Protein 2Y3V (pdb70)

Organism: Danio rerio (NCBI:txid7955)

Radius of gyration: 30.1 Å; Cα contacts (8 Å, |Δi|>4): 1243; chains: 4; bounding box: 77×79×78 Å

Secondary structure (DSSP, 8-state):
---EEEEEEEEEEEEEE-SSS--EEEEEEEEEEEE--SSTTSPPEEEEEEEETTEEEEEEEEEE-HHHHHHHHHHHT--S-GGGHHHHHHHHHHHHHHHTTSSS-SEEEEEE-SS-TTS---EEEEEEE--SS--EEEEEEEEEEP-HHHHHHHHTT-/----EEEEEEEEEEEEEE-SSS--EEEEEEEEEEEE--SSTTSPPEEEEEEEETTEEEEEEEEEE-HHHHHHHHHHHT--S-TTTHHHHHHHHHHHHHHHTTSSS-SEEEEEE-SS-TTS---EEEEEEE--SSS-EEEEEEEEEEPPHHHHHHHHTT-/-EEEEEEEEEEEEEEEE-SSS--EEEEEEEEEEEEEESSTTS--EEEEEEEETTEEEEEEEEEE-HHHHHHHHHHHT--S-TTTHHHHHHHHHHHHHHHTTSSS-SEEEEEE-SS-TTSS--EEEEEEE--SS--EEEEEEEEEE-/--EEEEEEEEEEEEE-SSS--EEEEEEEEEEEE--SSTTSPPEEEEEEEETTEEEEEEEEEE-HHHHHHHHHHHT--S-TTTHHHHHHHHHHHHHHHTTSSS-SEEEEEEESSSS-SSS-EEEEEEE--SS--EEEEEEEEEEPPHHHHHHHT-

Structure (mmCIF, N/CA/C/O backbone):
data_2Y3V
#
_entry.id   2Y3V
#
_cell.length_a   66.990
_cell.length_b   95.270
_cell.length_c   129.060
_cell.angle_alpha   90.00
_cell.angle_beta   90.00
_cell.angle_gamma   90.00
#
_symmetry.space_group_name_H-M   'P 21 21 21'
#
loop_
_entity.id
_entity.type
_entity.pdbx_description
1 polymer 'SPINDLE ASSEMBLY ABNORMAL PROTEIN 6 HOMOLOG'
2 water water
#
loop_
_atom_site.group_PDB
_atom_site.id
_atom_site.type_symbol
_atom_site.label_atom_id
_atom_site.label_alt_id
_atom_site.label_comp_id
_atom_site.label_asym_id
_atom_site.label_entity_id
_atom_site.label_seq_id
_atom_site.pdbx_PDB_ins_code
_atom_site.Cartn_x
_atom_site.Cartn_y
_atom_site.Cartn_z
_atom_site.occupancy
_atom_site.B_iso_or_equiv
_atom_site.auth_seq_id
_atom_site.auth_comp_id
_atom_site.auth_asym_id
_atom_site.auth_atom_id
_atom_site.pdbx_PDB_model_num
ATOM 1 N N . PRO A 1 2 ? -14.419 -29.167 5.873 1.00 64.93 -1 PRO A N 1
ATOM 2 C CA . PRO A 1 2 ? -13.017 -28.757 6.019 1.00 64.22 -1 PRO A CA 1
ATOM 3 C C . PRO A 1 2 ? -12.177 -29.128 4.801 1.00 52.60 -1 PRO A C 1
ATOM 4 O O . PRO A 1 2 ? -12.706 -29.648 3.818 1.00 50.87 -1 PRO A O 1
ATOM 8 N N . HIS A 1 3 ? -10.875 -28.871 4.877 1.00 53.64 0 HIS A N 1
ATOM 9 C CA . HIS A 1 3 ? -9.980 -29.131 3.756 1.00 43.87 0 HIS A CA 1
ATOM 10 C C . HIS A 1 3 ? -9.282 -30.484 3.859 1.00 44.93 0 HIS A C 1
ATOM 11 O O . HIS A 1 3 ? -8.307 -30.635 4.597 1.00 43.37 0 HIS A O 1
ATOM 18 N N . MET A 1 4 ? -9.785 -31.463 3.113 1.00 35.23 1 MET A N 1
ATOM 19 C CA . MET A 1 4 ? -9.151 -32.771 3.032 1.00 27.89 1 MET A CA 1
ATOM 20 C C . MET A 1 4 ? -8.734 -33.037 1.596 1.00 25.05 1 MET A C 1
ATOM 21 O O . MET A 1 4 ? -9.316 -32.484 0.663 1.00 23.86 1 MET A O 1
ATOM 26 N N . THR A 1 5 ? -7.730 -33.887 1.416 1.00 22.30 2 THR A N 1
ATOM 27 C CA . THR A 1 5 ? -7.230 -34.177 0.080 1.00 22.04 2 THR A CA 1
ATOM 28 C C . THR A 1 5 ? -6.933 -35.657 -0.119 1.00 23.03 2 THR A C 1
ATOM 29 O O . THR A 1 5 ? -6.600 -36.371 0.831 1.00 21.01 2 THR A O 1
ATOM 33 N N . GLU A 1 6 ? -7.068 -36.104 -1.363 1.00 20.79 3 GLU A N 1
ATOM 34 C CA . GLU A 1 6 ? -6.656 -37.439 -1.775 1.00 22.26 3 GLU A CA 1
ATOM 35 C C . GLU A 1 6 ? -5.505 -37.299 -2.762 1.00 21.43 3 GLU A C 1
ATOM 36 O O . GLU A 1 6 ? -5.636 -36.615 -3.775 1.00 18.32 3 GLU A O 1
ATOM 42 N N . LEU A 1 7 ? -4.379 -37.938 -2.466 1.00 19.89 4 LEU A N 1
ATOM 43 C CA . LEU A 1 7 ? -3.221 -37.889 -3.357 1.00 19.76 4 LEU A CA 1
ATOM 44 C C . LEU A 1 7 ? -3.384 -38.890 -4.492 1.00 18.49 4 LEU A C 1
ATOM 45 O O . LEU A 1 7 ? -3.533 -40.088 -4.252 1.00 19.94 4 LEU A O 1
ATOM 50 N N . LEU A 1 8 ? -3.353 -38.398 -5.728 1.00 15.61 5 LEU A N 1
ATOM 51 C CA . LEU A 1 8 ? -3.522 -39.255 -6.895 1.00 16.92 5 LEU A CA 1
ATOM 52 C C . LEU A 1 8 ? -2.193 -39.584 -7.560 1.00 22.12 5 LEU A C 1
ATOM 53 O O . LEU A 1 8 ? -2.022 -40.664 -8.122 1.00 23.36 5 LEU A O 1
ATOM 58 N N . PHE A 1 9 ? -1.259 -38.642 -7.503 1.00 16.10 6 PHE A N 1
ATOM 59 C CA . PHE A 1 9 ? -0.022 -38.743 -8.271 1.00 17.06 6 PHE A CA 1
ATOM 60 C C . PHE A 1 9 ? 1.061 -37.918 -7.597 1.00 19.40 6 PHE A C 1
ATOM 61 O O . PHE A 1 9 ? 0.827 -36.775 -7.208 1.00 18.85 6 PHE A O 1
ATOM 69 N N . ASN A 1 10 ? 2.243 -38.505 -7.454 1.00 20.90 7 ASN A N 1
ATOM 70 C CA . ASN A 1 10 ? 3.365 -37.821 -6.826 1.00 19.72 7 ASN A CA 1
ATOM 71 C C . ASN A 1 10 ? 4.688 -38.378 -7.331 1.00 21.41 7 ASN A C 1
ATOM 72 O O . ASN A 1 10 ? 5.209 -39.349 -6.782 1.00 22.52 7 ASN A O 1
ATOM 77 N N . LYS A 1 11 ? 5.227 -37.765 -8.379 1.00 19.77 8 LYS A N 1
ATOM 78 C CA . LYS A 1 11 ? 6.456 -38.252 -8.993 1.00 24.58 8 LYS A CA 1
ATOM 79 C C . LYS A 1 11 ? 7.346 -37.109 -9.454 1.00 24.63 8 LYS A C 1
ATOM 80 O O . LYS A 1 11 ? 6.866 -36.017 -9.752 1.00 25.74 8 LYS A O 1
ATOM 86 N N . ARG A 1 12 ? 8.649 -37.366 -9.498 1.00 26.85 9 ARG A N 1
ATOM 87 C CA . ARG A 1 12 ? 9.605 -36.418 -10.054 1.00 27.48 9 ARG A CA 1
ATOM 88 C C . ARG A 1 12 ? 9.796 -36.719 -11.534 1.00 27.16 9 ARG A C 1
ATOM 89 O O . ARG A 1 12 ? 10.136 -37.841 -11.901 1.00 31.27 9 ARG A O 1
ATOM 97 N N . LEU A 1 13 ? 9.569 -35.721 -12.380 1.00 27.63 10 LEU A N 1
ATOM 98 C CA . LEU A 1 13 ? 9.700 -35.904 -13.821 1.00 29.92 10 LEU A CA 1
ATOM 99 C C . LEU A 1 13 ? 10.716 -34.937 -14.399 1.00 27.34 10 LEU A C 1
ATOM 100 O O . LEU A 1 13 ? 10.953 -33.866 -13.840 1.00 27.10 10 LEU A O 1
ATOM 105 N N . GLN A 1 14 ? 11.309 -35.321 -15.525 1.00 28.16 11 GLN A N 1
ATOM 106 C CA . GLN A 1 14 ? 12.139 -34.409 -16.297 1.00 31.58 11 GLN A CA 1
ATOM 107 C C . GLN A 1 14 ? 11.230 -33.379 -16.951 1.00 31.74 11 GLN A C 1
ATOM 108 O O . GLN A 1 14 ? 10.279 -33.735 -17.648 1.00 31.63 11 GLN A O 1
ATOM 114 N N . VAL A 1 15 ? 11.518 -32.104 -16.718 1.00 27.12 12 VAL A N 1
ATOM 115 C CA . VAL A 1 15 ? 10.716 -31.028 -17.282 1.00 31.61 12 VAL A CA 1
ATOM 116 C C . VAL A 1 15 ? 11.586 -30.015 -18.014 1.00 40.65 12 VAL A C 1
ATOM 117 O O . VAL A 1 15 ? 12.600 -29.560 -17.485 1.00 38.58 12 VAL A O 1
ATOM 121 N N . LEU A 1 16 ? 11.192 -29.673 -19.237 1.00 35.30 13 LEU A N 1
ATOM 122 C CA . LEU A 1 16 ? 11.877 -28.630 -19.989 1.00 39.11 13 LEU A CA 1
ATOM 123 C C . LEU A 1 16 ? 11.350 -27.260 -19.574 1.00 36.21 13 LEU A C 1
ATOM 124 O O . LEU A 1 16 ? 10.298 -26.823 -20.039 1.00 35.60 13 LEU A O 1
ATOM 129 N N . VAL A 1 17 ? 12.083 -26.592 -18.688 1.00 36.97 14 VAL A N 1
ATOM 130 C CA . VAL A 1 17 ? 11.672 -25.295 -18.164 1.00 38.26 14 VAL A CA 1
ATOM 131 C C . VAL A 1 17 ? 12.244 -24.169 -19.015 1.00 48.85 14 VAL A C 1
ATOM 132 O O . VAL A 1 17 ? 13.435 -24.165 -19.323 1.00 56.29 14 VAL A O 1
ATOM 136 N N . LYS A 1 18 ? 11.400 -23.215 -19.395 1.00 46.69 15 LYS A N 1
ATOM 137 C CA . LYS A 1 18 ? 11.846 -22.123 -20.254 1.00 57.01 15 LYS A CA 1
ATOM 138 C C . LYS A 1 18 ? 10.983 -20.873 -20.120 1.00 57.89 15 LYS A C 1
ATOM 139 O O . LYS A 1 18 ? 9.805 -20.951 -19.772 1.00 56.86 15 LYS A O 1
ATOM 145 N N . SER A 1 19 ? 11.586 -19.722 -20.401 1.00 59.76 16 SER A N 1
ATOM 146 C CA . SER A 1 19 ? 10.876 -18.451 -20.424 1.00 59.95 16 SER A CA 1
ATOM 147 C C . SER A 1 19 ? 11.091 -17.785 -21.777 1.00 61.25 16 SER A C 1
ATOM 148 O O . SER A 1 19 ? 11.772 -18.336 -22.641 1.00 64.21 16 SER A O 1
ATOM 151 N N . LYS A 1 20 ? 10.521 -16.598 -21.957 1.00 61.45 17 LYS A N 1
ATOM 152 C CA . LYS A 1 20 ? 10.615 -15.896 -23.234 1.00 63.41 17 LYS A CA 1
ATOM 153 C C . LYS A 1 20 ? 12.010 -15.316 -23.475 1.00 71.41 17 LYS A C 1
ATOM 154 O O . LYS A 1 20 ? 12.266 -14.705 -24.512 1.00 73.62 17 LYS A O 1
ATOM 160 N N . ASP A 1 21 ? 12.913 -15.518 -22.521 1.00 69.31 18 ASP A N 1
ATOM 161 C CA . ASP A 1 21 ? 14.241 -14.920 -22.605 1.00 64.90 18 ASP A CA 1
ATOM 162 C C . ASP A 1 21 ? 15.373 -15.907 -22.325 1.00 65.34 18 ASP A C 1
ATOM 163 O O . ASP A 1 21 ? 16.501 -15.706 -22.775 1.00 67.49 18 ASP A O 1
ATOM 168 N N . THR A 1 22 ? 15.074 -16.971 -21.586 1.00 63.03 19 THR A N 1
ATOM 169 C CA . THR A 1 22 ? 16.094 -17.949 -21.219 1.00 64.73 19 THR A CA 1
ATOM 170 C C . THR A 1 22 ? 16.138 -19.130 -22.184 1.00 68.65 19 THR A C 1
ATOM 171 O O . THR A 1 22 ? 15.317 -19.235 -23.095 1.00 66.65 19 THR A O 1
ATOM 175 N N . ASP A 1 23 ? 17.108 -20.014 -21.975 1.00 70.02 20 ASP A N 1
ATOM 176 C CA . ASP A 1 23 ? 17.248 -21.217 -22.786 1.00 75.16 20 ASP A CA 1
ATOM 177 C C . ASP A 1 23 ? 16.614 -22.406 -22.068 1.00 71.06 20 ASP A C 1
ATOM 178 O O . ASP A 1 23 ? 16.505 -22.415 -20.843 1.00 63.64 20 ASP A O 1
ATOM 183 N N . GLU A 1 24 ? 16.197 -23.404 -22.839 1.00 70.16 21 GLU A N 1
ATOM 184 C CA . GLU A 1 24 ? 15.496 -24.559 -22.291 1.00 66.41 21 GLU A CA 1
ATOM 185 C C . GLU A 1 24 ? 16.356 -25.343 -21.300 1.00 64.35 21 GLU A C 1
ATOM 186 O O . GLU A 1 24 ? 17.255 -26.088 -21.691 1.00 65.51 21 GLU A O 1
ATOM 192 N N . ARG A 1 25 ? 16.071 -25.162 -20.014 1.00 60.05 22 ARG A N 1
ATOM 193 C CA . ARG A 1 25 ? 16.748 -25.906 -18.957 1.00 52.92 22 ARG A CA 1
ATOM 194 C C . ARG A 1 25 ? 15.965 -27.166 -18.604 1.00 51.35 22 ARG A C 1
ATOM 195 O O . ARG A 1 25 ? 14.750 -27.119 -18.415 1.00 44.91 22 ARG A O 1
ATOM 203 N N . ARG A 1 26 ? 16.665 -28.292 -18.521 1.00 42.09 23 ARG A N 1
ATOM 204 C CA . ARG A 1 26 ? 16.028 -29.567 -18.219 1.00 44.61 23 ARG A CA 1
ATOM 205 C C . ARG A 1 26 ? 16.164 -29.895 -16.735 1.00 49.64 23 ARG A C 1
ATOM 206 O O . ARG A 1 26 ? 17.244 -30.259 -16.269 1.00 52.25 23 ARG A O 1
ATOM 214 N N . SER A 1 27 ? 15.065 -29.764 -15.998 1.00 40.84 24 SER A N 1
ATOM 215 C CA . SER A 1 27 ? 15.093 -29.929 -14.548 1.00 40.44 24 SER A CA 1
ATOM 216 C C . SER A 1 27 ? 14.214 -31.078 -14.070 1.00 42.77 24 SER A C 1
ATOM 217 O O . SER A 1 27 ? 13.198 -31.398 -14.687 1.00 36.88 24 SER A O 1
ATOM 220 N N . VAL A 1 28 ? 14.614 -31.696 -12.964 1.00 37.71 25 VAL A N 1
ATOM 221 C CA . VAL A 1 28 ? 13.805 -32.727 -12.334 1.00 33.96 25 VAL A CA 1
ATOM 222 C C . VAL A 1 28 ? 12.810 -32.065 -11.391 1.00 37.55 25 VAL A C 1
ATOM 223 O O . VAL A 1 28 ? 13.195 -31.485 -10.375 1.00 33.17 25 VAL A O 1
ATOM 227 N N . ILE A 1 29 ? 11.530 -32.145 -11.738 1.00 24.50 26 ILE A N 1
ATOM 228 C CA . ILE A 1 29 ? 10.489 -31.465 -10.977 1.00 23.90 26 ILE A CA 1
ATOM 229 C C . ILE A 1 29 ? 9.503 -32.445 -10.346 1.00 24.70 26 ILE A C 1
ATOM 230 O O . ILE A 1 29 ? 9.142 -33.453 -10.951 1.00 28.92 26 ILE A O 1
ATOM 235 N N . ARG A 1 30 ? 9.074 -32.141 -9.125 1.00 26.70 27 ARG A N 1
ATOM 236 C CA . ARG A 1 30 ? 8.070 -32.948 -8.444 1.00 25.80 27 ARG A CA 1
ATOM 237 C C . ARG A 1 30 ? 6.676 -32.525 -8.883 1.00 20.13 27 ARG A C 1
ATOM 238 O O . ARG A 1 30 ? 6.271 -31.382 -8.672 1.00 22.59 27 ARG A O 1
ATOM 246 N N . VAL A 1 31 ? 5.946 -33.448 -9.495 1.00 19.48 28 VAL A N 1
ATOM 247 C CA . VAL A 1 31 ? 4.576 -33.176 -9.906 1.00 19.02 28 VAL A CA 1
ATOM 248 C C . VAL A 1 31 ? 3.608 -33.883 -8.971 1.00 21.63 28 VAL A C 1
ATOM 249 O O . VAL A 1 31 ? 3.602 -35.111 -8.877 1.00 24.40 28 VAL A O 1
ATOM 253 N N . SER A 1 32 ? 2.803 -33.095 -8.269 1.00 15.48 29 SER A N 1
ATOM 254 C CA . SER A 1 32 ? 1.822 -33.631 -7.339 1.00 17.37 29 SER A CA 1
ATOM 255 C C . SER A 1 32 ? 0.411 -33.345 -7.840 1.00 21.47 29 SER A C 1
ATOM 256 O O . SER A 1 32 ? 0.114 -32.239 -8.287 1.00 23.21 29 SER A O 1
ATOM 259 N N . ILE A 1 33 ? -0.450 -34.356 -7.778 1.00 19.83 30 ILE A N 1
ATOM 260 C CA . ILE A 1 33 ? -1.838 -34.202 -8.189 1.00 17.47 30 ILE A CA 1
ATOM 261 C C . ILE A 1 33 ? -2.745 -34.744 -7.098 1.00 18.24 30 ILE A C 1
ATOM 262 O O . ILE A 1 33 ? -2.612 -35.898 -6.690 1.00 16.86 30 ILE A O 1
ATOM 267 N N . GLU A 1 34 ? -3.664 -33.909 -6.626 1.00 14.62 31 GLU A N 1
ATOM 268 C CA . GLU A 1 34 ? -4.576 -34.309 -5.564 1.00 18.14 31 GLU A CA 1
ATOM 269 C C . GLU A 1 34 ? -6.008 -33.955 -5.919 1.00 17.47 31 GLU A C 1
ATOM 270 O O . GLU A 1 34 ? -6.248 -33.111 -6.777 1.00 18.95 31 GLU A O 1
ATOM 276 N N . LEU A 1 35 ? -6.954 -34.605 -5.248 1.00 15.85 32 LEU A N 1
ATOM 277 C CA . LEU A 1 35 ? -8.348 -34.193 -5.295 1.00 18.91 32 LEU A CA 1
ATOM 278 C C . LEU A 1 35 ? -8.703 -33.631 -3.930 1.00 25.02 32 LEU A C 1
ATOM 279 O O . LEU A 1 35 ? -8.356 -34.220 -2.907 1.00 23.13 32 LEU A O 1
ATOM 284 N N . GLN A 1 36 ? -9.384 -32.492 -3.902 1.00 22.68 33 GLN A N 1
ATOM 285 C CA . GLN A 1 36 ? -9.767 -31.901 -2.628 1.00 27.74 33 GLN A CA 1
ATOM 286 C C . GLN A 1 36 ? -11.258 -31.636 -2.593 1.00 27.04 33 GLN A C 1
ATOM 287 O O . GLN A 1 36 ? -11.882 -31.406 -3.628 1.00 25.18 33 GLN A O 1
ATOM 293 N N . LEU A 1 37 ? -11.832 -31.690 -1.397 1.00 27.44 34 LEU A N 1
ATOM 294 C CA . LEU A 1 37 ? -13.224 -31.319 -1.220 1.00 27.44 34 LEU A CA 1
ATOM 295 C C . LEU A 1 37 ? -13.405 -29.907 -1.755 1.00 24.18 34 LEU A C 1
ATOM 296 O O . LEU A 1 37 ? -12.579 -29.030 -1.494 1.00 29.83 34 LEU A O 1
ATOM 301 N N . PRO A 1 38 ? -14.481 -29.685 -2.520 1.00 25.91 35 PRO A N 1
ATOM 302 C CA . PRO A 1 38 ? -14.707 -28.403 -3.194 1.00 30.57 35 PRO A CA 1
ATOM 303 C C . PRO A 1 38 ? -15.288 -27.356 -2.248 1.00 36.93 35 PRO A C 1
ATOM 304 O O . PRO A 1 38 ? -15.762 -27.700 -1.165 1.00 36.57 35 PRO A O 1
ATOM 308 N N . SER A 1 39 ? -15.248 -26.093 -2.660 1.00 35.06 36 SER A N 1
ATOM 309 C CA . SER A 1 39 ? -15.826 -25.013 -1.870 1.00 44.04 36 SER A CA 1
ATOM 310 C C . SER A 1 39 ? -17.325 -25.225 -1.704 1.00 41.28 36 SER A C 1
ATOM 311 O O . SER A 1 39 ? -17.896 -24.925 -0.654 1.00 36.48 36 SER A O 1
ATOM 314 N N . SER A 1 40 ? -17.956 -25.748 -2.750 1.00 40.45 37 SER A N 1
ATOM 315 C CA . SER A 1 40 ? -19.395 -25.971 -2.750 1.00 41.25 37 SER A CA 1
ATOM 316 C C . SER A 1 40 ? -19.733 -27.458 -2.718 1.00 38.81 37 SER A C 1
ATOM 317 O O . SER A 1 40 ? -19.143 -28.249 -3.453 1.00 37.44 37 SER A O 1
ATOM 320 N N . PRO A 1 41 ? -20.699 -27.840 -1.870 1.00 39.32 38 PRO A N 1
ATOM 321 C CA . PRO A 1 41 ? -21.123 -29.237 -1.730 1.00 36.09 38 PRO A CA 1
ATOM 322 C C . PRO A 1 41 ? -21.826 -29.756 -2.982 1.00 38.63 38 PRO A C 1
ATOM 323 O O . PRO A 1 41 ? -22.017 -30.963 -3.122 1.00 45.24 38 PRO A O 1
ATOM 327 N N . VAL A 1 42 ? -22.201 -28.849 -3.879 1.00 35.99 39 VAL A N 1
ATOM 328 C CA . VAL A 1 42 ? -22.917 -29.223 -5.095 1.00 40.85 39 VAL A CA 1
ATOM 329 C C . VAL A 1 42 ? -21.948 -29.494 -6.247 1.00 43.80 39 VAL A C 1
ATOM 330 O O . VAL A 1 42 ? -22.356 -29.901 -7.335 1.00 37.94 39 VAL A O 1
ATOM 334 N N . HIS A 1 43 ? -20.662 -29.274 -6.000 1.00 35.07 40 HIS A N 1
ATOM 335 C CA . HIS A 1 43 ? -19.644 -29.505 -7.016 1.00 38.66 40 HIS A CA 1
ATOM 336 C C . HIS A 1 43 ? -18.897 -30.805 -6.753 1.00 33.75 40 HIS A C 1
ATOM 337 O O . HIS A 1 43 ? -18.889 -31.313 -5.630 1.00 31.26 40 HIS A O 1
ATOM 344 N N . ARG A 1 44 ? -18.274 -31.344 -7.794 1.00 27.23 41 ARG A N 1
ATOM 345 C CA . ARG A 1 44 ? -17.384 -32.482 -7.633 1.00 32.71 41 ARG A CA 1
ATOM 346 C C . ARG A 1 44 ? -16.093 -31.975 -7.013 1.00 27.10 41 ARG A C 1
ATOM 347 O O . ARG A 1 44 ? -15.895 -30.767 -6.885 1.00 26.53 41 ARG A O 1
ATOM 355 N N . LYS A 1 45 ? -15.216 -32.895 -6.632 1.00 23.20 42 LYS A N 1
ATOM 356 C CA . LYS A 1 45 ? -13.940 -32.526 -6.037 1.00 23.90 42 LYS A CA 1
ATOM 357 C C . LYS A 1 45 ? -13.078 -31.734 -7.014 1.00 25.61 42 LYS A C 1
ATOM 358 O O . LYS A 1 45 ? -13.077 -32.011 -8.215 1.00 22.61 42 LYS A O 1
ATOM 364 N N . ASP A 1 46 ? -12.361 -30.741 -6.493 1.00 22.20 43 ASP A N 1
ATOM 365 C CA . ASP A 1 46 ? -11.421 -29.960 -7.291 1.00 24.01 43 ASP A CA 1
ATOM 366 C C . ASP A 1 46 ? -10.155 -30.771 -7.526 1.00 21.18 43 ASP A C 1
ATOM 367 O O . ASP A 1 46 ? -9.742 -31.555 -6.671 1.00 20.64 43 ASP A O 1
ATOM 372 N N . LEU A 1 47 ? -9.533 -30.572 -8.681 1.00 20.30 44 LEU A N 1
ATOM 373 C CA . LEU A 1 47 ? -8.238 -31.170 -8.954 1.00 19.64 44 LEU A CA 1
ATOM 374 C C . LEU A 1 47 ? -7.169 -30.158 -8.575 1.00 21.94 44 LEU A C 1
ATOM 375 O O . LEU A 1 47 ? -7.258 -28.989 -8.941 1.00 26.53 44 LEU A O 1
ATOM 380 N N . VAL A 1 48 ? -6.164 -30.603 -7.832 1.00 18.53 45 VAL A N 1
ATOM 381 C CA . VAL A 1 48 ? -5.080 -29.720 -7.430 1.00 18.99 45 VAL A CA 1
ATOM 382 C C . VAL A 1 48 ? -3.763 -30.199 -8.019 1.00 21.21 45 VAL A C 1
ATOM 383 O O . VAL A 1 48 ? -3.329 -31.320 -7.756 1.00 22.80 45 VAL A O 1
ATOM 387 N N . VAL A 1 49 ? -3.138 -29.347 -8.824 1.00 21.38 46 VAL A N 1
ATOM 388 C CA . VAL A 1 49 ? -1.841 -29.653 -9.407 1.00 18.62 46 VAL A CA 1
ATOM 389 C C . VAL A 1 49 ? -0.780 -28.754 -8.782 1.00 24.44 46 VAL A C 1
ATOM 390 O O . VAL A 1 49 ? -0.954 -27.540 -8.710 1.00 26.95 46 VAL A O 1
ATOM 394 N N . ARG A 1 50 ? 0.317 -29.350 -8.328 1.00 21.31 47 ARG A N 1
ATOM 395 C CA . ARG A 1 50 ? 1.378 -28.591 -7.679 1.00 19.22 47 ARG A CA 1
ATOM 396 C C . ARG A 1 50 ? 2.740 -29.048 -8.172 1.00 20.84 47 ARG A C 1
ATOM 397 O O . ARG A 1 50 ? 3.035 -30.241 -8.177 1.00 25.06 47 ARG A O 1
ATOM 405 N N . LEU A 1 51 ? 3.566 -28.092 -8.585 1.00 18.84 48 LEU A N 1
ATOM 406 C CA . LEU A 1 51 ? 4.920 -28.380 -9.039 1.00 21.25 48 LEU A CA 1
ATOM 407 C C . LEU A 1 51 ? 5.942 -27.763 -8.096 1.00 24.04 48 LEU A C 1
ATOM 408 O O . LEU A 1 51 ? 5.869 -26.577 -7.783 1.00 23.84 48 LEU A O 1
ATOM 413 N N . THR A 1 52 ? 6.895 -28.575 -7.649 1.00 23.21 49 THR A N 1
ATOM 414 C CA . THR A 1 52 ? 7.948 -28.105 -6.754 1.00 25.53 49 THR A CA 1
ATOM 415 C C . THR A 1 52 ? 9.304 -28.655 -7.183 1.00 28.30 49 THR A C 1
ATOM 416 O O . THR A 1 52 ? 9.382 -29.543 -8.033 1.00 26.64 49 THR A O 1
ATOM 420 N N . ASP A 1 53 ? 10.367 -28.118 -6.591 1.00 33.23 50 ASP A N 1
ATOM 421 C CA . ASP A 1 53 ? 11.728 -28.537 -6.911 1.00 32.32 50 ASP A CA 1
ATOM 422 C C . ASP A 1 53 ? 12.455 -28.954 -5.635 1.00 30.93 50 ASP A C 1
ATOM 423 O O . ASP A 1 53 ? 12.607 -28.154 -4.712 1.00 32.18 50 ASP A O 1
ATOM 428 N N . ASP A 1 54 ? 12.897 -30.208 -5.586 1.00 34.77 51 ASP A N 1
ATOM 429 C CA . ASP A 1 54 ? 13.549 -30.749 -4.396 1.00 37.81 51 ASP A CA 1
ATOM 430 C C . ASP A 1 54 ? 14.828 -29.994 -4.037 1.00 39.93 51 ASP A C 1
ATOM 431 O O . ASP A 1 54 ? 15.266 -30.014 -2.887 1.00 36.59 51 ASP A O 1
ATOM 436 N N . THR A 1 55 ? 15.420 -29.326 -5.023 1.00 35.58 52 THR A N 1
ATOM 437 C CA . THR A 1 55 ? 16.676 -28.609 -4.817 1.00 40.02 52 THR A CA 1
ATOM 438 C C . THR A 1 55 ? 16.470 -27.102 -4.708 1.00 45.02 52 THR A C 1
ATOM 439 O O . THR A 1 55 ? 17.434 -26.344 -4.593 1.00 49.26 52 THR A O 1
ATOM 443 N N . ASP A 1 56 ? 15.215 -26.669 -4.748 1.00 35.00 53 ASP A N 1
ATOM 444 C CA . ASP A 1 56 ? 14.909 -25.245 -4.681 1.00 38.50 53 ASP A CA 1
ATOM 445 C C . ASP A 1 56 ? 13.559 -24.981 -4.019 1.00 36.18 53 ASP A C 1
ATOM 446 O O . ASP A 1 56 ? 12.513 -25.040 -4.667 1.00 33.39 53 ASP A O 1
ATOM 451 N N . LEU A 1 57 ? 13.597 -24.680 -2.725 1.00 33.95 54 LEU A N 1
ATOM 452 C CA . LEU A 1 57 ? 12.383 -24.437 -1.951 1.00 31.36 54 LEU A CA 1
ATOM 453 C C . LEU A 1 57 ? 11.692 -23.140 -2.361 1.00 27.92 54 LEU A C 1
ATOM 454 O O . LEU A 1 57 ? 10.566 -22.868 -1.942 1.00 30.57 54 LEU A O 1
ATOM 459 N N . TYR A 1 58 ? 12.369 -22.341 -3.180 1.00 26.96 55 TYR A N 1
ATOM 460 C CA . TYR A 1 58 ? 11.801 -21.089 -3.669 1.00 27.92 55 TYR A CA 1
ATOM 461 C C . TYR A 1 58 ? 10.870 -21.340 -4.855 1.00 34.58 55 TYR A C 1
ATOM 462 O O . TYR A 1 58 ? 10.092 -20.469 -5.245 1.00 31.38 55 TYR A O 1
ATOM 471 N N . PHE A 1 59 ? 10.954 -22.540 -5.418 1.00 28.91 56 PHE A N 1
ATOM 472 C CA . PHE A 1 59 ? 10.193 -22.890 -6.615 1.00 31.08 56 PHE A CA 1
ATOM 473 C C . PHE A 1 59 ? 8.843 -23.506 -6.260 1.00 28.62 56 PHE A C 1
ATOM 474 O O . PHE A 1 59 ? 8.780 -24.554 -5.619 1.00 29.07 56 PHE A O 1
ATOM 482 N N . LEU A 1 60 ? 7.765 -22.849 -6.678 1.00 29.71 57 LEU A N 1
ATOM 483 C CA . LEU A 1 60 ? 6.419 -23.372 -6.470 1.00 28.65 57 LEU A CA 1
ATOM 484 C C . LEU A 1 60 ? 5.439 -22.879 -7.529 1.00 33.24 57 LEU A C 1
ATOM 485 O O . LEU A 1 60 ? 5.264 -21.675 -7.716 1.00 33.00 57 LEU A O 1
ATOM 490 N N . TYR A 1 61 ? 4.804 -23.821 -8.220 1.00 26.63 58 TYR A N 1
ATOM 491 C CA . TYR A 1 61 ? 3.703 -23.510 -9.120 1.00 27.22 58 TYR A CA 1
ATOM 492 C C . TYR A 1 61 ? 2.511 -24.384 -8.762 1.00 31.39 58 TYR A C 1
ATOM 493 O O . TYR A 1 61 ? 2.673 -25.547 -8.396 1.00 29.94 58 TYR A O 1
ATOM 502 N N . ASN A 1 62 ? 1.312 -23.826 -8.859 1.00 28.43 59 ASN A N 1
ATOM 503 C CA . ASN A 1 62 ? 0.115 -24.593 -8.552 1.00 27.35 59 ASN A CA 1
ATOM 504 C C . ASN A 1 62 ? -1.098 -24.135 -9.345 1.00 31.83 59 ASN A C 1
ATOM 505 O O . ASN A 1 62 ? -1.116 -23.037 -9.904 1.00 30.35 59 ASN A O 1
ATOM 510 N N . LEU A 1 63 ? -2.107 -24.995 -9.389 1.00 26.93 60 LEU A N 1
ATOM 511 C CA . LEU A 1 63 ? -3.328 -24.718 -10.123 1.00 24.80 60 LEU A CA 1
ATOM 512 C C . LEU A 1 63 ? -4.447 -25.551 -9.531 1.00 27.44 60 LEU A C 1
ATOM 513 O O . LEU A 1 63 ? -4.298 -26.759 -9.337 1.00 28.37 60 LEU A O 1
ATOM 518 N N . ILE A 1 64 ? -5.563 -24.904 -9.224 1.00 24.42 61 ILE A N 1
ATOM 519 C CA . ILE A 1 64 ? -6.747 -25.632 -8.804 1.00 23.90 61 ILE A CA 1
ATOM 520 C C . ILE A 1 64 ? -7.729 -25.663 -9.962 1.00 28.25 61 ILE A C 1
ATOM 521 O O . ILE A 1 64 ? -8.112 -24.620 -10.492 1.00 28.69 61 ILE A O 1
ATOM 526 N N . ILE A 1 65 ? -8.114 -26.865 -10.372 1.00 25.85 62 ILE A N 1
ATOM 527 C CA . ILE A 1 65 ? -9.046 -27.027 -11.476 1.00 21.63 62 ILE A CA 1
ATOM 528 C C . ILE A 1 65 ? -10.368 -27.553 -10.948 1.00 26.90 62 ILE A C 1
ATOM 529 O O . ILE A 1 65 ? -10.488 -28.729 -10.599 1.00 21.20 62 ILE A O 1
ATOM 534 N N . SER A 1 66 ? -11.356 -26.669 -10.873 1.00 31.63 63 SER A N 1
ATOM 535 C CA . SER A 1 66 ? -12.689 -27.061 -10.452 1.00 31.83 63 SER A CA 1
ATOM 536 C C . SER A 1 66 ? -13.425 -27.654 -11.642 1.00 32.28 63 SER A C 1
ATOM 537 O O . SER A 1 66 ? -12.974 -27.546 -12.783 1.00 23.98 63 SER A O 1
ATOM 540 N N . GLU A 1 67 ? -14.559 -28.284 -11.366 1.00 29.02 64 GLU A N 1
ATOM 541 C CA . GLU A 1 67 ? -15.397 -28.838 -12.413 1.00 29.51 64 GLU A CA 1
ATOM 542 C C . GLU A 1 67 ? -15.689 -27.757 -13.447 1.00 34.40 64 GLU A C 1
ATOM 543 O O . GLU A 1 67 ? -15.659 -28.008 -14.651 1.00 32.87 64 GLU A O 1
ATOM 549 N N . GLU A 1 68 ? -15.955 -26.547 -12.964 1.00 35.98 65 GLU A N 1
ATOM 550 C CA . GLU A 1 68 ? -16.254 -25.415 -13.834 1.00 37.66 65 GLU A CA 1
ATOM 551 C C . GLU A 1 68 ? -15.027 -24.940 -14.611 1.00 34.60 65 GLU A C 1
ATOM 552 O O . GLU A 1 68 ? -15.138 -24.539 -15.769 1.00 34.87 65 GLU A O 1
ATOM 558 N N . ASP A 1 69 ? -13.861 -24.981 -13.972 1.00 33.23 66 ASP A N 1
ATOM 559 C CA . ASP A 1 69 ? -12.618 -24.626 -14.650 1.00 31.96 66 ASP A CA 1
ATOM 560 C C . ASP A 1 69 ? -12.362 -25.583 -15.804 1.00 31.81 66 ASP A C 1
ATOM 561 O O . ASP A 1 69 ? -11.896 -25.179 -16.871 1.00 33.05 66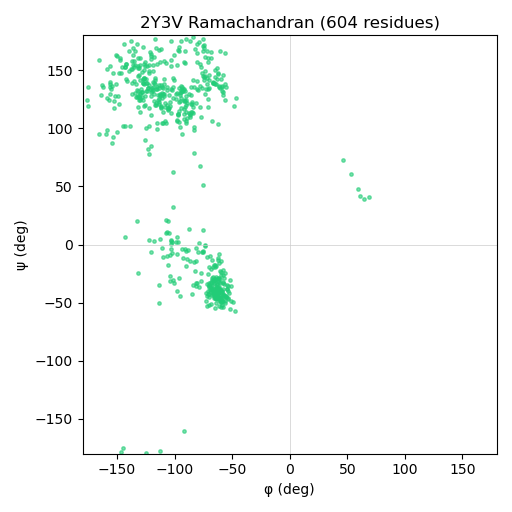 ASP A O 1
ATOM 566 N N . PHE A 1 70 ? -12.672 -26.857 -15.585 1.00 28.98 67 PHE A N 1
ATOM 567 C CA . PHE A 1 70 ? -12.448 -27.871 -16.605 1.00 29.71 67 PHE A CA 1
ATOM 568 C C . PHE A 1 70 ? -13.325 -27.642 -17.831 1.00 29.18 67 PHE A C 1
ATOM 569 O O . PHE A 1 70 ? -12.928 -27.960 -18.950 1.00 28.50 67 PHE A O 1
ATOM 577 N N . GLN A 1 71 ? -14.517 -27.096 -17.618 1.00 34.30 68 GLN A N 1
ATOM 578 C CA . GLN A 1 71 ? -15.420 -26.824 -18.732 1.00 36.22 68 GLN A CA 1
ATOM 579 C C . GLN A 1 71 ? -14.810 -25.827 -19.708 1.00 30.94 68 GLN A C 1
ATOM 580 O O . GLN A 1 71 ? -14.889 -26.009 -20.920 1.00 34.52 68 GLN A O 1
ATOM 586 N N . SER A 1 72 ? -14.198 -24.776 -19.173 1.00 32.22 69 SER A N 1
ATOM 587 C CA . SER A 1 72 ? -13.535 -23.777 -20.001 1.00 31.94 69 SER A CA 1
ATOM 588 C C . SER A 1 72 ? -12.340 -24.409 -20.703 1.00 33.21 69 SER A C 1
ATOM 589 O O . SER A 1 72 ? -12.084 -24.154 -21.879 1.00 32.37 69 SER A O 1
ATOM 592 N N . LEU A 1 73 ? -11.615 -25.240 -19.963 1.00 31.44 70 LEU A N 1
ATOM 593 C CA . LEU A 1 73 ? -10.461 -25.958 -20.484 1.00 31.73 70 LEU A CA 1
ATOM 594 C C . LEU A 1 73 ? -10.889 -26.860 -21.638 1.00 28.02 70 LEU A C 1
ATOM 595 O O . LEU A 1 73 ? -10.280 -26.861 -22.711 1.00 27.07 70 LEU A O 1
ATOM 600 N N . LYS A 1 74 ? -11.950 -27.622 -21.399 1.00 27.87 71 LYS A N 1
ATOM 601 C CA . LYS A 1 74 ? -12.492 -28.568 -22.366 1.00 26.37 71 LYS A CA 1
ATOM 602 C C . LYS A 1 74 ? -12.884 -27.882 -23.674 1.00 30.51 71 LYS A C 1
ATOM 603 O O . LYS A 1 74 ? -12.607 -28.389 -24.759 1.00 31.56 71 LYS A O 1
ATOM 609 N N . VAL A 1 75 ? -13.530 -26.727 -23.563 1.00 33.94 72 VAL A N 1
ATOM 610 C CA . VAL A 1 75 ? -13.970 -25.979 -24.735 1.00 34.03 72 VAL A CA 1
ATOM 611 C C . VAL A 1 75 ? -12.789 -25.385 -25.497 1.00 33.13 72 VAL A C 1
ATOM 612 O O . VAL A 1 75 ? -12.720 -25.475 -26.723 1.00 34.77 72 VAL A O 1
ATOM 616 N N . GLN A 1 76 ? -11.859 -24.783 -24.763 1.00 31.89 73 GLN A N 1
ATOM 617 C CA . GLN A 1 76 ? -10.721 -24.093 -25.365 1.00 32.10 73 GLN A CA 1
ATOM 618 C C . GLN A 1 76 ? -9.759 -25.026 -26.100 1.00 33.98 73 GLN A C 1
ATOM 619 O O . GLN A 1 76 ? -9.151 -24.636 -27.096 1.00 30.56 73 GLN A O 1
ATOM 625 N N . GLN A 1 77 ? -9.616 -26.253 -25.607 1.00 28.69 74 GLN A N 1
ATOM 626 C CA . GLN A 1 77 ? -8.646 -27.184 -26.182 1.00 30.03 74 GLN A CA 1
ATOM 627 C C . GLN A 1 77 ? -9.290 -28.359 -26.908 1.00 27.75 74 GLN A C 1
ATOM 628 O O . GLN A 1 77 ? -8.598 -29.191 -27.495 1.00 27.59 74 GLN A O 1
ATOM 634 N N . GLY A 1 78 ? -10.616 -28.423 -26.867 1.00 31.43 75 GLY A N 1
ATOM 635 C CA . GLY A 1 78 ? -11.347 -29.459 -27.571 1.00 29.48 75 GLY A CA 1
ATOM 636 C C . GLY A 1 78 ? -11.156 -30.848 -26.992 1.00 32.25 75 GLY A C 1
ATOM 637 O O . GLY A 1 78 ? -11.023 -31.821 -27.731 1.00 27.30 75 GLY A O 1
ATOM 638 N N . LEU A 1 79 ? -11.147 -30.945 -25.667 1.00 26.76 76 LEU A N 1
ATOM 639 C CA . LEU A 1 79 ? -11.022 -32.239 -25.007 1.00 27.79 76 LEU A CA 1
ATOM 640 C C . LEU A 1 79 ? -12.312 -33.039 -25.168 1.00 22.61 76 LEU A C 1
ATOM 641 O O . LEU A 1 79 ? -13.406 -32.476 -25.143 1.00 25.62 76 LEU A O 1
ATOM 646 N N . LEU A 1 80 ? -12.178 -34.351 -25.332 1.00 23.41 77 LEU A N 1
ATOM 647 C CA . LEU A 1 80 ? -13.319 -35.205 -25.651 1.00 27.47 77 LEU A CA 1
ATOM 648 C C . LEU A 1 80 ? -13.798 -36.033 -24.463 1.00 29.40 77 LEU A C 1
ATOM 649 O O . LEU A 1 80 ? -14.629 -36.926 -24.612 1.00 29.97 77 LEU A O 1
ATOM 654 N N . ILE A 1 81 ? -13.270 -35.735 -23.283 1.00 33.18 78 ILE A N 1
ATOM 655 C CA . ILE A 1 81 ? -13.688 -36.431 -22.076 1.00 33.30 78 ILE A CA 1
ATOM 656 C C . ILE A 1 81 ? -14.352 -35.446 -21.130 1.00 30.16 78 ILE A C 1
ATOM 657 O O . ILE A 1 81 ? -14.299 -34.237 -21.346 1.00 30.33 78 ILE A O 1
ATOM 662 N N . ASP A 1 82 ? -14.986 -35.960 -20.083 1.00 30.90 79 ASP A N 1
ATOM 663 C CA . ASP A 1 82 ? -15.533 -35.088 -19.055 1.00 30.92 79 ASP A CA 1
ATOM 664 C C . ASP A 1 82 ? -14.642 -35.089 -17.817 1.00 29.01 79 ASP A C 1
ATOM 665 O O . ASP A 1 82 ? -13.662 -35.831 -17.745 1.00 21.65 79 ASP A O 1
ATOM 670 N N . PHE A 1 83 ? -14.994 -34.250 -16.852 1.00 25.04 80 PHE A N 1
ATOM 671 C CA . PHE A 1 83 ? -14.166 -34.016 -15.678 1.00 23.20 80 PHE A CA 1
ATOM 672 C C . PHE A 1 83 ? -13.809 -35.295 -14.923 1.00 26.09 80 PHE A C 1
ATOM 673 O O . PHE A 1 83 ? -12.713 -35.417 -14.383 1.00 28.78 80 PHE A O 1
ATOM 681 N N . THR A 1 84 ? -14.731 -36.251 -14.894 1.00 23.99 81 THR A N 1
ATOM 682 C CA . THR A 1 84 ? -14.553 -37.454 -14.083 1.00 29.78 81 THR A CA 1
ATOM 683 C C . THR A 1 84 ? -13.347 -38.307 -14.490 1.00 29.09 81 THR A C 1
ATOM 684 O O . THR A 1 84 ? -12.729 -38.961 -13.649 1.00 28.59 81 THR A O 1
ATOM 688 N N . SER A 1 85 ? -13.005 -38.296 -15.773 1.00 25.00 82 SER A N 1
ATOM 689 C CA . SER A 1 85 ? -11.888 -39.107 -16.249 1.00 21.52 82 SER A CA 1
ATOM 690 C C . SER A 1 85 ? -10.624 -38.279 -16.473 1.00 23.59 82 SER A C 1
ATOM 691 O O . SER A 1 85 ? -9.554 -38.829 -16.729 1.00 22.74 82 SER A O 1
ATOM 694 N N . PHE A 1 86 ? -10.748 -36.960 -16.366 1.00 19.02 83 PHE A N 1
ATOM 695 C CA . PHE A 1 86 ? -9.627 -36.065 -16.645 1.00 22.48 83 PHE A CA 1
ATOM 696 C C . PHE A 1 86 ? -8.360 -36.348 -15.826 1.00 21.54 83 PHE A C 1
ATOM 697 O O . PHE A 1 86 ? -7.266 -36.420 -16.388 1.00 19.76 83 PHE A O 1
ATOM 705 N N . PRO A 1 87 ? -8.495 -36.503 -14.498 1.00 23.06 84 PRO A N 1
ATOM 706 C CA . PRO A 1 87 ? -7.297 -36.745 -13.685 1.00 22.20 84 PRO A CA 1
ATOM 707 C C . PRO A 1 87 ? -6.492 -37.952 -14.168 1.00 22.91 84 PRO A C 1
ATOM 708 O O . PRO A 1 87 ? -5.270 -37.868 -14.271 1.00 22.57 84 PRO A O 1
ATOM 712 N N . GLN A 1 88 ? -7.169 -39.055 -14.469 1.00 24.18 85 GLN A N 1
ATOM 713 C CA . GLN A 1 88 ? -6.480 -40.259 -14.925 1.00 22.31 85 GLN A CA 1
ATOM 714 C C . GLN A 1 88 ? -5.840 -40.075 -16.302 1.00 23.74 85 GLN A C 1
ATOM 715 O O . GLN A 1 88 ? -4.749 -40.583 -16.556 1.00 23.06 85 GLN A O 1
ATOM 721 N N . LYS A 1 89 ? -6.522 -39.356 -17.188 1.00 22.18 86 LYS A N 1
ATOM 722 C CA . LYS A 1 89 ? -5.985 -39.087 -18.519 1.00 21.81 86 LYS A CA 1
ATOM 723 C C . LYS A 1 89 ? -4.759 -38.185 -18.438 1.00 18.57 86 LYS A C 1
ATOM 724 O O . LYS A 1 89 ? -3.786 -38.381 -19.163 1.00 22.49 86 LYS A O 1
ATOM 730 N N . PHE A 1 90 ? -4.826 -37.188 -17.561 1.00 18.38 87 PHE A N 1
ATOM 731 C CA . PHE A 1 90 ? -3.701 -36.298 -17.293 1.00 17.91 87 PHE A CA 1
ATOM 732 C C . PHE A 1 90 ? -2.510 -37.126 -16.816 1.00 21.11 87 PHE A C 1
ATOM 733 O O . PHE A 1 90 ? -1.393 -36.974 -17.310 1.00 22.44 87 PHE A O 1
ATOM 741 N N . ILE A 1 91 ? -2.766 -38.012 -15.858 1.00 19.12 88 ILE A N 1
ATOM 742 C CA . ILE A 1 91 ? -1.743 -38.908 -15.335 1.00 20.27 88 ILE A CA 1
ATOM 743 C C . ILE A 1 91 ? -1.198 -39.850 -16.413 1.00 24.88 88 ILE A C 1
ATOM 744 O O . ILE A 1 91 ? 0.009 -40.087 -16.484 1.00 20.50 88 ILE A O 1
ATOM 749 N N . ASP A 1 92 ? -2.083 -40.385 -17.251 1.00 23.13 89 ASP A N 1
ATOM 750 C CA . ASP A 1 92 ? -1.652 -41.261 -18.338 1.00 25.48 89 ASP A CA 1
ATOM 751 C C . ASP A 1 92 ? -0.671 -40.545 -19.262 1.00 22.44 89 ASP A C 1
ATOM 752 O O . ASP A 1 92 ? 0.304 -41.133 -19.719 1.00 25.07 89 ASP A O 1
ATOM 757 N N . LEU A 1 93 ? -0.937 -39.271 -19.527 1.00 23.53 90 LEU A N 1
ATOM 758 C CA . LEU A 1 93 ? -0.046 -38.457 -20.346 1.00 24.59 90 LEU A CA 1
ATOM 759 C C . LEU A 1 93 ? 1.303 -38.244 -19.665 1.00 27.84 90 LEU A C 1
ATOM 760 O O . LEU A 1 93 ? 2.351 -38.295 -20.310 1.00 26.23 90 LEU A O 1
ATOM 765 N N . LEU A 1 94 ? 1.272 -38.001 -18.360 1.00 22.72 91 LEU A N 1
ATOM 766 C CA . LEU A 1 94 ? 2.499 -37.817 -17.595 1.00 24.27 91 LEU A CA 1
ATOM 767 C C . LEU A 1 94 ? 3.334 -39.090 -17.609 1.00 25.00 91 LEU A C 1
ATOM 768 O O . LEU A 1 94 ? 4.561 -39.033 -17.657 1.00 27.83 91 LEU A O 1
ATOM 773 N N . GLU A 1 95 ? 2.665 -40.237 -17.570 1.00 23.95 92 GLU A N 1
ATOM 774 C CA . GLU A 1 95 ? 3.356 -41.521 -17.592 1.00 30.03 92 GLU A CA 1
ATOM 775 C C . GLU A 1 95 ? 4.050 -41.754 -18.930 1.00 33.40 92 GLU A C 1
ATOM 776 O O . GLU A 1 95 ? 5.091 -42.407 -18.993 1.00 33.17 92 GLU A O 1
ATOM 782 N N . GLN A 1 96 ? 3.465 -41.223 -20.001 1.00 32.41 93 GLN A N 1
ATOM 783 C CA . GLN A 1 96 ? 4.087 -41.307 -21.316 1.00 30.79 93 GLN A CA 1
ATOM 784 C C . GLN A 1 96 ? 5.325 -40.419 -21.374 1.00 32.81 93 GLN A C 1
ATOM 785 O O . GLN A 1 96 ? 6.313 -40.759 -22.024 1.00 33.55 93 GLN A O 1
ATOM 791 N N . CYS A 1 97 ? 5.271 -39.284 -20.686 1.00 32.80 94 CYS A N 1
ATOM 792 C CA . CYS A 1 97 ? 6.433 -38.410 -20.578 1.00 33.43 94 CYS A CA 1
ATOM 793 C C . CYS A 1 97 ? 7.551 -39.113 -19.815 1.00 38.72 94 CYS A C 1
ATOM 794 O O . CYS A 1 97 ? 8.723 -39.017 -20.183 1.00 38.04 94 CYS A O 1
ATOM 797 N N . ILE A 1 98 ? 7.180 -39.823 -18.753 1.00 31.49 95 ILE A N 1
ATOM 798 C CA . ILE A 1 98 ? 8.141 -40.577 -17.955 1.00 33.18 95 ILE A CA 1
ATOM 799 C C . ILE A 1 98 ? 8.792 -41.694 -18.771 1.00 36.53 95 ILE A C 1
ATOM 800 O O . ILE A 1 98 ? 10.009 -41.873 -18.736 1.00 35.20 95 ILE A O 1
ATOM 805 N N . CYS A 1 99 ? 7.976 -42.438 -19.511 1.00 34.27 96 CYS A N 1
ATOM 806 C CA . CYS A 1 99 ? 8.471 -43.543 -20.329 1.00 41.15 96 CYS A CA 1
ATOM 807 C C . CYS A 1 99 ? 9.481 -43.105 -21.388 1.00 41.55 96 CYS A C 1
ATOM 808 O O . CYS A 1 99 ? 10.291 -43.909 -21.848 1.00 44.75 96 CYS A O 1
ATOM 811 N N . GLU A 1 100 ? 9.432 -41.832 -21.769 1.00 39.55 97 GLU A N 1
ATOM 812 C CA . GLU A 1 100 ? 10.226 -41.334 -22.889 1.00 43.68 97 GLU A CA 1
ATOM 813 C C . GLU A 1 100 ? 11.361 -40.396 -22.479 1.00 41.81 97 GLU A C 1
ATOM 814 O O . GLU A 1 100 ? 12.218 -40.062 -23.295 1.00 42.38 97 GLU A O 1
ATOM 820 N N . GLN A 1 101 ? 11.371 -39.976 -21.220 1.00 39.72 98 GLN A N 1
ATOM 821 C CA . GLN A 1 101 ? 12.281 -38.916 -20.786 1.00 42.66 98 GLN A CA 1
ATOM 822 C C . GLN A 1 101 ? 13.771 -39.252 -20.922 1.00 47.13 98 GLN A C 1
ATOM 823 O O . GLN A 1 101 ? 14.592 -38.358 -21.116 1.00 48.10 98 GLN A O 1
ATOM 829 N N . ASP A 1 102 ? 14.122 -40.531 -20.830 1.00 40.49 99 ASP A N 1
ATOM 830 C CA . ASP A 1 102 ? 15.529 -40.924 -20.900 1.00 49.22 99 ASP A CA 1
ATOM 831 C C . ASP A 1 102 ? 15.932 -41.477 -22.267 1.00 52.07 99 ASP A C 1
ATOM 832 O O . ASP A 1 102 ? 16.801 -42.343 -22.364 1.00 58.80 99 ASP A O 1
ATOM 837 N N . LYS A 1 103 ? 15.303 -40.966 -23.320 1.00 48.81 100 LYS A N 1
ATOM 838 C CA . LYS A 1 103 ? 15.619 -41.397 -24.678 1.00 53.09 100 LYS A CA 1
ATOM 839 C C . LYS A 1 103 ? 16.262 -40.272 -25.481 1.00 57.22 100 LYS A C 1
ATOM 840 O O . LYS A 1 103 ? 16.087 -39.095 -25.165 1.00 52.91 100 LYS A O 1
ATOM 846 N N . GLU A 1 104 ? 17.010 -40.644 -26.515 1.00 62.44 101 GLU A N 1
ATOM 847 C CA . GLU A 1 104 ? 17.703 -39.676 -27.358 1.00 65.89 101 GLU A CA 1
ATOM 848 C C . GLU A 1 104 ? 16.739 -38.603 -27.849 1.00 62.50 101 GLU A C 1
ATOM 849 O O . GLU A 1 104 ? 16.968 -37.409 -27.652 1.00 61.78 101 GLU A O 1
ATOM 855 N N . ASN A 1 105 ? 15.661 -39.038 -28.493 1.00 59.68 102 ASN A N 1
ATOM 856 C CA . ASN A 1 105 ? 14.606 -38.130 -28.927 1.00 61.87 102 ASN A CA 1
ATOM 857 C C . ASN A 1 105 ? 13.243 -38.569 -28.406 1.00 57.14 102 ASN A C 1
ATOM 858 O O . ASN A 1 105 ? 12.538 -39.336 -29.062 1.00 52.75 102 ASN A O 1
ATOM 863 N N . PRO A 1 106 ? 12.873 -38.084 -27.213 1.00 54.28 103 PRO A N 1
ATOM 864 C CA . PRO A 1 106 ? 11.601 -38.423 -26.565 1.00 46.73 103 PRO A CA 1
ATOM 865 C C . PRO A 1 106 ? 10.408 -38.060 -27.441 1.00 38.18 103 PRO A C 1
ATOM 866 O O . PRO A 1 106 ? 10.320 -36.926 -27.911 1.00 38.06 103 PRO A O 1
ATOM 870 N N . ARG A 1 107 ? 9.505 -39.011 -27.659 1.00 35.57 104 ARG A N 1
ATOM 871 C CA . ARG A 1 107 ? 8.293 -38.738 -28.424 1.00 34.95 104 ARG A CA 1
ATOM 872 C C . ARG A 1 107 ? 7.357 -37.829 -27.637 1.00 39.23 104 ARG A C 1
ATOM 873 O O . ARG A 1 107 ? 6.638 -37.014 -28.212 1.00 39.66 104 ARG A O 1
ATOM 881 N N . PHE A 1 108 ? 7.371 -37.977 -26.317 1.00 36.36 105 PHE A N 1
ATOM 882 C CA . PHE A 1 108 ? 6.564 -37.139 -25.441 1.00 35.16 105 PHE A CA 1
ATOM 883 C C . PHE A 1 108 ? 7.449 -36.437 -24.423 1.00 34.24 105 PHE A C 1
ATOM 884 O O . PHE A 1 108 ? 8.327 -37.056 -23.826 1.00 34.28 105 PHE A O 1
ATOM 892 N N . LEU A 1 109 ? 7.219 -35.145 -24.227 1.00 30.19 106 LEU A N 1
ATOM 893 C CA . LEU A 1 109 ? 7.967 -34.399 -23.225 1.00 39.50 106 LEU A CA 1
ATOM 894 C C . LEU A 1 109 ? 7.098 -33.380 -22.493 1.00 36.51 106 LEU A C 1
ATOM 895 O O . LEU A 1 109 ? 6.075 -32.927 -23.010 1.00 26.27 106 LEU A O 1
ATOM 900 N N . LEU A 1 110 ? 7.519 -33.030 -21.282 1.00 31.76 107 LEU A N 1
ATOM 901 C CA . LEU A 1 110 ? 6.779 -32.097 -20.446 1.00 22.67 107 LEU A CA 1
ATOM 902 C C . LEU A 1 110 ? 7.477 -30.742 -20.429 1.00 27.09 107 LEU A C 1
ATOM 903 O O . LEU A 1 110 ? 8.676 -30.657 -20.168 1.00 32.17 107 LEU A O 1
ATOM 908 N N . GLN A 1 111 ? 6.724 -29.685 -20.710 1.00 25.76 108 GLN A N 1
ATOM 909 C CA . GLN A 1 111 ? 7.280 -28.338 -20.763 1.00 26.81 108 GLN A CA 1
ATOM 910 C C . GLN A 1 111 ? 6.660 -27.440 -19.712 1.00 29.52 108 GLN A C 1
ATOM 911 O O . GLN A 1 111 ? 5.468 -27.529 -19.434 1.00 29.49 108 GLN A O 1
ATOM 917 N N . LEU A 1 112 ? 7.475 -26.560 -19.143 1.00 26.25 109 LEU A N 1
ATOM 918 C CA . LEU A 1 112 ? 6.969 -25.469 -18.328 1.00 35.26 109 LEU A CA 1
ATOM 919 C C . LEU A 1 112 ? 7.467 -24.178 -18.957 1.00 38.50 109 LEU A C 1
ATOM 920 O O . LEU A 1 112 ? 8.629 -23.807 -18.795 1.00 43.72 109 LEU A O 1
ATOM 925 N N . SER A 1 113 ? 6.586 -23.501 -19.685 1.00 37.32 110 SER A N 1
ATOM 926 C CA . SER A 1 113 ? 6.997 -22.371 -20.507 1.00 47.01 110 SER A CA 1
ATOM 927 C C . SER A 1 113 ? 6.187 -21.113 -20.227 1.00 46.08 110 SER A C 1
ATOM 928 O O . SER A 1 113 ? 4.968 -21.091 -20.397 1.00 40.58 110 SER A O 1
ATOM 931 N N . SER A 1 114 ? 6.877 -20.063 -19.798 1.00 45.11 111 SER A N 1
ATOM 932 C CA . SER A 1 114 ? 6.253 -18.759 -19.640 1.00 49.92 111 SER A CA 1
ATOM 933 C C . SER A 1 114 ? 6.447 -17.944 -20.912 1.00 55.99 111 SER A C 1
ATOM 934 O O . SER A 1 114 ? 7.540 -17.920 -21.479 1.00 50.48 111 SER A O 1
ATOM 937 N N . SER A 1 115 ? 5.385 -17.284 -21.362 1.00 60.71 112 SER A N 1
ATOM 938 C CA . SER A 1 115 ? 5.473 -16.404 -22.522 1.00 64.16 112 SER A CA 1
ATOM 939 C C . SER A 1 115 ? 6.096 -15.078 -22.104 1.00 69.62 112 SER A C 1
ATOM 940 O O . SER A 1 115 ? 6.253 -14.166 -22.917 1.00 67.54 112 SER A O 1
ATOM 943 N N . SER A 1 116 ? 6.445 -14.984 -20.825 1.00 67.88 113 SER A N 1
ATOM 944 C CA . SER A 1 116 ? 7.074 -13.791 -20.275 1.00 66.96 113 SER A CA 1
ATOM 945 C C . SER A 1 116 ? 8.515 -14.077 -19.867 1.00 65.44 113 SER A C 1
ATOM 946 O O . SER A 1 116 ? 9.013 -15.189 -20.048 1.00 62.49 113 SER A O 1
ATOM 949 N N . SER A 1 117 ? 9.181 -13.071 -19.309 1.00 65.98 114 SER A N 1
ATOM 950 C CA . SER A 1 117 ? 10.564 -13.221 -18.873 1.00 63.33 114 SER A CA 1
ATOM 951 C C . SER A 1 117 ? 10.667 -14.065 -17.605 1.00 61.04 114 SER A C 1
ATOM 952 O O . SER A 1 117 ? 9.762 -14.064 -16.771 1.00 59.40 114 SER A O 1
ATOM 955 N N . ALA A 1 118 ? 11.777 -14.785 -17.468 1.00 60.82 115 ALA A N 1
ATOM 956 C CA . ALA A 1 118 ? 12.033 -15.577 -16.271 1.00 60.94 115 ALA A CA 1
ATOM 957 C C . ALA A 1 118 ? 12.161 -14.665 -15.056 1.00 61.54 115 ALA A C 1
ATOM 958 O O . ALA A 1 118 ? 12.035 -15.109 -13.914 1.00 58.71 115 ALA A O 1
ATOM 960 N N . PHE A 1 119 ? 12.413 -13.386 -15.314 1.00 55.36 116 PHE A N 1
ATOM 961 C CA . PHE A 1 119 ? 12.559 -12.396 -14.256 1.00 58.54 116 PHE A CA 1
ATOM 962 C C . PHE A 1 119 ? 11.199 -11.946 -13.724 1.00 61.22 116 PHE A C 1
ATOM 963 O O . PHE A 1 119 ? 11.119 -11.203 -12.746 1.00 61.83 116 PHE A O 1
ATOM 971 N N . ASP A 1 120 ? 10.131 -12.408 -14.367 1.00 61.06 117 ASP A N 1
ATOM 972 C CA . ASP A 1 120 ? 8.783 -12.000 -13.986 1.00 66.31 117 ASP A CA 1
ATOM 973 C C . ASP A 1 120 ? 8.052 -13.037 -13.135 1.00 66.27 117 ASP A C 1
ATOM 974 O O . ASP A 1 120 ? 8.171 -14.243 -13.355 1.00 64.01 117 ASP A O 1
ATOM 979 N N . HIS A 1 121 ? 7.295 -12.541 -12.162 1.00 62.15 118 HIS A N 1
ATOM 980 C CA . HIS A 1 121 ? 6.423 -13.364 -11.335 1.00 64.32 118 HIS A CA 1
ATOM 981 C C . HIS A 1 121 ? 5.105 -13.586 -12.074 1.00 64.62 118 HIS A C 1
ATOM 982 O O . HIS A 1 121 ? 4.101 -12.935 -11.784 1.00 64.49 118 HIS A O 1
ATOM 989 N N . SER A 1 122 ? 5.115 -14.503 -13.038 1.00 61.05 119 SER A N 1
ATOM 990 C CA . SER A 1 122 ? 3.969 -14.685 -13.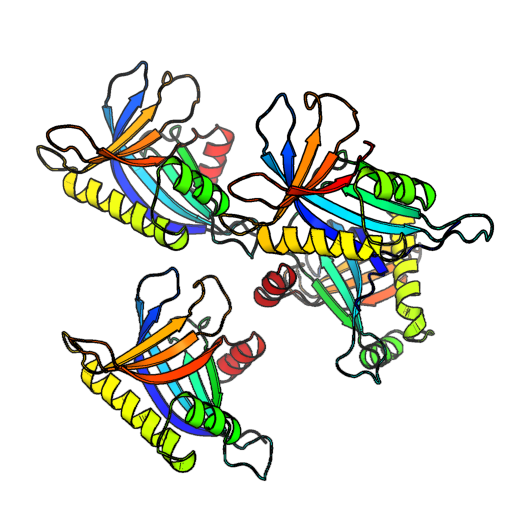926 1.00 61.00 119 SER A CA 1
ATOM 991 C C . SER A 1 122 ? 3.617 -16.155 -14.156 1.00 53.51 119 SER A C 1
ATOM 992 O O . SER A 1 122 ? 4.425 -17.043 -13.889 1.00 50.65 119 SER A O 1
ATOM 995 N N . PRO A 1 123 ? 2.397 -16.411 -14.652 1.00 47.79 120 PRO A N 1
ATOM 996 C CA . PRO A 1 123 ? 1.938 -17.766 -14.978 1.00 44.27 120 PRO A CA 1
ATOM 997 C C . PRO A 1 123 ? 2.832 -18.473 -15.993 1.00 47.40 120 PRO A C 1
ATOM 998 O O . PRO A 1 123 ? 3.384 -17.829 -16.888 1.00 47.73 120 PRO A O 1
ATOM 1002 N N . SER A 1 124 ? 2.972 -19.788 -15.843 1.00 37.07 121 SER A N 1
ATOM 1003 C CA . SER A 1 124 ? 3.705 -20.607 -16.804 1.00 40.33 121 SER A CA 1
ATOM 1004 C C . SER A 1 124 ? 2.806 -21.733 -17.312 1.00 37.48 121 SER A C 1
ATOM 1005 O O . SER A 1 124 ? 2.054 -22.336 -16.545 1.00 32.80 121 SER A O 1
ATOM 1008 N N . ASN A 1 125 ? 2.876 -22.010 -18.609 1.00 38.30 122 ASN A N 1
ATOM 1009 C CA . ASN A 1 125 ? 2.092 -23.092 -19.194 1.00 32.75 122 ASN A CA 1
ATOM 1010 C C . ASN A 1 125 ? 2.789 -24.440 -19.065 1.00 29.62 122 ASN A C 1
ATOM 1011 O O . ASN A 1 125 ? 3.911 -24.619 -19.535 1.00 30.97 122 ASN A O 1
ATOM 1016 N N . LEU A 1 126 ? 2.123 -25.378 -18.403 1.00 25.01 123 LEU A N 1
ATOM 1017 C CA . LEU A 1 126 ? 2.588 -26.754 -18.352 1.00 22.45 123 LEU A CA 1
ATOM 1018 C C . LEU A 1 126 ? 2.033 -27.469 -19.577 1.00 27.58 123 LEU A C 1
ATOM 1019 O O . LEU A 1 126 ? 0.829 -27.701 -19.670 1.00 22.79 123 LEU A O 1
ATOM 1024 N N . ASN A 1 127 ? 2.910 -27.797 -20.522 1.00 25.84 124 ASN A N 1
ATOM 1025 C CA . ASN A 1 127 ? 2.501 -28.414 -21.778 1.00 26.16 124 ASN A CA 1
ATOM 1026 C C . ASN A 1 127 ? 2.993 -29.846 -21.908 1.00 23.51 124 ASN A C 1
ATOM 1027 O O . ASN A 1 127 ? 4.175 -30.127 -21.711 1.00 25.56 124 ASN A O 1
ATOM 1032 N N . ILE A 1 128 ? 2.083 -30.752 -22.239 1.00 21.04 125 ILE A N 1
ATOM 1033 C CA . ILE A 1 128 ? 2.478 -32.101 -22.606 1.00 19.50 125 ILE A CA 1
ATOM 1034 C C . ILE A 1 128 ? 2.520 -32.164 -24.127 1.00 29.35 125 ILE A C 1
ATOM 1035 O O . ILE A 1 128 ? 1.493 -32.057 -24.796 1.00 27.85 125 ILE A O 1
ATOM 1040 N N . VAL A 1 129 ? 3.723 -32.316 -24.665 1.00 26.37 126 VAL A N 1
ATOM 1041 C CA . VAL A 1 129 ? 3.943 -32.165 -26.094 1.00 32.17 126 VAL A CA 1
ATOM 1042 C C . VAL A 1 129 ? 4.459 -33.442 -26.739 1.00 34.92 126 VAL A C 1
ATOM 1043 O O . VAL A 1 129 ? 5.381 -34.081 -26.228 1.00 30.30 126 VAL A O 1
ATOM 1047 N N . GLU A 1 130 ? 3.852 -33.809 -27.863 1.00 30.85 127 GLU A N 1
ATOM 1048 C CA . GLU A 1 130 ? 4.335 -34.924 -28.663 1.00 35.19 127 GLU A CA 1
ATOM 1049 C C . GLU A 1 130 ? 5.252 -34.390 -29.755 1.00 35.71 127 GLU A C 1
ATOM 1050 O O . GLU A 1 130 ? 4.874 -33.501 -30.517 1.00 35.07 127 GLU A O 1
ATOM 1056 N N . THR A 1 131 ? 6.464 -34.927 -29.818 1.00 37.07 128 THR A N 1
ATOM 1057 C CA . THR A 1 131 ? 7.455 -34.462 -30.779 1.00 37.84 128 THR A CA 1
ATOM 1058 C C . THR A 1 131 ? 7.215 -35.062 -32.162 1.00 40.64 128 THR A C 1
ATOM 1059 O O . THR A 1 131 ? 6.854 -36.231 -32.294 1.00 39.50 128 THR A O 1
ATOM 1063 N N . ASN A 1 132 ? 7.419 -34.246 -33.189 1.00 38.23 129 ASN A N 1
ATOM 1064 C CA . ASN A 1 132 ? 7.186 -34.660 -34.564 1.00 45.76 129 ASN A CA 1
ATOM 1065 C C . ASN A 1 132 ? 8.235 -34.042 -35.479 1.00 44.02 129 ASN A C 1
ATOM 1066 O O . ASN A 1 132 ? 8.788 -32.986 -35.177 1.00 42.95 129 ASN A O 1
ATOM 1071 N N . ALA A 1 133 ? 8.518 -34.708 -36.593 1.00 46.33 130 ALA A N 1
ATOM 1072 C CA . ALA A 1 133 ? 9.450 -34.172 -37.574 1.00 44.43 130 ALA A CA 1
ATOM 1073 C C . ALA A 1 133 ? 8.831 -32.977 -38.294 1.00 39.67 130 ALA A C 1
ATOM 1074 O O . ALA A 1 133 ? 9.540 -32.105 -38.794 1.00 40.19 130 ALA A O 1
ATOM 1076 N N . PHE A 1 134 ? 7.502 -32.941 -38.329 1.00 35.40 131 PHE A N 1
ATOM 1077 C CA . PHE A 1 134 ? 6.772 -31.911 -39.060 1.00 33.03 131 PHE A CA 1
ATOM 1078 C C . PHE A 1 134 ? 6.358 -30.751 -38.160 1.00 32.85 131 PHE A C 1
ATOM 1079 O O . PHE A 1 134 ? 6.492 -29.587 -38.533 1.00 28.45 131 PHE A O 1
ATOM 1087 N N . LYS A 1 135 ? 5.847 -31.074 -36.976 1.00 29.46 132 LYS A N 1
ATOM 1088 C CA . LYS A 1 135 ? 5.453 -30.048 -36.018 1.00 33.58 132 LYS A CA 1
ATOM 1089 C C . LYS A 1 135 ? 5.001 -30.672 -34.705 1.00 36.77 132 LYS A C 1
ATOM 1090 O O . LYS A 1 135 ? 4.257 -31.655 -34.695 1.00 36.29 132 LYS A O 1
ATOM 1096 N N . HIS A 1 136 ? 5.457 -30.096 -33.600 1.00 29.35 133 HIS A N 1
ATOM 1097 C CA . HIS A 1 136 ? 5.109 -30.604 -32.278 1.00 35.24 133 HIS A CA 1
ATOM 1098 C C . HIS A 1 136 ? 3.620 -30.446 -31.987 1.00 31.30 133 HIS A C 1
ATOM 1099 O O . HIS A 1 136 ? 3.014 -29.421 -32.306 1.00 34.78 133 HIS A O 1
ATOM 1106 N N . LEU A 1 137 ? 3.039 -31.474 -31.379 1.00 28.73 134 LEU A N 1
ATOM 1107 C CA . LEU A 1 137 ? 1.613 -31.501 -31.098 1.00 27.57 134 LEU A CA 1
ATOM 1108 C C . LEU A 1 137 ? 1.354 -31.430 -29.596 1.00 30.92 134 LEU A C 1
ATOM 1109 O O . LEU A 1 137 ? 1.786 -32.302 -28.843 1.00 28.76 134 LEU A O 1
ATOM 1114 N N . THR A 1 138 ? 0.650 -30.387 -29.168 1.00 25.70 135 THR A N 1
ATOM 1115 C CA . THR A 1 138 ? 0.323 -30.210 -27.756 1.00 30.18 135 THR A CA 1
ATOM 1116 C C . THR A 1 138 ? -0.945 -30.969 -27.391 1.00 28.70 135 THR A C 1
ATOM 1117 O O . THR A 1 138 ? -2.025 -30.644 -27.873 1.00 29.10 135 THR A O 1
ATOM 1121 N N . HIS A 1 139 ? -0.806 -31.980 -26.540 1.00 27.34 136 HIS A N 1
ATOM 1122 C CA . HIS A 1 139 ? -1.949 -32.778 -26.104 1.00 27.54 136 HIS A CA 1
ATOM 1123 C C . HIS A 1 139 ? -2.718 -32.097 -24.977 1.00 27.32 136 HIS A C 1
ATOM 1124 O O . HIS A 1 139 ? -3.939 -32.225 -24.873 1.00 28.32 136 HIS A O 1
ATOM 1131 N N . LEU A 1 140 ? -1.998 -31.374 -24.128 1.00 22.25 137 LEU A N 1
ATOM 1132 C CA . LEU A 1 140 ? -2.629 -30.689 -23.010 1.00 25.08 137 LEU A CA 1
ATOM 1133 C C . LEU A 1 140 ? -1.796 -29.506 -22.547 1.00 21.94 137 LEU A C 1
ATOM 1134 O O . LEU A 1 140 ? -0.573 -29.589 -22.458 1.00 24.70 137 LEU A O 1
ATOM 1139 N N . SER A 1 141 ? -2.473 -28.401 -22.260 1.00 23.58 138 SER A N 1
ATOM 1140 C CA . SER A 1 141 ? -1.811 -27.203 -21.766 1.00 24.42 138 SER A CA 1
ATOM 1141 C C . SER A 1 141 ? -2.536 -26.689 -20.525 1.00 26.68 138 SER A C 1
ATOM 1142 O O . SER A 1 141 ? -3.743 -26.445 -20.556 1.00 25.25 138 SER A O 1
ATOM 1145 N N . LEU A 1 142 ? -1.798 -26.544 -19.429 1.00 22.27 139 LEU A N 1
ATOM 1146 C CA . LEU A 1 142 ? -2.363 -26.006 -18.200 1.00 26.19 139 LEU A CA 1
ATOM 1147 C C . LEU A 1 142 ? -1.660 -24.709 -17.822 1.00 31.45 139 LEU A C 1
ATOM 1148 O O . LEU A 1 142 ? -0.439 -24.595 -17.942 1.00 31.19 139 LEU A O 1
ATOM 1153 N N . LYS A 1 143 ? -2.437 -23.731 -17.371 1.00 30.06 140 LYS A N 1
ATOM 1154 C CA . LYS A 1 143 ? -1.890 -22.441 -16.974 1.00 30.38 140 LYS A CA 1
ATOM 1155 C C . LYS A 1 143 ? -1.603 -22.435 -15.474 1.00 29.00 140 LYS A C 1
ATOM 1156 O O . LYS A 1 143 ? -2.491 -22.174 -14.663 1.00 31.43 140 LYS A O 1
ATOM 1162 N N . LEU A 1 144 ? -0.359 -22.733 -15.114 1.00 30.76 141 LEU A N 1
ATOM 1163 C CA . LEU A 1 144 ? 0.048 -22.796 -13.711 1.00 30.64 141 LEU A CA 1
ATOM 1164 C C . LEU A 1 144 ? 0.409 -21.417 -13.167 1.00 36.31 141 LEU A C 1
ATOM 1165 O O . LEU A 1 144 ? 1.022 -20.606 -13.862 1.00 32.82 141 LEU A O 1
ATOM 1170 N N . LEU A 1 145 ? 0.028 -21.164 -11.918 1.00 33.92 142 LEU A N 1
ATOM 1171 C CA . LEU A 1 145 ? 0.330 -19.901 -11.259 1.00 32.91 142 LEU A CA 1
ATOM 1172 C C . LEU A 1 145 ? 1.506 -20.064 -10.304 1.00 36.87 142 LEU A C 1
ATOM 1173 O O . LEU A 1 145 ? 1.652 -21.107 -9.665 1.00 35.58 142 LEU A O 1
ATOM 1178 N N . PRO A 1 146 ? 2.360 -19.033 -10.215 1.00 37.74 143 PRO A N 1
ATOM 1179 C CA . PRO A 1 146 ? 3.471 -19.071 -9.261 1.00 39.30 143 PRO A CA 1
ATOM 1180 C C . PRO A 1 146 ? 2.937 -18.909 -7.848 1.00 30.94 143 PRO A C 1
ATOM 1181 O O . PRO A 1 146 ? 2.050 -18.086 -7.620 1.00 37.92 143 PRO A O 1
ATOM 1185 N N . GLY A 1 147 ? 3.461 -19.692 -6.913 1.00 35.61 144 GLY A N 1
ATOM 1186 C CA . GLY A 1 147 ? 2.985 -19.648 -5.544 1.00 34.02 144 GLY A CA 1
ATOM 1187 C C . GLY A 1 147 ? 3.163 -18.288 -4.897 1.00 38.93 144 GLY A C 1
ATOM 1188 O O . GLY A 1 147 ? 4.218 -17.665 -5.022 1.00 37.30 144 GLY A O 1
ATOM 1189 N N . SER A 1 148 ? 2.125 -17.823 -4.210 1.00 42.80 145 SER A N 1
ATOM 1190 C CA . SER A 1 148 ? 2.214 -16.588 -3.443 1.00 47.60 145 SER A CA 1
ATOM 1191 C C . SER A 1 148 ? 3.006 -16.843 -2.166 1.00 47.27 145 SER A C 1
ATOM 1192 O O . SER A 1 148 ? 3.416 -17.973 -1.898 1.00 44.19 145 SER A O 1
ATOM 1195 N N . ASP A 1 149 ? 3.224 -15.793 -1.381 1.00 50.50 146 ASP A N 1
ATOM 1196 C CA . ASP A 1 149 ? 3.931 -15.930 -0.113 1.00 47.83 146 ASP A CA 1
ATOM 1197 C C . ASP A 1 149 ? 3.174 -16.869 0.820 1.00 42.17 146 ASP A C 1
ATOM 1198 O O . ASP A 1 149 ? 3.775 -17.665 1.540 1.00 43.62 146 ASP A O 1
ATOM 1203 N N . THR A 1 150 ? 1.850 -16.769 0.797 1.00 44.64 147 THR A N 1
ATOM 1204 C CA . THR A 1 150 ? 0.998 -17.620 1.620 1.00 48.12 147 THR A CA 1
ATOM 1205 C C . THR A 1 150 ? 1.091 -19.081 1.191 1.00 47.31 147 THR A C 1
ATOM 1206 O O . THR A 1 150 ? 1.224 -19.976 2.027 1.00 41.71 147 THR A O 1
ATOM 1210 N N . ASP A 1 151 ? 1.023 -19.313 -0.117 1.00 44.05 148 ASP A N 1
ATOM 1211 C CA . ASP A 1 151 ? 1.082 -20.663 -0.668 1.00 40.60 148 ASP A CA 1
ATOM 1212 C C . ASP A 1 151 ? 2.386 -21.368 -0.308 1.00 38.01 148 ASP A C 1
ATOM 1213 O O . ASP A 1 151 ? 2.380 -22.526 0.108 1.00 32.66 148 ASP A O 1
ATOM 1218 N N . ILE A 1 152 ? 3.503 -20.669 -0.474 1.00 29.79 149 ILE A N 1
ATOM 1219 C CA . ILE A 1 152 ? 4.806 -21.248 -0.171 1.00 35.60 149 ILE A CA 1
ATOM 1220 C C . ILE A 1 152 ? 4.963 -21.552 1.318 1.00 31.14 149 ILE A C 1
ATOM 1221 O O . ILE A 1 152 ? 5.444 -22.622 1.691 1.00 26.56 149 ILE A O 1
ATOM 1226 N N . LYS A 1 153 ? 4.559 -20.609 2.164 1.00 33.25 150 LYS A N 1
ATOM 1227 C CA . LYS A 1 153 ? 4.621 -20.811 3.607 1.00 37.35 150 LYS A CA 1
ATOM 1228 C C . LYS A 1 153 ? 3.767 -22.008 3.999 1.00 34.18 150 LYS A C 1
ATOM 1229 O O . LYS A 1 153 ? 4.194 -22.869 4.770 1.00 31.20 150 LYS A O 1
ATOM 1235 N N . LYS A 1 154 ? 2.555 -22.053 3.458 1.00 31.02 151 LYS A N 1
ATOM 1236 C CA . LYS A 1 154 ? 1.630 -23.144 3.731 1.00 33.17 151 LYS A CA 1
ATOM 1237 C C . LYS A 1 154 ? 2.216 -24.479 3.289 1.00 31.21 151 LYS A C 1
ATOM 1238 O O . LYS A 1 154 ? 2.171 -25.460 4.030 1.00 28.30 151 LYS A O 1
ATOM 1244 N N . TYR A 1 155 ? 2.771 -24.514 2.082 1.00 27.35 152 TYR A N 1
ATOM 1245 C CA . TYR A 1 155 ? 3.377 -25.737 1.574 1.00 25.67 152 TYR A CA 1
ATOM 1246 C C . TYR A 1 155 ? 4.541 -26.202 2.444 1.00 25.65 152 TYR A C 1
ATOM 1247 O O . TYR A 1 155 ? 4.584 -27.354 2.873 1.00 26.57 152 TYR A O 1
ATOM 1256 N N . LEU A 1 156 ? 5.488 -25.305 2.700 1.00 23.81 153 LEU A N 1
ATOM 1257 C CA . LEU A 1 156 ? 6.655 -25.655 3.501 1.00 29.47 153 LEU A CA 1
ATOM 1258 C C . LEU A 1 156 ? 6.267 -26.077 4.919 1.00 28.38 153 LEU A C 1
ATOM 1259 O O . LEU A 1 156 ? 6.956 -26.883 5.544 1.00 26.95 153 LEU A O 1
ATOM 1264 N N . ALA A 1 157 ? 5.157 -25.542 5.417 1.00 23.13 154 ALA A N 1
ATOM 1265 C CA . ALA A 1 157 ? 4.676 -25.885 6.752 1.00 31.80 154 ALA A CA 1
ATOM 1266 C C . ALA A 1 157 ? 4.117 -27.307 6.817 1.00 31.05 154 ALA A C 1
ATOM 1267 O O . ALA A 1 157 ? 3.848 -27.824 7.900 1.00 34.64 154 ALA A O 1
ATOM 1269 N N . SER A 1 158 ? 3.939 -27.935 5.659 1.00 28.55 155 SER A N 1
ATOM 1270 C CA . SER A 1 158 ? 3.478 -29.319 5.612 1.00 28.42 155 SER A CA 1
ATOM 1271 C C . SER A 1 158 ? 4.639 -30.268 5.331 1.00 32.06 155 SER A C 1
ATOM 1272 O O . SER A 1 158 ? 4.448 -31.479 5.213 1.00 34.30 155 SER A O 1
ATOM 1275 N N . CYS A 1 159 ? 5.840 -29.709 5.222 1.00 28.09 156 CYS A N 1
ATOM 1276 C CA . CYS A 1 159 ? 7.040 -30.501 4.968 1.00 31.29 156 CYS A CA 1
ATOM 1277 C C . CYS A 1 159 ? 7.824 -30.732 6.253 1.00 33.74 156 CYS A C 1
ATOM 1278 O O . CYS A 1 159 ? 7.448 -30.248 7.321 1.00 30.19 156 CYS A O 1
ATOM 1282 N N . GLY B 1 1 ? 19.577 -1.353 -0.422 1.00 34.54 -2 GLY B N 1
ATOM 1283 C CA . GLY B 1 1 ? 19.586 -2.632 0.264 1.00 35.69 -2 GLY B CA 1
ATOM 1284 C C . GLY B 1 1 ? 20.994 -3.161 0.457 1.00 40.21 -2 GLY B C 1
ATOM 1285 O O . GLY B 1 1 ? 21.965 -2.472 0.145 1.00 36.34 -2 GLY B O 1
ATOM 1286 N N . PRO B 1 2 ? 21.115 -4.393 0.974 1.00 34.08 -1 PRO B N 1
ATOM 1287 C CA . PRO B 1 2 ? 22.425 -5.008 1.208 1.00 35.22 -1 PRO B CA 1
ATOM 1288 C C . PRO B 1 2 ? 23.167 -5.292 -0.096 1.00 32.89 -1 PRO B C 1
ATOM 1289 O O . PRO B 1 2 ? 22.556 -5.711 -1.079 1.00 32.32 -1 PRO B O 1
ATOM 1293 N N . HIS B 1 3 ? 24.474 -5.056 -0.098 1.00 31.82 0 HIS B N 1
ATOM 1294 C CA . HIS B 1 3 ? 25.310 -5.388 -1.242 1.00 26.26 0 HIS B CA 1
ATOM 1295 C C . HIS B 1 3 ? 25.563 -6.889 -1.251 1.00 30.09 0 HIS B C 1
ATOM 1296 O O . HIS B 1 3 ? 26.275 -7.408 -0.390 1.00 27.97 0 HIS B O 1
ATOM 1303 N N . MET B 1 4 ? 24.965 -7.587 -2.211 1.00 21.98 1 MET B N 1
ATOM 1304 C CA . MET B 1 4 ? 25.124 -9.032 -2.309 1.00 20.52 1 MET B CA 1
ATOM 1305 C C . MET B 1 4 ? 25.593 -9.440 -3.700 1.00 24.20 1 MET B C 1
ATOM 1306 O O . MET B 1 4 ? 25.171 -8.862 -4.701 1.00 19.44 1 MET B O 1
ATOM 1311 N N . THR B 1 5 ? 26.458 -10.448 -3.753 1.00 19.73 2 THR B N 1
ATOM 1312 C CA . THR B 1 5 ? 27.054 -10.889 -5.008 1.00 20.76 2 THR B CA 1
ATOM 1313 C C . THR B 1 5 ? 27.080 -12.408 -5.110 1.00 25.04 2 THR B C 1
ATOM 1314 O O . THR B 1 5 ? 27.019 -13.111 -4.101 1.00 20.65 2 THR B O 1
ATOM 1318 N N . GLU B 1 6 ? 27.165 -12.901 -6.340 1.00 22.97 3 GLU B N 1
ATOM 1319 C CA . GLU B 1 6 ? 27.435 -14.309 -6.585 1.00 27.17 3 GLU B CA 1
ATOM 1320 C C . GLU B 1 6 ? 28.449 -14.446 -7.715 1.00 24.88 3 GLU B C 1
ATOM 1321 O O . GLU B 1 6 ? 28.393 -13.717 -8.707 1.00 24.84 3 GLU B O 1
ATOM 1327 N N . LEU B 1 7 ? 29.381 -15.377 -7.556 1.00 26.34 4 LEU B N 1
ATOM 1328 C CA . LEU B 1 7 ? 30.451 -15.559 -8.526 1.00 23.70 4 LEU B CA 1
ATOM 1329 C C . LEU B 1 7 ? 30.005 -16.481 -9.654 1.00 23.77 4 LEU B C 1
ATOM 1330 O O . LEU B 1 7 ? 29.498 -17.573 -9.405 1.00 25.10 4 LEU B O 1
ATOM 1335 N N . LEU B 1 8 ? 30.189 -16.033 -10.892 1.00 21.71 5 LEU B N 1
ATOM 1336 C CA . LEU B 1 8 ? 29.839 -16.839 -12.056 1.00 24.78 5 LEU B CA 1
ATOM 1337 C C . LEU B 1 8 ? 31.082 -17.427 -12.710 1.00 23.96 5 LEU B C 1
ATOM 1338 O O . LEU B 1 8 ? 31.041 -18.519 -13.274 1.00 27.96 5 LEU B O 1
ATOM 1343 N N . PHE B 1 9 ? 32.188 -16.695 -12.628 1.00 21.82 6 PHE B N 1
ATOM 1344 C CA . PHE B 1 9 ? 33.386 -17.031 -13.386 1.00 20.24 6 PHE B CA 1
ATOM 1345 C C . PHE B 1 9 ? 34.618 -16.443 -12.715 1.00 22.25 6 PHE B C 1
ATOM 1346 O O . PHE B 1 9 ? 34.618 -15.284 -12.296 1.00 22.49 6 PHE B O 1
ATOM 1354 N N . ASN B 1 10 ? 35.670 -17.247 -12.614 1.00 20.34 7 ASN B N 1
ATOM 1355 C CA . ASN B 1 10 ? 36.909 -16.808 -11.990 1.00 21.67 7 ASN B CA 1
ATOM 1356 C C . ASN B 1 10 ? 38.087 -17.609 -12.525 1.00 26.80 7 ASN B C 1
A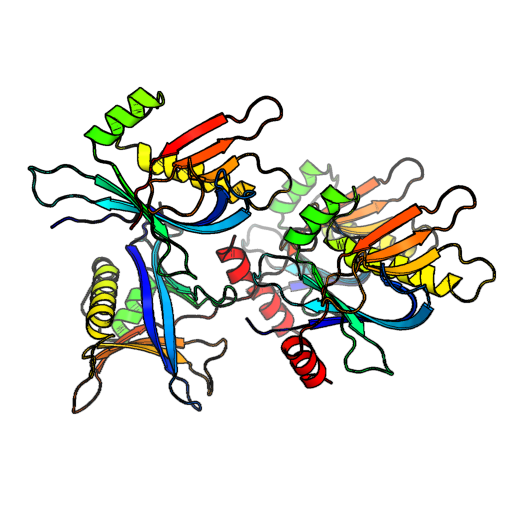TOM 1357 O O . ASN B 1 10 ? 38.467 -18.627 -11.951 1.00 27.22 7 ASN B O 1
ATOM 1362 N N . LYS B 1 11 ? 38.657 -17.152 -13.634 1.00 25.77 8 LYS B N 1
ATOM 1363 C CA . LYS B 1 11 ? 39.769 -17.858 -14.256 1.00 26.24 8 LYS B CA 1
ATOM 1364 C C . LYS B 1 11 ? 40.861 -16.901 -14.709 1.00 27.38 8 LYS B C 1
ATOM 1365 O O . LYS B 1 11 ? 40.593 -15.743 -15.029 1.00 29.07 8 LYS B O 1
ATOM 1371 N N . ARG B 1 12 ? 42.095 -17.393 -14.723 1.00 28.12 9 ARG B N 1
ATOM 1372 C CA . ARG B 1 12 ? 43.208 -16.651 -15.295 1.00 28.15 9 ARG B CA 1
ATOM 1373 C C . ARG B 1 12 ? 43.294 -16.959 -16.785 1.00 31.88 9 ARG B C 1
ATOM 1374 O O . ARG B 1 12 ? 43.277 -18.122 -17.185 1.00 32.63 9 ARG B O 1
ATOM 1382 N N . LEU B 1 13 ? 43.369 -15.918 -17.605 1.00 29.82 10 LEU B N 1
ATOM 1383 C CA . LEU B 1 13 ? 43.466 -16.096 -19.050 1.00 29.25 10 LEU B CA 1
ATOM 1384 C C . LEU B 1 13 ? 44.670 -15.366 -19.619 1.00 27.91 10 LEU B C 1
ATOM 1385 O O . LEU B 1 13 ? 45.174 -14.418 -19.020 1.00 27.73 10 LEU B O 1
ATOM 1390 N N . GLN B 1 14 ? 45.126 -15.818 -20.782 1.00 28.73 11 GLN B N 1
ATOM 1391 C CA . GLN B 1 14 ? 46.130 -15.091 -21.539 1.00 31.85 11 GLN B CA 1
ATOM 1392 C C . GLN B 1 14 ? 45.466 -13.869 -22.157 1.00 25.55 11 GLN B C 1
ATOM 1393 O O . GLN B 1 14 ? 44.420 -13.981 -22.793 1.00 33.08 11 GLN B O 1
ATOM 1399 N N . VAL B 1 15 ? 46.067 -12.702 -21.962 1.00 29.02 12 VAL B N 1
ATOM 1400 C CA . VAL B 1 15 ? 45.498 -11.466 -22.478 1.00 31.62 12 VAL B CA 1
ATOM 1401 C C . VAL B 1 15 ? 46.563 -10.612 -23.148 1.00 35.21 12 VAL B C 1
ATOM 1402 O O . VAL B 1 15 ? 47.629 -10.376 -22.583 1.00 33.50 12 VAL B O 1
ATOM 1406 N N . LEU B 1 16 ? 46.270 -10.155 -24.360 1.00 36.06 13 LEU B N 1
ATOM 1407 C CA . LEU B 1 16 ? 47.165 -9.246 -25.062 1.00 36.65 13 LEU B CA 1
ATOM 1408 C C . LEU B 1 16 ? 46.912 -7.820 -24.586 1.00 38.75 13 LEU B C 1
ATOM 1409 O O . LEU B 1 16 ? 45.945 -7.179 -24.999 1.00 32.30 13 LEU B O 1
ATOM 1414 N N . VAL B 1 17 ? 47.782 -7.337 -23.706 1.00 35.65 14 VAL B N 1
ATOM 1415 C CA . VAL B 1 17 ? 47.628 -6.015 -23.113 1.00 37.87 14 VAL B CA 1
ATOM 1416 C C . VAL B 1 17 ? 48.432 -4.981 -23.894 1.00 44.99 14 VAL B C 1
ATOM 1417 O O . VAL B 1 17 ? 49.577 -5.231 -24.267 1.00 50.01 14 VAL B O 1
ATOM 1421 N N . LYS B 1 18 ? 47.832 -3.822 -24.141 1.00 45.63 15 LYS B N 1
ATOM 1422 C CA . LYS B 1 18 ? 48.515 -2.776 -24.894 1.00 54.48 15 LYS B CA 1
ATOM 1423 C C . LYS B 1 18 ? 48.019 -1.370 -24.565 1.00 58.15 15 LYS B C 1
ATOM 1424 O O . LYS B 1 18 ? 46.848 -1.165 -24.247 1.00 53.95 15 LYS B O 1
ATOM 1430 N N . SER B 1 19 ? 48.934 -0.410 -24.643 1.00 64.86 16 SER B N 1
ATOM 1431 C CA . SER B 1 19 ? 48.597 1.002 -24.557 1.00 65.79 16 SER B CA 1
ATOM 1432 C C . SER B 1 19 ? 49.052 1.665 -25.850 1.00 73.94 16 SER B C 1
ATOM 1433 O O . SER B 1 19 ? 49.847 1.093 -26.596 1.00 71.37 16 SER B O 1
ATOM 1436 N N . LYS B 1 20 ? 48.549 2.864 -26.124 1.00 78.24 17 LYS B N 1
ATOM 1437 C CA . LYS B 1 20 ? 48.924 3.570 -27.344 1.00 77.96 17 LYS B CA 1
ATOM 1438 C C . LYS B 1 20 ? 50.425 3.832 -27.384 1.00 79.73 17 LYS B C 1
ATOM 1439 O O . LYS B 1 20 ? 51.040 3.822 -28.452 1.00 79.02 17 LYS B O 1
ATOM 1445 N N . ASP B 1 21 ? 51.009 4.058 -26.211 1.00 77.56 18 ASP B N 1
ATOM 1446 C CA . ASP B 1 21 ? 52.429 4.370 -26.101 1.00 81.87 18 ASP B CA 1
ATOM 1447 C C . ASP B 1 21 ? 53.287 3.108 -26.060 1.00 82.86 18 ASP B C 1
ATOM 1448 O O . ASP B 1 21 ? 54.334 3.040 -26.702 1.00 85.64 18 ASP B O 1
ATOM 1453 N N . THR B 1 22 ? 52.835 2.109 -25.309 1.00 77.50 19 THR B N 1
ATOM 1454 C CA . THR B 1 22 ? 53.597 0.877 -25.132 1.00 77.16 19 THR B CA 1
ATOM 1455 C C . THR B 1 22 ? 53.324 -0.136 -26.241 1.00 76.02 19 THR B C 1
ATOM 1456 O O . THR B 1 22 ? 52.468 0.081 -27.099 1.00 75.85 19 THR B O 1
ATOM 1460 N N . ASP B 1 23 ? 54.056 -1.246 -26.215 1.00 70.78 20 ASP B N 1
ATOM 1461 C CA . ASP B 1 23 ? 53.861 -2.315 -27.187 1.00 71.54 20 ASP B CA 1
ATOM 1462 C C . ASP B 1 23 ? 53.227 -3.528 -26.511 1.00 67.35 20 ASP B C 1
ATOM 1463 O O . ASP B 1 23 ? 53.317 -3.686 -25.293 1.00 66.85 20 ASP B O 1
ATOM 1468 N N . GLU B 1 24 ? 52.591 -4.384 -27.306 1.00 66.94 21 GLU B N 1
ATOM 1469 C CA . GLU B 1 24 ? 51.838 -5.520 -26.777 1.00 63.51 21 GLU B CA 1
ATOM 1470 C C . GLU B 1 24 ? 52.653 -6.489 -25.926 1.00 60.78 21 GLU B C 1
ATOM 1471 O O . GLU B 1 24 ? 53.770 -6.867 -26.279 1.00 60.06 21 GLU B O 1
ATOM 1477 N N . ARG B 1 25 ? 52.068 -6.892 -24.803 1.00 55.09 22 ARG B N 1
ATOM 1478 C CA . ARG B 1 25 ? 52.642 -7.922 -23.948 1.00 53.79 22 ARG B CA 1
ATOM 1479 C C . ARG B 1 25 ? 51.573 -8.963 -23.637 1.00 49.10 22 ARG B C 1
ATOM 1480 O O . ARG B 1 25 ? 50.407 -8.624 -23.441 1.00 45.84 22 ARG B O 1
ATOM 1488 N N . ARG B 1 26 ? 51.968 -10.231 -23.604 1.00 44.35 23 ARG B N 1
ATOM 1489 C CA . ARG B 1 26 ? 51.027 -11.307 -23.317 1.00 43.72 23 ARG B CA 1
ATOM 1490 C C . ARG B 1 26 ? 51.075 -11.673 -21.839 1.00 45.62 23 ARG B C 1
ATOM 1491 O O . ARG B 1 26 ? 52.016 -12.319 -21.381 1.00 42.25 23 ARG B O 1
ATOM 1499 N N . SER B 1 27 ? 50.053 -11.257 -21.100 1.00 37.51 24 SER B N 1
ATOM 1500 C CA . SER B 1 27 ? 50.033 -11.445 -19.655 1.00 39.08 24 SER B CA 1
ATOM 1501 C C . SER B 1 27 ? 48.918 -12.378 -19.203 1.00 36.03 24 SER B C 1
ATOM 1502 O O . SER B 1 27 ? 47.904 -12.532 -19.885 1.00 38.37 24 SER B O 1
ATOM 1505 N N . VAL B 1 28 ? 49.116 -13.001 -18.047 1.00 35.22 25 VAL B N 1
ATOM 1506 C CA . VAL B 1 28 ? 48.079 -13.818 -17.435 1.00 30.69 25 VAL B CA 1
ATOM 1507 C C . VAL B 1 28 ? 47.238 -12.942 -16.515 1.00 32.50 25 VAL B C 1
ATOM 1508 O O . VAL B 1 28 ? 47.728 -12.432 -15.509 1.00 35.39 25 VAL B O 1
ATOM 1512 N N . ILE B 1 29 ? 45.974 -12.758 -16.876 1.00 28.88 26 ILE B N 1
ATOM 1513 C CA . ILE B 1 29 ? 45.087 -11.877 -16.129 1.00 26.49 26 ILE B CA 1
ATOM 1514 C C . ILE B 1 29 ? 43.945 -12.658 -15.502 1.00 23.53 26 ILE B C 1
ATOM 1515 O O . ILE B 1 29 ? 43.346 -13.521 -16.143 1.00 25.56 26 ILE B O 1
ATOM 1520 N N . ARG B 1 30 ? 43.648 -12.354 -14.243 1.00 28.13 27 ARG B N 1
ATOM 1521 C CA . ARG B 1 30 ? 42.497 -12.939 -13.575 1.00 22.25 27 ARG B CA 1
ATOM 1522 C C . ARG B 1 30 ? 41.227 -12.229 -14.029 1.00 21.32 27 ARG B C 1
ATOM 1523 O O . ARG B 1 30 ? 41.077 -11.024 -13.832 1.00 22.76 27 ARG B O 1
ATOM 1531 N N . VAL B 1 31 ? 40.323 -12.976 -14.650 1.00 22.28 28 VAL B N 1
ATOM 1532 C CA . VAL B 1 31 ? 39.039 -12.431 -15.061 1.00 18.93 28 VAL B CA 1
ATOM 1533 C C . VAL B 1 31 ? 37.951 -12.946 -14.130 1.00 21.78 28 VAL B C 1
ATOM 1534 O O . VAL B 1 31 ? 37.710 -14.149 -14.043 1.00 21.65 28 VAL B O 1
ATOM 1538 N N . SER B 1 32 ? 37.304 -12.025 -13.425 1.00 19.72 29 SER B N 1
ATOM 1539 C CA . SER B 1 32 ? 36.226 -12.378 -12.516 1.00 17.90 29 SER B CA 1
ATOM 1540 C C . SER B 1 32 ? 34.907 -11.793 -13.001 1.00 22.05 29 SER B C 1
ATOM 1541 O O . SER B 1 32 ? 34.834 -10.626 -13.384 1.00 20.32 29 SER B O 1
ATOM 1544 N N . ILE B 1 33 ? 33.868 -12.617 -12.989 1.00 19.33 30 ILE B N 1
ATOM 1545 C CA . ILE B 1 33 ? 32.547 -12.178 -13.398 1.00 21.76 30 ILE B CA 1
ATOM 1546 C C . ILE B 1 33 ? 31.551 -12.514 -12.301 1.00 17.82 30 ILE B C 1
ATOM 1547 O O . ILE B 1 33 ? 31.450 -13.664 -11.875 1.00 20.16 30 ILE B O 1
ATOM 1552 N N . GLU B 1 34 ? 30.828 -11.502 -11.836 1.00 18.49 31 GLU B N 1
ATOM 1553 C CA . GLU B 1 34 ? 29.863 -11.680 -10.762 1.00 17.65 31 GLU B CA 1
ATOM 1554 C C . GLU B 1 34 ? 28.530 -11.068 -11.143 1.00 19.46 31 GLU B C 1
ATOM 1555 O O . GLU B 1 34 ? 28.456 -10.233 -12.041 1.00 19.34 31 GLU B O 1
ATOM 1561 N N . LEU B 1 35 ? 27.482 -11.493 -10.451 1.00 16.72 32 LEU B N 1
ATOM 1562 C CA . LEU B 1 35 ? 26.215 -10.787 -10.468 1.00 19.31 32 LEU B CA 1
ATOM 1563 C C . LEU B 1 35 ? 26.064 -10.153 -9.092 1.00 21.59 32 LEU B C 1
ATOM 1564 O O . LEU B 1 35 ? 26.469 -10.741 -8.087 1.00 19.91 32 LEU B O 1
ATOM 1569 N N . GLN B 1 36 ? 25.513 -8.946 -9.043 1.00 17.34 33 GLN B N 1
ATOM 1570 C CA . GLN B 1 36 ? 25.216 -8.311 -7.763 1.00 21.64 33 GLN B CA 1
ATOM 1571 C C . GLN B 1 36 ? 23.787 -7.789 -7.779 1.00 24.68 33 GLN B C 1
ATOM 1572 O O . GLN B 1 36 ? 23.242 -7.478 -8.841 1.00 21.13 33 GLN B O 1
ATOM 1578 N N . LEU B 1 37 ? 23.171 -7.711 -6.605 1.00 22.45 34 LEU B N 1
ATOM 1579 C CA . LEU B 1 37 ? 21.827 -7.164 -6.513 1.00 22.43 34 LEU B CA 1
ATOM 1580 C C . LEU B 1 37 ? 21.844 -5.737 -7.036 1.00 24.93 34 LEU B C 1
ATOM 1581 O O . LEU B 1 37 ? 22.763 -4.974 -6.736 1.00 22.04 34 LEU B O 1
ATOM 1586 N N . PRO B 1 38 ? 20.837 -5.380 -7.844 1.00 19.78 35 PRO B N 1
ATOM 1587 C CA . PRO B 1 38 ? 20.755 -4.047 -8.446 1.00 24.81 35 PRO B CA 1
ATOM 1588 C C . PRO B 1 38 ? 20.226 -3.023 -7.451 1.00 28.68 35 PRO B C 1
ATOM 1589 O O . PRO B 1 38 ? 19.829 -3.390 -6.346 1.00 23.73 35 PRO B O 1
ATOM 1593 N N . SER B 1 39 ? 20.221 -1.752 -7.835 1.00 29.25 36 SER B N 1
ATOM 1594 C CA . SER B 1 39 ? 19.725 -0.706 -6.949 1.00 34.96 36 SER B CA 1
ATOM 1595 C C . SER B 1 39 ? 18.208 -0.793 -6.781 1.00 32.51 36 SER B C 1
ATOM 1596 O O . SER B 1 39 ? 17.649 -0.257 -5.824 1.00 26.95 36 SER B O 1
ATOM 1599 N N . SER B 1 40 ? 17.549 -1.478 -7.711 1.00 29.75 37 SER B N 1
ATOM 1600 C CA . SER B 1 40 ? 16.100 -1.637 -7.655 1.00 29.08 37 SER B CA 1
ATOM 1601 C C . SER B 1 40 ? 15.674 -3.095 -7.793 1.00 26.59 37 SER B C 1
ATOM 1602 O O . SER B 1 40 ? 16.158 -3.809 -8.670 1.00 34.02 37 SER B O 1
ATOM 1605 N N . PRO B 1 41 ? 14.757 -3.538 -6.922 1.00 30.54 38 PRO B N 1
ATOM 1606 C CA . PRO B 1 41 ? 14.240 -4.910 -6.908 1.00 30.52 38 PRO B CA 1
ATOM 1607 C C . PRO B 1 41 ? 13.505 -5.278 -8.195 1.00 31.83 38 PRO B C 1
ATOM 1608 O O . PRO B 1 41 ? 13.239 -6.458 -8.421 1.00 37.01 38 PRO B O 1
ATOM 1612 N N . VAL B 1 42 ? 13.179 -4.288 -9.020 1.00 29.15 39 VAL B N 1
ATOM 1613 C CA . VAL B 1 42 ? 12.470 -4.547 -10.271 1.00 40.87 39 VAL B CA 1
ATOM 1614 C C . VAL B 1 42 ? 13.421 -4.595 -11.466 1.00 40.33 39 VAL B C 1
ATOM 1615 O O . VAL B 1 42 ? 12.992 -4.761 -12.609 1.00 36.57 39 VAL B O 1
ATOM 1619 N N . HIS B 1 43 ? 14.712 -4.445 -11.194 1.00 34.25 40 HIS B N 1
ATOM 1620 C CA . HIS B 1 43 ? 15.727 -4.577 -12.230 1.00 32.09 40 HIS B CA 1
ATOM 1621 C C . HIS B 1 43 ? 16.410 -5.928 -12.107 1.00 34.90 40 HIS B C 1
ATOM 1622 O O . HIS B 1 43 ? 16.461 -6.510 -11.024 1.00 27.76 40 HIS B O 1
ATOM 1629 N N . ARG B 1 44 ? 16.926 -6.432 -13.223 1.00 29.83 41 ARG B N 1
ATOM 1630 C CA . ARG B 1 44 ? 17.726 -7.646 -13.199 1.00 31.51 41 ARG B CA 1
ATOM 1631 C C . ARG B 1 44 ? 19.067 -7.336 -12.550 1.00 22.82 41 ARG B C 1
ATOM 1632 O O . ARG B 1 44 ? 19.474 -6.178 -12.478 1.00 23.41 41 ARG B O 1
ATOM 1640 N N . LYS B 1 45 ? 19.751 -8.372 -12.079 1.00 24.21 42 LYS B N 1
ATOM 1641 C CA . LYS B 1 45 ? 21.038 -8.200 -11.414 1.00 24.88 42 LYS B CA 1
ATOM 1642 C C . LYS B 1 45 ? 22.076 -7.547 -12.323 1.00 24.69 42 LYS B C 1
ATOM 1643 O O . LYS B 1 45 ? 22.121 -7.813 -13.527 1.00 26.55 42 LYS B O 1
ATOM 1649 N N . ASP B 1 46 ? 22.906 -6.688 -11.739 1.00 21.90 43 ASP B N 1
ATOM 1650 C CA . ASP B 1 46 ? 23.995 -6.065 -12.476 1.00 20.84 43 ASP B CA 1
ATOM 1651 C C . ASP B 1 46 ? 25.093 -7.091 -12.716 1.00 26.08 43 ASP B C 1
ATOM 1652 O O . ASP B 1 46 ? 25.338 -7.959 -11.878 1.00 22.20 43 ASP B O 1
ATOM 1657 N N . LEU B 1 47 ? 25.750 -6.992 -13.865 1.00 23.30 44 LEU B N 1
ATOM 1658 C CA . LEU B 1 47 ? 26.899 -7.835 -14.150 1.00 21.56 44 LEU B CA 1
ATOM 1659 C C . LEU B 1 47 ? 28.167 -7.087 -13.762 1.00 24.38 44 LEU B C 1
ATOM 1660 O O . LEU B 1 47 ? 28.347 -5.927 -14.128 1.00 28.61 44 LEU B O 1
ATOM 1665 N N . VAL B 1 48 ? 29.042 -7.748 -13.015 1.00 17.44 45 VAL B N 1
ATOM 1666 C CA . VAL B 1 48 ? 30.289 -7.127 -12.596 1.00 18.59 45 VAL B CA 1
ATOM 1667 C C . VAL B 1 48 ? 31.478 -7.865 -13.192 1.00 21.07 45 VAL B C 1
ATOM 1668 O O . VAL B 1 48 ? 31.648 -9.063 -12.974 1.00 24.01 45 VAL B O 1
ATOM 1672 N N . VAL B 1 49 ? 32.297 -7.143 -13.948 1.00 19.15 46 VAL B N 1
ATOM 1673 C CA . VAL B 1 49 ? 33.500 -7.717 -14.531 1.00 19.94 46 VAL B CA 1
ATOM 1674 C C . VAL B 1 49 ? 34.724 -7.087 -13.887 1.00 22.64 46 VAL B C 1
ATOM 1675 O O . VAL B 1 49 ? 34.844 -5.864 -13.829 1.00 27.54 46 VAL B O 1
ATOM 1679 N N . ARG B 1 50 ? 35.630 -7.923 -13.394 1.00 19.92 47 ARG B N 1
ATOM 1680 C CA . ARG B 1 50 ? 36.833 -7.418 -12.744 1.00 22.72 47 ARG B CA 1
ATOM 1681 C C . ARG B 1 50 ? 38.091 -8.099 -13.258 1.00 20.31 47 ARG B C 1
ATOM 1682 O O . ARG B 1 50 ? 38.182 -9.326 -13.278 1.00 21.80 47 ARG B O 1
ATOM 1690 N N . LEU B 1 51 ? 39.062 -7.292 -13.671 1.00 20.38 48 LEU B N 1
ATOM 1691 C CA . LEU B 1 51 ? 40.356 -7.808 -14.093 1.00 19.50 48 LEU B CA 1
ATOM 1692 C C . LEU B 1 51 ? 41.420 -7.454 -13.063 1.00 21.64 48 LEU B C 1
ATOM 1693 O O . LEU B 1 51 ? 41.562 -6.295 -12.681 1.00 23.05 48 LEU B O 1
ATOM 1698 N N . THR B 1 52 ? 42.164 -8.459 -12.618 1.00 22.53 49 THR B N 1
ATOM 1699 C CA . THR B 1 52 ? 43.267 -8.238 -11.694 1.00 23.43 49 THR B CA 1
ATOM 1700 C C . THR B 1 52 ? 44.500 -9.012 -12.142 1.00 24.19 49 THR B C 1
ATOM 1701 O O . THR B 1 52 ? 44.417 -9.886 -13.005 1.00 25.27 49 THR B O 1
ATOM 1705 N N . ASP B 1 53 ? 45.641 -8.680 -11.550 1.00 28.41 50 ASP B N 1
ATOM 1706 C CA . ASP B 1 53 ? 46.902 -9.340 -11.862 1.00 30.58 50 ASP B CA 1
ATOM 1707 C C . ASP B 1 53 ? 47.477 -9.928 -10.581 1.00 30.08 50 ASP B C 1
ATOM 1708 O O . ASP B 1 53 ? 47.782 -9.198 -9.639 1.00 35.45 50 ASP B O 1
ATOM 1713 N N . ASP B 1 54 ? 47.620 -11.250 -10.547 1.00 33.80 51 ASP B N 1
ATOM 1714 C CA . ASP B 1 54 ? 48.090 -11.940 -9.348 1.00 39.97 51 ASP B CA 1
ATOM 1715 C C . ASP B 1 54 ? 49.457 -11.448 -8.880 1.00 38.08 51 ASP B C 1
ATOM 1716 O O . ASP B 1 54 ? 49.816 -11.611 -7.715 1.00 43.66 51 ASP B O 1
ATOM 1721 N N . THR B 1 55 ? 50.218 -10.846 -9.788 1.00 38.67 52 THR B N 1
ATOM 1722 C CA . THR B 1 55 ? 51.581 -10.429 -9.477 1.00 41.77 52 THR B CA 1
ATOM 1723 C C . THR B 1 55 ? 51.688 -8.927 -9.224 1.00 41.16 52 THR B C 1
ATOM 1724 O O . THR B 1 55 ? 52.756 -8.426 -8.874 1.00 43.15 52 THR B O 1
ATOM 1728 N N . ASP B 1 56 ? 50.581 -8.213 -9.400 1.00 38.23 53 ASP B N 1
ATOM 1729 C CA . ASP B 1 56 ? 50.562 -6.768 -9.191 1.00 31.42 53 ASP B CA 1
ATOM 1730 C C . ASP B 1 56 ? 49.226 -6.313 -8.613 1.00 36.61 53 ASP B C 1
ATOM 1731 O O . ASP B 1 56 ? 48.236 -6.193 -9.335 1.00 31.28 53 ASP B O 1
ATOM 1736 N N . LEU B 1 57 ? 49.211 -6.048 -7.310 1.00 26.35 54 LEU B N 1
ATOM 1737 C CA . LEU B 1 57 ? 47.976 -5.712 -6.607 1.00 32.52 54 LEU B CA 1
ATOM 1738 C C . LEU B 1 57 ? 47.493 -4.294 -6.895 1.00 30.04 54 LEU B C 1
ATOM 1739 O O . LEU B 1 57 ? 46.417 -3.899 -6.448 1.00 27.19 54 LEU B O 1
ATOM 1744 N N . TYR B 1 58 ? 48.290 -3.530 -7.634 1.00 27.91 55 TYR B N 1
ATOM 1745 C CA . TYR B 1 58 ? 47.903 -2.174 -8.009 1.00 27.79 55 TYR B CA 1
ATOM 1746 C C . TYR B 1 58 ? 47.140 -2.168 -9.328 1.00 28.50 55 TYR B C 1
ATOM 1747 O O . TYR B 1 58 ? 46.641 -1.131 -9.765 1.00 35.67 55 TYR B O 1
ATOM 1756 N N . PHE B 1 59 ? 47.052 -3.335 -9.955 1.00 26.99 56 PHE B N 1
ATOM 1757 C CA . PHE B 1 59 ? 46.352 -3.477 -11.226 1.00 30.93 56 PHE B CA 1
ATOM 1758 C C . PHE B 1 59 ? 44.892 -3.836 -10.981 1.00 31.73 56 PHE B C 1
ATOM 1759 O O . PHE B 1 59 ? 44.593 -4.828 -10.317 1.00 25.89 56 PHE B O 1
ATOM 1767 N N . LEU B 1 60 ? 43.986 -3.020 -11.510 1.00 30.81 57 LEU B N 1
ATOM 1768 C CA . LEU B 1 60 ? 42.558 -3.267 -11.353 1.00 30.93 57 LEU B CA 1
ATOM 1769 C C . LEU B 1 60 ? 41.732 -2.566 -12.426 1.00 29.33 57 LEU B C 1
ATOM 1770 O O . LEU B 1 60 ? 41.843 -1.356 -12.619 1.00 27.57 57 LEU B O 1
ATOM 1775 N N . TYR B 1 61 ? 40.907 -3.338 -13.123 1.00 25.63 58 TYR B N 1
ATOM 1776 C CA . TYR B 1 61 ? 39.942 -2.779 -14.057 1.00 27.24 58 TYR B CA 1
ATOM 1777 C C . TYR B 1 61 ? 38.546 -3.269 -13.700 1.00 28.59 58 TYR B C 1
ATOM 1778 O O . TYR B 1 61 ? 38.338 -4.461 -13.473 1.00 30.33 58 TYR B O 1
ATOM 1787 N N . ASN B 1 62 ? 37.597 -2.341 -13.641 1.00 29.76 59 ASN B N 1
ATOM 1788 C CA . ASN B 1 62 ? 36.231 -2.662 -13.255 1.00 31.82 59 ASN B CA 1
ATOM 1789 C C . ASN B 1 62 ? 35.236 -2.276 -14.333 1.00 27.61 59 ASN B C 1
ATOM 1790 O O . ASN B 1 62 ? 35.444 -1.312 -15.067 1.00 25.21 59 ASN B O 1
ATOM 1795 N N . LEU B 1 63 ? 34.150 -3.033 -14.417 1.00 22.35 60 LEU B N 1
ATOM 1796 C CA . LEU B 1 63 ? 33.019 -2.647 -15.244 1.00 26.12 60 LEU B CA 1
ATOM 1797 C C . LEU B 1 63 ? 31.741 -3.238 -14.676 1.00 24.65 60 LEU B C 1
ATOM 1798 O O . LEU B 1 63 ? 31.593 -4.457 -14.584 1.00 24.53 60 LEU B O 1
ATOM 1803 N N . ILE B 1 64 ? 30.825 -2.366 -14.277 1.00 22.79 61 ILE B N 1
ATOM 1804 C CA . ILE B 1 64 ? 29.502 -2.806 -13.873 1.00 22.12 61 ILE B CA 1
ATOM 1805 C C . ILE B 1 64 ? 28.526 -2.559 -15.014 1.00 27.62 61 ILE B C 1
ATOM 1806 O O . ILE B 1 64 ? 28.433 -1.451 -15.543 1.00 25.64 61 ILE B O 1
ATOM 1811 N N . ILE B 1 65 ? 27.819 -3.609 -15.409 1.00 23.93 62 ILE B N 1
ATOM 1812 C CA . ILE B 1 65 ? 26.862 -3.509 -16.495 1.00 26.78 62 ILE B CA 1
ATOM 1813 C C . ILE B 1 65 ? 25.457 -3.753 -15.970 1.00 25.13 62 ILE B C 1
ATOM 1814 O O . ILE B 1 65 ? 25.052 -4.896 -15.764 1.00 26.13 62 ILE B O 1
ATOM 1819 N N . SER B 1 66 ? 24.727 -2.670 -15.735 1.00 26.36 63 SER B N 1
ATOM 1820 C CA . SER B 1 66 ? 23.333 -2.772 -15.337 1.00 32.72 63 SER B CA 1
ATOM 1821 C C . SER B 1 66 ? 22.494 -3.134 -16.551 1.00 33.49 63 SER B C 1
ATOM 1822 O O . SER B 1 66 ? 22.980 -3.123 -17.684 1.00 33.16 63 SER B O 1
ATOM 1825 N N . GLU B 1 67 ? 21.230 -3.454 -16.311 1.00 36.42 64 GLU B N 1
ATOM 1826 C CA . GLU B 1 67 ? 20.311 -3.783 -17.387 1.00 35.81 64 GLU B CA 1
ATOM 1827 C C . GLU B 1 67 ? 20.216 -2.628 -18.380 1.00 38.33 64 GLU B C 1
ATOM 1828 O O . GLU B 1 67 ? 20.212 -2.839 -19.591 1.00 35.01 64 GLU B O 1
ATOM 1834 N N . GLU B 1 68 ? 20.146 -1.407 -17.857 1.00 39.75 65 GLU B N 1
ATOM 1835 C CA . GLU B 1 68 ? 20.066 -0.215 -18.695 1.00 44.43 65 GLU B CA 1
ATOM 1836 C C . GLU B 1 68 ? 21.342 -0.015 -19.507 1.00 43.69 65 GLU B C 1
ATOM 1837 O O . GLU B 1 68 ? 21.289 0.334 -20.685 1.00 39.64 65 GLU B O 1
ATOM 1843 N N . ASP B 1 69 ? 22.488 -0.229 -18.869 1.00 36.93 66 ASP B N 1
ATOM 1844 C CA . ASP B 1 69 ? 23.773 -0.093 -19.543 1.00 40.52 66 ASP B CA 1
ATOM 1845 C C . ASP B 1 69 ? 23.870 -1.043 -20.730 1.00 38.03 66 ASP B C 1
ATOM 1846 O O . ASP B 1 69 ? 24.407 -0.687 -21.779 1.00 41.91 66 ASP B O 1
ATOM 1851 N N . PHE B 1 70 ? 23.348 -2.253 -20.561 1.00 30.80 67 PHE B N 1
ATOM 1852 C CA . PHE B 1 70 ? 23.421 -3.262 -21.611 1.00 35.45 67 PHE B CA 1
ATOM 1853 C C . PHE B 1 70 ? 22.612 -2.862 -22.839 1.00 40.55 67 PHE B C 1
ATOM 1854 O O . PHE B 1 70 ? 22.948 -3.241 -23.961 1.00 34.42 67 PHE B O 1
ATOM 1862 N N . GLN B 1 71 ? 21.540 -2.107 -22.624 1.00 39.28 68 GLN B N 1
ATOM 1863 C CA . GLN B 1 71 ? 20.739 -1.605 -23.733 1.00 41.50 68 GLN B CA 1
ATOM 1864 C C . GLN B 1 71 ? 21.598 -0.746 -24.649 1.00 43.68 68 GLN B C 1
ATOM 1865 O O . GLN B 1 71 ? 21.602 -0.929 -25.866 1.00 42.84 68 GLN B O 1
ATOM 1871 N N . SER B 1 72 ? 22.332 0.186 -24.051 1.00 40.00 69 SER B N 1
ATOM 1872 C CA . SER B 1 72 ? 23.230 1.052 -24.799 1.00 40.77 69 SER B CA 1
ATOM 1873 C C . SER B 1 72 ? 24.321 0.245 -25.498 1.00 46.81 69 SER B C 1
ATOM 1874 O O . SER B 1 72 ? 24.816 0.640 -26.552 1.00 49.19 69 SER B O 1
ATOM 1877 N N . LEU B 1 73 ? 24.691 -0.886 -24.905 1.00 44.30 70 LEU B N 1
ATOM 1878 C CA . LEU B 1 73 ? 25.694 -1.771 -25.491 1.00 36.80 70 LEU B CA 1
ATOM 1879 C C . LEU B 1 73 ? 25.133 -2.512 -26.691 1.00 39.70 70 LEU B C 1
ATOM 1880 O O . LEU B 1 73 ? 25.757 -2.569 -27.750 1.00 44.30 70 LEU B O 1
ATOM 1885 N N . LYS B 1 74 ? 23.952 -3.092 -26.508 1.00 39.68 71 LYS B N 1
ATOM 1886 C CA . LYS B 1 74 ? 23.281 -3.830 -27.565 1.00 43.37 71 LYS B CA 1
ATOM 1887 C C . LYS B 1 74 ? 23.139 -2.958 -28.805 1.00 41.03 71 LYS B C 1
ATOM 1888 O O . LYS B 1 74 ? 23.288 -3.431 -29.930 1.00 38.30 71 LYS B O 1
ATOM 1894 N N . VAL B 1 75 ? 22.859 -1.678 -28.585 1.00 46.92 72 VAL B N 1
ATOM 1895 C CA . VAL B 1 75 ? 22.696 -0.717 -29.669 1.00 48.96 72 VAL B CA 1
ATOM 1896 C C . VAL B 1 75 ? 24.012 -0.441 -30.390 1.00 49.29 72 VAL B C 1
ATOM 1897 O O . VAL B 1 75 ? 24.089 -0.525 -31.615 1.00 45.44 72 VAL B O 1
ATOM 1901 N N . GLN B 1 76 ? 25.046 -0.115 -29.622 1.00 47.75 73 GLN B N 1
ATOM 1902 C CA . GLN B 1 76 ? 26.323 0.307 -30.191 1.00 49.07 73 GLN B CA 1
ATOM 1903 C C . GLN B 1 76 ? 27.056 -0.793 -30.958 1.00 45.53 73 GLN B C 1
ATOM 1904 O O . GLN B 1 76 ? 27.819 -0.505 -31.879 1.00 51.50 73 GLN B O 1
ATOM 1910 N N . GLN B 1 77 ? 26.826 -2.049 -30.585 1.00 41.20 74 GLN B N 1
ATOM 1911 C CA . GLN B 1 77 ? 27.547 -3.157 -31.210 1.00 39.95 74 GLN B CA 1
ATOM 1912 C C . GLN B 1 77 ? 26.627 -4.132 -31.935 1.00 39.03 74 GLN B C 1
ATOM 1913 O O . GLN B 1 77 ? 27.081 -5.147 -32.463 1.00 34.13 74 GLN B O 1
ATOM 1919 N N . GLY B 1 78 ? 25.336 -3.819 -31.958 1.00 41.20 75 GLY B N 1
ATOM 1920 C CA . GLY B 1 78 ? 24.367 -4.642 -32.657 1.00 38.24 75 GLY B CA 1
ATOM 1921 C C . GLY B 1 78 ? 24.260 -6.062 -32.132 1.00 39.85 75 GLY B C 1
ATOM 1922 O O . GLY B 1 78 ? 24.157 -7.012 -32.907 1.00 34.54 75 GLY B O 1
ATOM 1923 N N . LEU B 1 79 ? 24.281 -6.210 -30.811 1.00 34.16 76 LEU B N 1
ATOM 1924 C CA . LEU B 1 79 ? 24.127 -7.523 -30.198 1.00 36.52 76 LEU B CA 1
ATOM 1925 C C . LEU B 1 79 ? 22.698 -8.023 -30.370 1.00 33.84 76 LEU B C 1
ATOM 1926 O O . LEU B 1 79 ? 21.752 -7.236 -30.357 1.00 41.21 76 LEU B O 1
ATOM 1931 N N . LEU B 1 80 ? 22.545 -9.334 -30.527 1.00 37.20 77 LEU B N 1
ATOM 1932 C CA . LEU B 1 80 ? 21.243 -9.920 -30.835 1.00 39.36 77 LEU B CA 1
ATOM 1933 C C . LEU B 1 80 ? 20.599 -10.662 -29.663 1.00 45.01 77 LEU B C 1
ATOM 1934 O O . LEU B 1 80 ? 19.603 -11.362 -29.846 1.00 37.66 77 LEU B O 1
ATOM 1939 N N . ILE B 1 81 ? 21.154 -10.507 -28.465 1.00 42.90 78 ILE B N 1
ATOM 1940 C CA . ILE B 1 81 ? 20.628 -11.210 -27.297 1.00 37.67 78 ILE B CA 1
ATOM 1941 C C . ILE B 1 81 ? 20.021 -10.269 -26.259 1.00 39.03 78 ILE B C 1
ATOM 1942 O O . ILE B 1 81 ? 20.209 -9.054 -26.319 1.00 39.17 78 ILE B O 1
ATOM 1947 N N . ASP B 1 82 ? 19.292 -10.848 -25.309 1.00 37.92 79 ASP B N 1
ATOM 1948 C CA . ASP B 1 82 ? 18.748 -10.098 -24.181 1.00 39.94 79 ASP B CA 1
ATOM 1949 C C . ASP B 1 82 ? 19.742 -10.118 -23.026 1.00 37.69 79 ASP B C 1
ATOM 1950 O O . ASP B 1 82 ? 20.577 -11.016 -22.935 1.00 35.04 79 ASP B O 1
ATOM 1955 N N . PHE B 1 83 ? 19.643 -9.131 -22.142 1.00 37.62 80 PHE B N 1
ATOM 1956 C CA . PHE B 1 83 ? 20.559 -9.017 -21.012 1.00 37.10 80 PHE B CA 1
ATOM 1957 C C . PHE B 1 83 ? 20.646 -10.313 -20.212 1.00 36.05 80 PHE B C 1
ATOM 1958 O O . PHE B 1 83 ? 21.687 -10.630 -19.636 1.00 37.04 80 PHE B O 1
ATOM 1966 N N . THR B 1 84 ? 19.547 -11.059 -20.192 1.00 40.15 81 THR B N 1
ATOM 1967 C CA . THR B 1 84 ? 19.470 -12.313 -19.450 1.00 41.99 81 THR B CA 1
ATOM 1968 C C . THR B 1 84 ? 20.477 -13.355 -19.939 1.00 39.63 81 THR B C 1
ATOM 1969 O O . THR B 1 84 ? 21.037 -14.110 -19.143 1.00 41.04 81 THR B O 1
ATOM 1973 N N . SER B 1 85 ? 20.699 -13.394 -21.248 1.00 38.75 82 SER B N 1
ATOM 1974 C CA . SER B 1 85 ? 21.584 -14.389 -21.846 1.00 35.67 82 SER B CA 1
ATOM 1975 C C . SER B 1 85 ? 23.033 -13.912 -21.895 1.00 33.03 82 SER B C 1
ATOM 1976 O O . SER B 1 85 ? 23.944 -14.700 -22.140 1.00 36.32 82 SER B O 1
ATOM 1979 N N . PHE B 1 86 ? 23.242 -12.622 -21.655 1.00 32.16 83 PHE B N 1
ATOM 1980 C CA . PHE B 1 86 ? 24.559 -12.015 -21.838 1.00 31.65 83 PHE B CA 1
ATOM 1981 C C . PHE B 1 86 ? 25.679 -12.642 -20.998 1.00 30.32 83 PHE B C 1
ATOM 1982 O O . PHE B 1 86 ? 26.724 -13.004 -21.536 1.00 29.19 83 PHE B O 1
ATOM 1990 N N . PRO B 1 87 ? 25.472 -12.768 -19.677 1.00 30.47 84 PRO B N 1
ATOM 1991 C CA . PRO B 1 87 ? 26.539 -13.339 -18.847 1.00 33.40 84 PRO B CA 1
ATOM 1992 C C . PRO B 1 87 ? 27.073 -14.662 -19.394 1.00 31.32 84 PRO B C 1
ATOM 1993 O O . PRO B 1 87 ? 28.286 -14.829 -19.510 1.00 28.75 84 PRO B O 1
ATOM 1997 N N . GLN B 1 88 ? 26.181 -15.585 -19.736 1.00 32.97 85 GLN B N 1
ATOM 1998 C CA . GLN B 1 88 ? 26.606 -16.895 -20.218 1.00 35.55 85 GLN B CA 1
ATOM 1999 C C . GLN B 1 88 ? 27.282 -16.823 -21.589 1.00 36.60 85 GLN B C 1
ATOM 2000 O O . GLN B 1 88 ? 28.225 -17.567 -21.865 1.00 36.33 85 GLN B O 1
ATOM 2006 N N . LYS B 1 89 ? 26.799 -15.929 -22.446 1.00 32.56 86 LYS B N 1
ATOM 2007 C CA . LYS B 1 89 ? 27.406 -15.737 -23.760 1.00 35.54 86 LYS B CA 1
ATOM 2008 C C . LYS B 1 89 ? 28.797 -15.122 -23.649 1.00 33.92 86 LYS B C 1
ATOM 2009 O O . LYS B 1 89 ? 29.702 -15.466 -24.410 1.00 29.49 86 LYS B O 1
ATOM 2015 N N . PHE B 1 90 ? 28.953 -14.203 -22.702 1.00 31.68 87 PHE B N 1
ATOM 2016 C CA . PHE B 1 90 ? 30.247 -13.597 -22.419 1.00 27.05 87 PHE B CA 1
ATOM 2017 C C . PHE B 1 90 ? 31.204 -14.688 -21.958 1.00 29.01 87 PHE B C 1
ATOM 2018 O O . PHE B 1 90 ? 32.343 -14.768 -22.415 1.00 29.73 87 PHE B O 1
ATOM 2026 N N . ILE B 1 91 ? 30.725 -15.531 -21.050 1.00 28.14 88 ILE B N 1
ATOM 2027 C CA . ILE B 1 91 ? 31.512 -16.644 -20.538 1.00 24.72 88 ILE B CA 1
ATOM 2028 C C . ILE B 1 91 ? 31.843 -17.644 -21.645 1.00 34.30 88 ILE B C 1
ATOM 2029 O O . ILE B 1 91 ? 32.976 -18.122 -21.739 1.00 26.15 88 ILE B O 1
ATOM 2034 N N . ASP B 1 92 ? 30.861 -17.954 -22.489 1.00 32.35 89 ASP B N 1
ATOM 2035 C CA . ASP B 1 92 ? 31.097 -18.839 -23.626 1.00 31.75 89 ASP B CA 1
ATOM 2036 C C . ASP B 1 92 ? 32.238 -18.320 -24.494 1.00 31.82 89 ASP B C 1
ATOM 2037 O O . ASP B 1 92 ? 33.108 -19.083 -24.912 1.00 33.57 89 ASP B O 1
ATOM 2042 N N . LEU B 1 93 ? 32.234 -17.017 -24.755 1.00 26.69 90 LEU B N 1
ATOM 2043 C CA . LEU B 1 93 ? 33.287 -16.401 -25.552 1.00 31.04 90 LEU B CA 1
ATOM 2044 C C . LEU B 1 93 ? 34.645 -16.530 -24.874 1.00 32.96 90 LEU B C 1
ATOM 2045 O O . LEU B 1 93 ? 35.649 -16.819 -25.525 1.00 30.41 90 LEU B O 1
ATOM 2050 N N . LEU B 1 94 ? 34.672 -16.312 -23.564 1.00 28.79 91 LEU B N 1
ATOM 2051 C CA . LEU B 1 94 ? 35.907 -16.440 -22.801 1.00 25.02 91 LEU B CA 1
ATOM 2052 C C . LEU B 1 94 ? 36.427 -17.871 -22.857 1.00 27.49 91 LEU B C 1
ATOM 2053 O O . LEU B 1 94 ? 37.632 -18.100 -22.938 1.00 30.03 91 LEU B O 1
ATOM 2058 N N . GLU B 1 95 ? 35.510 -18.832 -22.814 1.00 31.24 92 GLU B N 1
ATOM 2059 C CA . GLU B 1 95 ? 35.884 -20.240 -22.871 1.00 35.82 92 GLU B CA 1
ATOM 2060 C C . GLU B 1 95 ? 36.463 -20.608 -24.233 1.00 34.88 92 GLU B C 1
ATOM 2061 O O . GLU B 1 95 ? 37.286 -21.516 -24.339 1.00 35.26 92 GLU B O 1
ATOM 2067 N N . GLN B 1 96 ? 36.032 -19.900 -25.273 1.00 32.29 93 GLN B N 1
ATOM 2068 C CA . GLN B 1 96 ? 36.588 -20.105 -26.605 1.00 37.97 93 GLN B CA 1
ATOM 2069 C C . GLN B 1 96 ? 38.008 -19.556 -26.671 1.00 37.43 93 GLN B C 1
ATOM 2070 O O . GLN B 1 96 ? 38.865 -20.107 -27.363 1.00 40.12 93 GLN B O 1
ATOM 2076 N N . CYS B 1 97 ? 38.256 -18.471 -25.944 1.00 33.82 94 CYS B N 1
ATOM 2077 C CA . CYS B 1 97 ? 39.597 -17.905 -25.861 1.00 32.48 94 CYS B CA 1
ATOM 2078 C C . CYS B 1 97 ? 40.530 -18.860 -25.124 1.00 34.38 94 CYS B C 1
ATOM 2079 O O . CYS B 1 97 ? 41.675 -19.061 -25.528 1.00 38.56 94 CYS B O 1
ATOM 2082 N N . ILE B 1 98 ? 40.032 -19.445 -24.039 1.00 36.67 95 ILE B N 1
ATOM 2083 C CA . ILE B 1 98 ? 40.808 -20.398 -23.252 1.00 36.15 95 ILE B CA 1
ATOM 2084 C C . ILE B 1 98 ? 41.142 -21.645 -24.062 1.00 36.80 95 ILE B C 1
ATOM 2085 O O . ILE B 1 98 ? 42.284 -22.107 -24.073 1.00 36.20 95 ILE B O 1
ATOM 2090 N N . CYS B 1 99 ? 40.136 -22.187 -24.739 1.00 40.42 96 CYS B N 1
ATOM 2091 C CA . CYS B 1 99 ? 40.320 -23.368 -25.571 1.00 45.38 96 CYS B CA 1
ATOM 2092 C C . CYS B 1 99 ? 41.389 -23.167 -26.646 1.00 41.36 96 CYS B C 1
ATOM 2093 O O . CYS B 1 99 ? 42.039 -24.124 -27.058 1.00 48.11 96 CYS B O 1
ATOM 2096 N N . GLU B 1 100 ? 41.573 -21.926 -27.092 1.00 38.57 97 GLU B N 1
ATOM 2097 C CA . GLU B 1 100 ? 42.499 -21.638 -28.186 1.00 40.47 97 GLU B CA 1
ATOM 2098 C C . GLU B 1 100 ? 43.823 -21.021 -27.724 1.00 42.89 97 GLU B C 1
ATOM 2099 O O . GLU B 1 100 ? 44.749 -20.883 -28.520 1.00 42.26 97 GLU B O 1
ATOM 2105 N N . GLN B 1 101 ? 43.921 -20.653 -26.449 1.00 37.91 98 GLN B N 1
ATOM 2106 C CA . GLN B 1 101 ? 45.073 -19.874 -25.977 1.00 40.29 98 GLN B CA 1
ATOM 2107 C C . GLN B 1 101 ? 46.426 -20.596 -26.049 1.00 37.63 98 GLN B C 1
ATOM 2108 O O . GLN B 1 101 ? 47.477 -19.953 -26.029 1.00 46.05 98 GLN B O 1
ATOM 2114 N N . ASP B 1 102 ? 46.406 -21.922 -26.140 1.00 35.27 99 ASP B N 1
ATOM 2115 C CA . ASP B 1 102 ? 47.651 -22.689 -26.190 1.00 43.70 99 ASP B CA 1
ATOM 2116 C C . ASP B 1 102 ? 47.962 -23.245 -27.577 1.00 49.07 99 ASP B C 1
ATOM 2117 O O . ASP B 1 102 ? 48.746 -24.183 -27.713 1.00 46.80 99 ASP B O 1
ATOM 2122 N N . LYS B 1 103 ? 47.356 -22.663 -28.606 1.00 43.39 100 LYS B N 1
ATOM 2123 C CA . LYS B 1 103 ? 47.547 -23.160 -29.964 1.00 43.66 100 LYS B CA 1
ATOM 2124 C C . LYS B 1 103 ? 48.411 -22.228 -30.809 1.00 51.74 100 LYS B C 1
ATOM 2125 O O . LYS B 1 103 ? 48.510 -21.032 -30.527 1.00 47.46 100 LYS B O 1
ATOM 2131 N N . GLU B 1 104 ? 49.042 -22.793 -31.836 1.00 60.61 101 GLU B N 1
ATOM 2132 C CA . GLU B 1 104 ? 49.932 -22.046 -32.723 1.00 57.14 101 GLU B CA 1
ATOM 2133 C C . GLU B 1 104 ? 49.322 -20.728 -33.194 1.00 54.06 101 GLU B C 1
ATOM 2134 O O . GLU B 1 104 ? 49.900 -19.657 -32.995 1.00 53.58 101 GLU B O 1
ATOM 2140 N N . ASN B 1 105 ? 48.154 -20.812 -33.821 1.00 50.80 102 ASN B N 1
ATOM 2141 C CA . ASN B 1 105 ? 47.488 -19.626 -34.354 1.00 61.84 102 ASN B CA 1
ATOM 2142 C C . ASN B 1 105 ? 46.085 -19.448 -33.788 1.00 60.58 102 ASN B C 1
ATOM 2143 O O . ASN B 1 105 ? 45.104 -19.838 -34.420 1.00 57.45 102 ASN B O 1
ATOM 2148 N N . PRO B 1 106 ? 45.988 -18.866 -32.583 1.00 56.49 103 PRO B N 1
ATOM 2149 C CA . PRO B 1 106 ? 44.722 -18.699 -31.868 1.00 50.07 103 PRO B CA 1
ATOM 2150 C C . PRO B 1 106 ? 43.588 -18.118 -32.710 1.00 43.43 103 PRO B C 1
ATOM 2151 O O . PRO B 1 106 ? 43.704 -16.998 -33.200 1.00 43.02 103 PRO B O 1
ATOM 2155 N N . ARG B 1 107 ? 42.506 -18.880 -32.866 1.00 39.96 104 ARG B N 1
ATOM 2156 C CA . ARG B 1 107 ? 41.328 -18.426 -33.611 1.00 42.51 104 ARG B CA 1
ATOM 2157 C C . ARG B 1 107 ? 40.574 -17.348 -32.837 1.00 47.13 104 ARG B C 1
ATOM 2158 O O . ARG B 1 107 ? 40.087 -16.378 -33.416 1.00 41.24 104 ARG B O 1
ATOM 2166 N N . PHE B 1 108 ? 40.479 -17.528 -31.523 1.00 39.39 105 PHE B N 1
ATOM 2167 C CA . PHE B 1 108 ? 39.893 -16.520 -30.644 1.00 38.12 105 PHE B CA 1
ATOM 2168 C C . PHE B 1 108 ? 40.929 -16.072 -29.623 1.00 37.60 105 PHE B C 1
ATOM 2169 O O . PHE B 1 108 ? 41.593 -16.903 -29.005 1.00 41.14 105 PHE B O 1
ATOM 2177 N N . LEU B 1 109 ? 41.073 -14.763 -29.451 1.00 33.21 106 LEU B N 1
ATOM 2178 C CA . LEU B 1 109 ? 42.016 -14.237 -28.469 1.00 35.43 106 LEU B CA 1
ATOM 2179 C C . LEU B 1 109 ? 41.428 -13.089 -27.652 1.00 37.61 106 LEU B C 1
ATOM 2180 O O . LEU B 1 109 ? 40.524 -12.384 -28.106 1.00 34.39 106 LEU B O 1
ATOM 2185 N N . LEU B 1 110 ? 41.953 -12.912 -26.444 1.00 32.75 107 LEU B N 1
ATOM 2186 C CA . LEU B 1 110 ? 41.481 -11.869 -25.540 1.00 32.25 107 LEU B CA 1
ATOM 2187 C C . LEU B 1 110 ? 42.463 -10.703 -25.515 1.00 30.60 107 LEU B C 1
ATOM 2188 O O . LEU B 1 110 ? 43.673 -10.898 -25.399 1.00 32.48 107 LEU B O 1
ATOM 2193 N N . GLN B 1 111 ? 41.933 -9.491 -25.612 1.00 27.93 108 GLN B N 1
ATOM 2194 C CA . GLN B 1 111 ? 42.759 -8.302 -25.776 1.00 25.22 108 GLN B CA 1
ATOM 2195 C C . GLN B 1 111 ? 42.333 -7.182 -24.827 1.00 28.08 108 GLN B C 1
ATOM 2196 O O . GLN B 1 111 ? 41.144 -6.947 -24.631 1.00 30.57 108 GLN B O 1
ATOM 2202 N N . LEU B 1 112 ? 43.308 -6.502 -24.232 1.00 29.01 109 LEU B N 1
ATOM 2203 C CA . LEU B 1 112 ? 43.034 -5.342 -23.386 1.00 33.12 109 LEU B CA 1
ATOM 2204 C C . LEU B 1 112 ? 43.830 -4.153 -23.905 1.00 34.51 109 LEU B C 1
ATOM 2205 O O . LEU B 1 112 ? 45.025 -4.035 -23.644 1.00 36.64 109 LEU B O 1
ATOM 2210 N N . SER B 1 113 ? 43.161 -3.273 -24.643 1.00 36.74 110 SER B N 1
ATOM 2211 C CA . SER B 1 113 ? 43.851 -2.213 -25.371 1.00 39.94 110 SER B CA 1
ATOM 2212 C C . SER B 1 113 ? 43.329 -0.817 -25.054 1.00 39.29 110 SER B C 1
ATOM 2213 O O . SER B 1 113 ? 42.130 -0.556 -25.137 1.00 40.80 110 SER B O 1
ATOM 2216 N N . SER B 1 114 ? 44.245 0.079 -24.703 1.00 45.46 111 SER B N 1
ATOM 2217 C CA . SER B 1 114 ? 43.902 1.470 -24.442 1.00 51.35 111 SER B CA 1
ATOM 2218 C C . SER B 1 114 ? 44.439 2.372 -25.550 1.00 59.16 111 SER B C 1
ATOM 2219 O O . SER B 1 114 ? 45.566 2.195 -26.012 1.00 61.41 111 SER B O 1
ATOM 2222 N N . SER B 1 115 ? 43.626 3.333 -25.978 1.00 62.82 112 SER B N 1
ATOM 2223 C CA . SER B 1 115 ? 44.058 4.309 -26.972 1.00 69.68 112 SER B CA 1
ATOM 2224 C C . SER B 1 115 ? 44.740 5.496 -26.300 1.00 72.28 112 SER B C 1
ATOM 2225 O O . SER B 1 115 ? 44.953 6.538 -26.920 1.00 72.80 112 SER B O 1
ATOM 2228 N N . SER B 1 116 ? 45.078 5.326 -25.026 1.00 70.60 113 SER B N 1
ATOM 2229 C CA . SER B 1 116 ? 45.798 6.345 -24.274 1.00 71.82 113 SER B CA 1
ATOM 2230 C C . SER B 1 116 ? 47.154 5.798 -23.849 1.00 73.17 113 SER B C 1
ATOM 2231 O O . SER B 1 116 ? 47.465 4.634 -24.096 1.00 72.04 113 SER B O 1
ATOM 2234 N N . SER B 1 117 ? 47.962 6.639 -23.211 1.00 82.02 114 SER B N 1
ATOM 2235 C CA . SER B 1 117 ? 49.222 6.183 -22.641 1.00 84.21 114 SER B CA 1
ATOM 2236 C C . SER B 1 117 ? 48.922 5.366 -21.391 1.00 84.37 114 SER B C 1
ATOM 2237 O O . SER B 1 117 ? 47.834 5.465 -20.824 1.00 80.54 114 SER B O 1
ATOM 2240 N N . ALA B 1 118 ? 49.883 4.558 -20.962 1.00 84.07 115 ALA B N 1
ATOM 2241 C CA . ALA B 1 118 ? 49.689 3.698 -19.799 1.00 85.49 115 ALA B CA 1
ATOM 2242 C C . ALA B 1 118 ? 49.764 4.485 -18.493 1.00 91.87 115 ALA B C 1
ATOM 2243 O O . ALA B 1 118 ? 49.833 3.900 -17.413 1.00 88.60 115 ALA B O 1
ATOM 2245 N N . PHE B 1 119 ? 49.735 5.811 -18.594 1.00 89.61 116 PHE B N 1
ATOM 2246 C CA . PHE B 1 119 ? 50.029 6.664 -17.445 1.00 91.53 116 PHE B CA 1
ATOM 2247 C C . PHE B 1 119 ? 48.890 7.607 -17.048 1.00 88.02 116 PHE B C 1
ATOM 2248 O O . PHE B 1 119 ? 48.977 8.284 -16.025 1.00 87.98 116 PHE B O 1
ATOM 2256 N N . ASP B 1 120 ? 47.825 7.652 -17.842 1.00 85.41 117 ASP B N 1
ATOM 2257 C CA . ASP B 1 120 ? 46.801 8.683 -17.665 1.00 80.25 117 ASP B CA 1
ATOM 2258 C C . ASP B 1 120 ? 45.567 8.241 -16.869 1.00 77.17 117 ASP B C 1
ATOM 2259 O O . ASP B 1 120 ? 44.602 8.997 -16.748 1.00 75.00 117 ASP B O 1
ATOM 2264 N N . HIS B 1 121 ? 45.599 7.031 -16.320 1.00 73.39 118 HIS B N 1
ATOM 2265 C CA . HIS B 1 121 ? 44.458 6.521 -15.565 1.00 64.11 118 HIS B CA 1
ATOM 2266 C C . HIS B 1 121 ? 43.199 6.631 -16.420 1.00 57.19 118 HIS B C 1
ATOM 2267 O O . HIS B 1 121 ? 42.243 7.317 -16.056 1.00 58.71 118 HIS B O 1
ATOM 2274 N N . SER B 1 122 ? 43.213 5.956 -17.565 1.00 58.57 119 SER B N 1
ATOM 2275 C CA . SER B 1 122 ? 42.121 6.045 -18.527 1.00 53.77 119 SER B CA 1
ATOM 2276 C C . SER B 1 122 ? 41.500 4.676 -18.801 1.00 40.48 119 SER B C 1
ATOM 2277 O O . SER B 1 122 ? 42.079 3.646 -18.452 1.00 43.63 119 SER B O 1
ATOM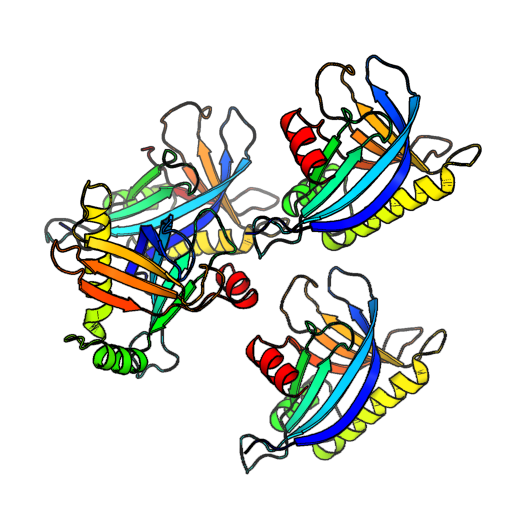 2280 N N . PRO B 1 123 ? 40.315 4.664 -19.431 1.00 42.32 120 PRO B N 1
ATOM 2281 C CA . PRO B 1 123 ? 39.629 3.410 -19.759 1.00 39.71 120 PRO B CA 1
ATOM 2282 C C . PRO B 1 123 ? 40.424 2.546 -20.733 1.00 39.96 120 PRO B C 1
ATOM 2283 O O . PRO B 1 123 ? 41.200 3.067 -21.533 1.00 42.81 120 PRO B O 1
ATOM 2287 N N . SER B 1 124 ? 40.226 1.235 -20.656 1.00 32.38 121 SER B N 1
ATOM 2288 C CA . SER B 1 124 ? 40.815 0.308 -21.613 1.00 36.38 121 SER B CA 1
ATOM 2289 C C . SER B 1 124 ? 39.736 -0.607 -22.171 1.00 34.49 121 SER B C 1
ATOM 2290 O O . SER B 1 124 ? 38.767 -0.926 -21.483 1.00 33.91 121 SER B O 1
ATOM 2293 N N . ASN B 1 125 ? 39.905 -1.028 -23.419 1.00 30.76 122 ASN B N 1
ATOM 2294 C CA . ASN B 1 125 ? 38.928 -1.896 -24.059 1.00 30.73 122 ASN B CA 1
ATOM 2295 C C . ASN B 1 125 ? 39.305 -3.368 -23.982 1.00 32.58 122 ASN B C 1
ATOM 2296 O O . ASN B 1 125 ? 40.379 -3.770 -24.427 1.00 31.12 122 ASN B O 1
ATOM 2301 N N . LEU B 1 126 ? 38.412 -4.166 -23.408 1.00 25.02 123 LEU B N 1
ATOM 2302 C CA . LEU B 1 126 ? 38.569 -5.611 -23.396 1.00 27.16 123 LEU B CA 1
ATOM 2303 C C . LEU B 1 126 ? 37.851 -6.179 -24.615 1.00 26.92 123 LEU B C 1
ATOM 2304 O O . LEU B 1 126 ? 36.626 -6.114 -24.702 1.00 26.36 123 LEU B O 1
ATOM 2309 N N . ASN B 1 127 ? 38.612 -6.729 -25.556 1.00 25.99 124 ASN B N 1
ATOM 2310 C CA . ASN B 1 127 ? 38.041 -7.231 -26.802 1.00 28.58 124 ASN B CA 1
ATOM 2311 C C . ASN B 1 127 ? 38.212 -8.735 -26.984 1.00 24.99 124 ASN B C 1
ATOM 2312 O O . ASN B 1 127 ? 39.294 -9.273 -26.759 1.00 24.83 124 ASN B O 1
ATOM 2317 N N . ILE B 1 128 ? 37.135 -9.406 -27.384 1.00 24.50 125 ILE B N 1
ATOM 2318 C CA . ILE B 1 128 ? 37.208 -10.803 -27.796 1.00 23.17 125 ILE B CA 1
ATOM 2319 C C . ILE B 1 128 ? 37.307 -10.826 -29.318 1.00 27.00 125 ILE B C 1
ATOM 2320 O O . ILE B 1 128 ? 36.354 -10.473 -30.011 1.00 29.42 125 ILE B O 1
ATOM 2325 N N . VAL B 1 129 ? 38.460 -11.237 -29.834 1.00 29.39 126 VAL B N 1
ATOM 2326 C CA . VAL B 1 129 ? 38.726 -11.145 -31.267 1.00 33.12 126 VAL B CA 1
ATOM 2327 C C . VAL B 1 129 ? 38.853 -12.508 -31.946 1.00 36.39 126 VAL B C 1
ATOM 2328 O O . VAL B 1 129 ? 39.488 -13.417 -31.416 1.00 33.12 126 VAL B O 1
ATOM 2332 N N . GLU B 1 130 ? 38.243 -12.638 -33.121 1.00 33.35 127 GLU B N 1
ATOM 2333 C CA . GLU B 1 130 ? 38.429 -13.820 -33.955 1.00 36.48 127 GLU B CA 1
ATOM 2334 C C . GLU B 1 130 ? 39.456 -13.501 -35.032 1.00 35.46 127 GLU B C 1
ATOM 2335 O O . GLU B 1 130 ? 39.344 -12.488 -35.723 1.00 35.65 127 GLU B O 1
ATOM 2341 N N . THR B 1 131 ? 40.461 -14.359 -35.172 1.00 40.44 128 THR B N 1
ATOM 2342 C CA . THR B 1 131 ? 41.591 -14.057 -36.044 1.00 44.30 128 THR B CA 1
ATOM 2343 C C . THR B 1 131 ? 41.524 -14.775 -37.388 1.00 49.06 128 THR B C 1
ATOM 2344 O O . THR B 1 131 ? 42.398 -15.579 -37.721 1.00 54.70 128 THR B O 1
ATOM 2348 N N . ASN B 1 132 ? 40.488 -14.475 -38.163 1.00 49.75 129 ASN B N 1
ATOM 2349 C CA . ASN B 1 132 ? 40.406 -14.955 -39.535 1.00 56.25 129 ASN B CA 1
ATOM 2350 C C . ASN B 1 132 ? 41.637 -14.528 -40.323 1.00 53.16 129 ASN B C 1
ATOM 2351 O O . ASN B 1 132 ? 42.362 -13.631 -39.901 1.00 55.54 129 ASN B O 1
ATOM 2356 N N . ALA B 1 133 ? 41.855 -15.148 -41.479 1.00 57.79 130 ALA B N 1
ATOM 2357 C CA . ALA B 1 133 ? 43.072 -14.915 -42.255 1.00 57.17 130 ALA B CA 1
ATOM 2358 C C . ALA B 1 133 ? 43.027 -13.647 -43.111 1.00 49.52 130 ALA B C 1
ATOM 2359 O O . ALA B 1 133 ? 44.008 -13.299 -43.769 1.00 53.87 130 ALA B O 1
ATOM 2361 N N . PHE B 1 134 ? 41.888 -12.965 -43.097 1.00 42.31 131 PHE B N 1
ATOM 2362 C CA . PHE B 1 134 ? 41.645 -11.835 -43.989 1.00 40.36 131 PHE B CA 1
ATOM 2363 C C . PHE B 1 134 ? 41.527 -10.517 -43.216 1.00 37.14 131 PHE B C 1
ATOM 2364 O O . PHE B 1 134 ? 41.971 -9.462 -43.677 1.00 35.74 131 PHE B O 1
ATOM 2372 N N . LYS B 1 135 ? 40.949 -10.600 -42.021 1.00 39.22 132 LYS B N 1
ATOM 2373 C CA . LYS B 1 135 ? 40.615 -9.435 -41.209 1.00 39.96 132 LYS B CA 1
ATOM 2374 C C . LYS B 1 135 ? 40.050 -9.889 -39.869 1.00 40.61 132 LYS B C 1
ATOM 2375 O O . LYS B 1 135 ? 39.070 -10.637 -39.820 1.00 38.03 132 LYS B O 1
ATOM 2381 N N . HIS B 1 136 ? 40.670 -9.426 -38.787 1.00 36.47 133 HIS B N 1
ATOM 2382 C CA . HIS B 1 136 ? 40.219 -9.754 -37.437 1.00 37.70 133 HIS B CA 1
ATOM 2383 C C . HIS B 1 136 ? 38.802 -9.255 -37.176 1.00 29.85 133 HIS B C 1
ATOM 2384 O O . HIS B 1 136 ? 38.464 -8.120 -37.507 1.00 35.99 133 HIS B O 1
ATOM 2391 N N . LEU B 1 137 ? 37.981 -10.107 -36.573 1.00 33.26 134 LEU B N 1
ATOM 2392 C CA . LEU B 1 137 ? 36.600 -9.761 -36.277 1.00 30.30 134 LEU B CA 1
ATOM 2393 C C . LEU B 1 137 ? 36.400 -9.660 -34.770 1.00 31.55 134 LEU B C 1
ATOM 2394 O O . LEU B 1 137 ? 36.761 -10.573 -34.029 1.00 28.28 134 LEU B O 1
ATOM 2399 N N . THR B 1 138 ? 35.830 -8.547 -34.322 1.00 27.88 135 THR B N 1
ATOM 2400 C CA . THR B 1 138 ? 35.569 -8.337 -32.900 1.00 31.45 135 THR B CA 1
ATOM 2401 C C . THR B 1 138 ? 34.172 -8.812 -32.529 1.00 31.01 135 THR B C 1
ATOM 2402 O O . THR B 1 138 ? 33.175 -8.281 -33.018 1.00 32.43 135 THR B O 1
ATOM 2406 N N . HIS B 1 139 ? 34.102 -9.822 -31.669 1.00 28.43 136 HIS B N 1
ATOM 2407 C CA . HIS B 1 139 ? 32.818 -10.362 -31.233 1.00 34.36 136 HIS B CA 1
ATOM 2408 C C . HIS B 1 139 ? 32.210 -9.526 -30.115 1.00 31.33 136 HIS B C 1
ATOM 2409 O O . HIS B 1 139 ? 30.990 -9.367 -30.036 1.00 34.37 136 HIS B O 1
ATOM 2416 N N . LEU B 1 140 ? 33.067 -9.000 -29.247 1.00 29.25 137 LEU B N 1
ATOM 2417 C CA . LEU B 1 140 ? 32.610 -8.230 -28.098 1.00 28.62 137 LEU B CA 1
ATOM 2418 C C . LEU B 1 140 ? 33.670 -7.240 -27.637 1.00 25.76 137 LEU B C 1
ATOM 2419 O O . LEU B 1 140 ? 34.851 -7.575 -27.555 1.00 27.58 137 LEU B O 1
ATOM 2424 N N . SER B 1 141 ? 33.242 -6.020 -27.337 1.00 27.23 138 SER B N 1
ATOM 2425 C CA . SER B 1 141 ? 34.145 -5.001 -26.818 1.00 24.52 138 SER B CA 1
ATOM 2426 C C . SER B 1 141 ? 33.542 -4.361 -25.574 1.00 30.02 138 SER B C 1
ATOM 2427 O O . SER B 1 141 ? 32.400 -3.905 -25.598 1.00 30.77 138 SER B O 1
ATOM 2430 N N . LEU B 1 142 ? 34.308 -4.338 -24.485 1.00 25.91 139 LEU B N 1
ATOM 2431 C CA . LEU B 1 142 ? 33.847 -3.737 -23.236 1.00 28.66 139 LEU B CA 1
ATOM 2432 C C . LEU B 1 142 ? 34.817 -2.660 -22.768 1.00 25.85 139 LEU B C 1
ATOM 2433 O O . LEU B 1 142 ? 36.025 -2.879 -22.738 1.00 28.70 139 LEU B O 1
ATOM 2438 N N . LYS B 1 143 ? 34.289 -1.496 -22.404 1.00 27.12 140 LYS B N 1
ATOM 2439 C CA . LYS B 1 143 ? 35.137 -0.414 -21.919 1.00 29.81 140 LYS B CA 1
ATOM 2440 C C . LYS B 1 143 ? 35.294 -0.500 -20.405 1.00 28.94 140 LYS B C 1
ATOM 2441 O O . LYS B 1 143 ? 34.381 -0.161 -19.654 1.00 28.83 140 LYS B O 1
ATOM 2447 N N . LEU B 1 144 ? 36.459 -0.959 -19.962 1.00 25.05 141 LEU B N 1
ATOM 2448 C CA A LEU B 1 144 ? 36.732 -1.123 -18.540 0.65 25.79 141 LEU B CA 1
ATOM 2449 C CA B LEU B 1 144 ? 36.719 -1.113 -18.537 0.35 25.86 141 LEU B CA 1
ATOM 2450 C C . LEU B 1 144 ? 37.365 0.131 -17.946 1.00 29.33 141 LEU B C 1
ATOM 2451 O O . LEU B 1 144 ? 38.146 0.815 -18.607 1.00 32.23 141 LEU B O 1
ATOM 2460 N N . LEU B 1 145 ? 37.027 0.419 -16.694 1.00 27.64 142 LEU B N 1
ATOM 2461 C CA . LEU B 1 145 ? 37.558 1.585 -16.003 1.00 28.13 142 LEU B CA 1
ATOM 2462 C C . LEU B 1 145 ? 38.659 1.174 -15.040 1.00 28.40 142 LEU B C 1
ATOM 2463 O O . LEU B 1 145 ? 38.497 0.222 -14.277 1.00 30.52 142 LEU B O 1
ATOM 2468 N N . PRO B 1 146 ? 39.789 1.894 -15.071 1.00 30.12 143 PRO B N 1
ATOM 2469 C CA . PRO B 1 146 ? 40.885 1.608 -14.143 1.00 34.15 143 PRO B CA 1
ATOM 2470 C C . PRO B 1 146 ? 40.446 1.924 -12.721 1.00 35.74 143 PRO B C 1
ATOM 2471 O O . PRO B 1 146 ? 39.771 2.929 -12.500 1.00 36.36 143 PRO B O 1
ATOM 2475 N N . GLY B 1 147 ? 40.811 1.072 -11.772 1.00 38.04 144 GLY B N 1
ATOM 2476 C CA . GLY B 1 147 ? 40.408 1.270 -10.393 1.00 38.22 144 GLY B CA 1
ATOM 2477 C C . GLY B 1 147 ? 41.207 2.363 -9.714 1.00 38.66 144 GLY B C 1
ATOM 2478 O O . GLY B 1 147 ? 42.428 2.420 -9.842 1.00 38.08 144 GLY B O 1
ATOM 2479 N N . SER B 1 148 ? 40.517 3.243 -8.997 1.00 38.87 145 SER B N 1
ATOM 2480 C CA . SER B 1 148 ? 41.190 4.262 -8.205 1.00 41.69 145 SER B CA 1
ATOM 2481 C C . SER B 1 148 ? 41.776 3.609 -6.960 1.00 43.64 145 SER B C 1
ATOM 2482 O O . SER B 1 148 ? 41.448 2.467 -6.643 1.00 40.45 145 SER B O 1
ATOM 2485 N N . ASP B 1 149 ? 42.649 4.325 -6.260 1.00 51.47 146 ASP B N 1
ATOM 2486 C CA . ASP B 1 149 ? 43.227 3.801 -5.027 1.00 48.89 146 ASP B CA 1
ATOM 2487 C C . ASP B 1 149 ? 42.125 3.442 -4.037 1.00 39.61 146 ASP B C 1
ATOM 2488 O O . ASP B 1 149 ? 42.249 2.483 -3.276 1.00 41.67 146 ASP B O 1
ATOM 2493 N N . THR B 1 150 ? 41.043 4.214 -4.063 1.00 43.91 147 THR B N 1
ATOM 2494 C CA . THR B 1 150 ? 39.879 3.938 -3.232 1.00 42.48 147 THR B CA 1
ATOM 2495 C C . THR B 1 150 ? 39.186 2.654 -3.680 1.00 44.36 147 THR B C 1
ATOM 2496 O O . THR B 1 150 ? 38.786 1.832 -2.854 1.00 42.36 147 THR B O 1
ATOM 2500 N N . ASP B 1 151 ? 39.047 2.489 -4.992 1.00 43.21 148 ASP B N 1
ATOM 2501 C CA . ASP B 1 151 ? 38.451 1.283 -5.556 1.00 42.73 148 ASP B CA 1
ATOM 2502 C C . ASP B 1 151 ? 39.265 0.050 -5.182 1.00 33.69 148 ASP B C 1
ATOM 2503 O O . ASP B 1 151 ? 38.714 -0.977 -4.791 1.00 28.79 148 ASP B O 1
ATOM 2508 N N . ILE B 1 152 ? 40.583 0.163 -5.310 1.00 35.67 149 ILE B N 1
ATOM 2509 C CA . ILE B 1 152 ? 41.482 -0.957 -5.057 1.00 35.30 149 ILE B CA 1
ATOM 2510 C C . ILE B 1 152 ? 41.475 -1.393 -3.590 1.00 31.07 149 ILE B C 1
ATOM 2511 O O . ILE B 1 152 ? 41.439 -2.587 -3.294 1.00 25.93 149 ILE B O 1
ATOM 2516 N N . LYS B 1 153 ? 41.513 -0.426 -2.678 1.00 33.45 150 LYS B N 1
ATOM 2517 C CA . LYS B 1 153 ? 41.485 -0.732 -1.251 1.00 33.40 150 LYS B CA 1
ATOM 2518 C C . LYS B 1 153 ? 40.183 -1.427 -0.876 1.00 32.31 150 LYS B C 1
ATOM 2519 O O . LYS B 1 153 ? 40.175 -2.371 -0.085 1.00 27.62 150 LYS B O 1
ATOM 2525 N N . LYS B 1 154 ? 39.084 -0.951 -1.450 1.00 30.33 151 LYS B N 1
ATOM 2526 C CA . LYS B 1 154 ? 37.777 -1.539 -1.195 1.00 34.33 151 LYS B CA 1
ATOM 2527 C C . LYS B 1 154 ? 37.745 -2.991 -1.659 1.00 28.53 151 LYS B C 1
ATOM 2528 O O . LYS B 1 154 ? 37.289 -3.873 -0.932 1.00 28.67 151 LYS B O 1
ATOM 2534 N N . TYR B 1 155 ? 38.248 -3.241 -2.864 1.00 27.26 152 TYR B N 1
ATOM 2535 C CA . TYR B 1 155 ? 38.325 -4.603 -3.380 1.00 23.93 152 TYR B CA 1
ATOM 2536 C C . TYR B 1 155 ? 39.204 -5.495 -2.506 1.00 22.50 152 TYR B C 1
ATOM 2537 O O . TYR B 1 155 ? 38.818 -6.610 -2.156 1.00 22.36 152 TYR B O 1
ATOM 2546 N N . LEU B 1 156 ? 40.387 -5.005 -2.154 1.00 21.28 153 LEU B N 1
ATOM 2547 C CA . LEU B 1 156 ? 41.318 -5.792 -1.353 1.00 21.37 153 LEU B CA 1
ATOM 2548 C C . LEU B 1 156 ? 40.797 -6.031 0.061 1.00 24.81 153 LEU B C 1
ATOM 2549 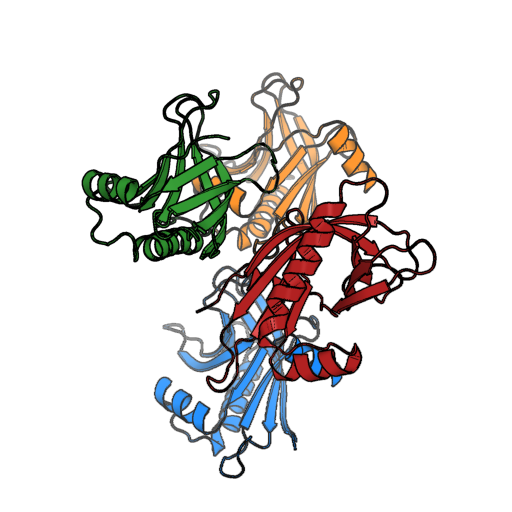O O . LEU B 1 156 ? 41.247 -6.946 0.751 1.00 24.08 153 LEU B O 1
ATOM 2554 N N . ALA B 1 157 ? 39.844 -5.209 0.487 1.00 21.74 154 ALA B N 1
ATOM 2555 C CA . ALA B 1 157 ? 39.226 -5.385 1.796 1.00 25.11 154 ALA B CA 1
ATOM 2556 C C . ALA B 1 157 ? 38.389 -6.661 1.829 1.00 26.81 154 ALA B C 1
ATOM 2557 O O . ALA B 1 157 ? 38.109 -7.201 2.900 1.00 30.75 154 ALA B O 1
ATOM 2559 N N . SER B 1 158 ? 37.990 -7.140 0.653 1.00 22.85 155 SER B N 1
ATOM 2560 C CA . SER B 1 158 ? 37.226 -8.380 0.560 1.00 23.98 155 SER B CA 1
ATOM 2561 C C . SER B 1 158 ? 38.150 -9.573 0.323 1.00 29.69 155 SER B C 1
ATOM 2562 O O . SER B 1 158 ? 37.705 -10.720 0.299 1.00 33.96 155 SER B O 1
ATOM 2565 N N . CYS B 1 159 ? 39.440 -9.296 0.157 1.00 25.92 156 CYS B N 1
ATOM 2566 C CA . CYS B 1 159 ? 40.423 -10.347 -0.093 1.00 26.72 156 CYS B CA 1
ATOM 2567 C C . CYS B 1 159 ? 41.173 -10.729 1.181 1.00 30.79 156 CYS B C 1
ATOM 2568 O O . CYS B 1 159 ? 41.964 -11.671 1.190 1.00 29.61 156 CYS B O 1
ATOM 2572 N N . PRO C 1 2 ? -4.350 30.595 2.986 1.00 74.30 -1 PRO C N 1
ATOM 2573 C CA . PRO C 1 2 ? -5.564 29.937 3.473 1.00 64.30 -1 PRO C CA 1
ATOM 2574 C C . PRO C 1 2 ? -6.296 29.212 2.350 1.00 62.08 -1 PRO C C 1
ATOM 2575 O O . PRO C 1 2 ? -7.081 29.825 1.626 1.00 54.81 -1 PRO C O 1
ATOM 2579 N N . HIS C 1 3 ? -6.036 27.917 2.209 1.00 58.48 0 HIS C N 1
ATOM 2580 C CA . HIS C 1 3 ? -6.673 27.124 1.169 1.00 52.62 0 HIS C CA 1
ATOM 2581 C C . HIS C 1 3 ? -6.633 25.641 1.509 1.00 49.62 0 HIS C C 1
ATOM 2582 O O . HIS C 1 3 ? -5.726 25.173 2.198 1.00 51.68 0 HIS C O 1
ATOM 2589 N N . MET C 1 4 ? -7.626 24.906 1.022 1.00 49.31 1 MET C N 1
ATOM 2590 C CA . MET C 1 4 ? -7.619 23.458 1.132 1.00 49.10 1 MET C CA 1
ATOM 2591 C C . MET C 1 4 ? -6.723 22.916 0.024 1.00 47.49 1 MET C C 1
ATOM 2592 O O . MET C 1 4 ? -6.503 23.588 -0.984 1.00 44.70 1 MET C O 1
ATOM 2597 N N . THR C 1 5 ? -6.200 21.710 0.207 1.00 41.71 2 THR C N 1
ATOM 2598 C CA . THR C 1 5 ? -5.313 21.122 -0.790 1.00 39.25 2 THR C CA 1
ATOM 2599 C C . THR C 1 5 ? -5.712 19.693 -1.127 1.00 37.72 2 THR C C 1
ATOM 2600 O O . THR C 1 5 ? -5.957 18.883 -0.236 1.00 37.16 2 THR C O 1
ATOM 2604 N N . GLU C 1 6 ? -5.779 19.390 -2.419 1.00 27.89 3 GLU C N 1
ATOM 2605 C CA A GLU C 1 6 ? -6.077 18.039 -2.872 0.42 33.49 3 GLU C CA 1
ATOM 2606 C CA B GLU C 1 6 ? -6.077 18.034 -2.871 0.58 33.47 3 GLU C CA 1
ATOM 2607 C C . GLU C 1 6 ? -4.900 17.456 -3.648 1.00 34.44 3 GLU C C 1
ATOM 2608 O O . GLU C 1 6 ? -4.635 17.855 -4.783 1.00 27.97 3 GLU C O 1
ATOM 2619 N N . LEU C 1 7 ? -4.191 16.521 -3.023 1.00 28.51 4 LEU C N 1
ATOM 2620 C CA . LEU C 1 7 ? -3.059 15.856 -3.654 1.00 27.80 4 LEU C CA 1
ATOM 2621 C C . LEU C 1 7 ? -3.556 14.923 -4.749 1.00 25.04 4 LEU C C 1
ATOM 2622 O O . LEU C 1 7 ? -4.293 13.977 -4.474 1.00 24.91 4 LEU C O 1
ATOM 2627 N N . LEU C 1 8 ? -3.143 15.184 -5.986 1.00 16.16 5 LEU C N 1
ATOM 2628 C CA . LEU C 1 8 ? -3.632 14.418 -7.130 1.00 21.77 5 LEU C CA 1
ATOM 2629 C C . LEU C 1 8 ? -2.612 13.406 -7.645 1.00 26.94 5 LEU C C 1
ATOM 2630 O O . LEU C 1 8 ? -2.977 12.382 -8.222 1.00 22.46 5 LEU C O 1
ATOM 2635 N N . PHE C 1 9 ? -1.333 13.694 -7.426 1.00 26.16 6 PHE C N 1
ATOM 2636 C CA . PHE C 1 9 ? -0.263 12.882 -7.991 1.00 22.08 6 PHE C CA 1
ATOM 2637 C C . PHE C 1 9 ? 1.055 13.157 -7.285 1.00 17.01 6 PHE C C 1
ATOM 2638 O O . PHE C 1 9 ? 1.386 14.303 -6.989 1.00 20.02 6 PHE C O 1
ATOM 2646 N N . ASN C 1 10 ? 1.796 12.092 -7.006 1.00 21.69 7 ASN C N 1
ATOM 2647 C CA . ASN C 1 10 ? 3.149 12.204 -6.475 1.00 21.57 7 ASN C CA 1
ATOM 2648 C C . ASN C 1 10 ? 3.897 10.907 -6.752 1.00 22.08 7 ASN C C 1
ATOM 2649 O O . ASN C 1 10 ? 3.739 9.920 -6.033 1.00 21.05 7 ASN C O 1
ATOM 2654 N N . LYS C 1 11 ? 4.693 10.909 -7.816 1.00 17.48 8 LYS C N 1
ATOM 2655 C CA . LYS C 1 11 ? 5.421 9.719 -8.231 1.00 20.09 8 LYS C CA 1
ATOM 2656 C C . LYS C 1 11 ? 6.771 10.083 -8.821 1.00 20.32 8 LYS C C 1
ATOM 2657 O O . LYS C 1 11 ? 6.946 11.175 -9.361 1.00 18.18 8 LYS C O 1
ATOM 2663 N N . ARG C 1 12 ? 7.720 9.159 -8.714 1.00 20.96 9 ARG C N 1
ATOM 2664 C CA . ARG C 1 12 ? 8.996 9.284 -9.399 1.00 20.10 9 ARG C CA 1
ATOM 2665 C C . ARG C 1 12 ? 8.839 8.798 -10.833 1.00 25.50 9 ARG C C 1
ATOM 2666 O O . ARG C 1 12 ? 8.213 7.766 -11.078 1.00 26.11 9 ARG C O 1
ATOM 2674 N N . LEU C 1 13 ? 9.395 9.549 -11.779 1.00 18.39 10 LEU C N 1
ATOM 2675 C CA . LEU C 1 13 ? 9.389 9.145 -13.180 1.00 24.63 10 LEU C CA 1
ATOM 2676 C C . LEU C 1 13 ? 10.779 9.287 -13.770 1.00 23.39 10 LEU C C 1
ATOM 2677 O O . LEU C 1 13 ? 11.562 10.130 -13.333 1.00 19.70 10 LEU C O 1
ATOM 2682 N N . GLN C 1 14 ? 11.078 8.462 -14.768 1.00 21.88 11 GLN C N 1
ATOM 2683 C CA . GLN C 1 14 ? 12.265 8.662 -15.583 1.00 24.67 11 GLN C CA 1
ATOM 2684 C C . GLN C 1 14 ? 12.040 9.898 -16.438 1.00 27.24 11 GLN C C 1
ATOM 2685 O O . GLN C 1 14 ? 10.927 10.137 -16.914 1.00 22.10 11 GLN C O 1
ATOM 2691 N N . VAL C 1 15 ? 13.090 10.688 -16.628 1.00 26.09 12 VAL C N 1
ATOM 2692 C CA . VAL C 1 15 ? 12.987 11.891 -17.441 1.00 20.69 12 VAL C CA 1
ATOM 2693 C C . VAL C 1 15 ? 14.240 12.087 -18.285 1.00 31.63 12 VAL C C 1
ATOM 2694 O O . VAL C 1 15 ? 15.356 11.841 -17.827 1.00 31.39 12 VAL C O 1
ATOM 2698 N N . LEU C 1 16 ? 14.049 12.524 -19.524 1.00 26.17 13 LEU C N 1
ATOM 2699 C CA . LEU C 1 16 ? 15.174 12.882 -20.373 1.00 28.85 13 LEU C CA 1
ATOM 2700 C C . LEU C 1 16 ? 15.499 14.353 -20.175 1.00 29.15 13 LEU C C 1
ATOM 2701 O O . LEU C 1 16 ? 14.761 15.231 -20.622 1.00 33.50 13 LEU C O 1
ATOM 2706 N N . VAL C 1 17 ? 16.596 14.616 -19.475 1.00 27.98 14 VAL C N 1
ATOM 2707 C CA . VAL C 1 17 ? 17.021 15.980 -19.207 1.00 31.63 14 VAL C CA 1
ATOM 2708 C C . VAL C 1 17 ? 18.027 16.392 -20.270 1.00 40.73 14 VAL C C 1
ATOM 2709 O O . VAL C 1 17 ? 18.958 15.647 -20.574 1.00 41.79 14 VAL C O 1
ATOM 2713 N N . LYS C 1 18 ? 17.839 17.577 -20.838 1.00 44.98 15 LYS C N 1
ATOM 2714 C CA . LYS C 1 18 ? 18.658 17.994 -21.967 1.00 56.87 15 LYS C CA 1
ATOM 2715 C C . LYS C 1 18 ? 18.882 19.499 -22.022 1.00 61.36 15 LYS C C 1
ATOM 2716 O O . LYS C 1 18 ? 18.027 20.287 -21.615 1.00 57.72 15 LYS C O 1
ATOM 2722 N N . SER C 1 19 ? 20.050 19.881 -22.526 1.00 68.53 16 SER C N 1
ATOM 2723 C CA . SER C 1 19 ? 20.363 21.270 -22.822 1.00 74.62 16 SER C CA 1
ATOM 2724 C C . SER C 1 19 ? 21.117 21.302 -24.145 1.00 79.51 16 SER C C 1
ATOM 2725 O O . SER C 1 19 ? 21.567 20.264 -24.630 1.00 82.30 16 SER C O 1
ATOM 2728 N N . LYS C 1 20 ? 21.250 22.484 -24.734 1.00 82.05 17 LYS C N 1
ATOM 2729 C CA . LYS C 1 20 ? 21.945 22.606 -26.010 1.00 87.11 17 LYS C CA 1
ATOM 2730 C C . LYS C 1 20 ? 23.420 22.240 -25.865 1.00 86.65 17 LYS C C 1
ATOM 2731 O O . LYS C 1 20 ? 24.037 21.725 -26.797 1.00 88.33 17 LYS C O 1
ATOM 2737 N N . ASP C 1 21 ? 23.974 22.499 -24.685 1.00 88.04 18 ASP C N 1
ATOM 2738 C CA . ASP C 1 21 ? 25.402 22.321 -24.448 1.00 93.48 18 ASP C CA 1
ATOM 2739 C C . ASP C 1 21 ? 25.809 20.852 -24.380 1.00 96.03 18 ASP C C 1
ATOM 2740 O O . ASP C 1 21 ? 26.819 20.453 -24.961 1.00 99.03 18 ASP C O 1
ATOM 2745 N N . THR C 1 22 ? 25.023 20.051 -23.667 1.00 92.40 19 THR C N 1
ATOM 2746 C CA . THR C 1 22 ? 25.389 18.661 -23.413 1.00 89.08 19 THR C CA 1
ATOM 2747 C C . THR C 1 22 ? 24.376 17.650 -23.947 1.00 82.45 19 THR C C 1
ATOM 2748 O O . THR C 1 22 ? 23.227 17.987 -24.228 1.00 77.63 19 THR C O 1
ATOM 2752 N N . ASP C 1 23 ? 24.824 16.405 -24.079 1.00 79.53 20 ASP C N 1
ATOM 2753 C CA . ASP C 1 23 ? 23.994 15.320 -24.587 1.00 82.05 20 ASP C CA 1
ATOM 2754 C C . ASP C 1 23 ? 22.947 14.904 -23.555 1.00 79.41 20 ASP C C 1
ATOM 2755 O O . ASP C 1 23 ? 23.257 14.738 -22.376 1.00 74.81 20 ASP C O 1
ATOM 2760 N N . GLU C 1 24 ? 21.706 14.737 -24.001 1.00 73.18 21 GLU C N 1
ATOM 2761 C CA . GLU C 1 24 ? 20.607 14.422 -23.091 1.00 67.84 21 GLU C CA 1
ATOM 2762 C C . GLU C 1 24 ? 20.886 13.163 -22.273 1.00 64.12 21 GLU C C 1
ATOM 2763 O O . GLU C 1 24 ? 21.394 12.166 -22.791 1.00 64.72 21 GLU C O 1
ATOM 2769 N N . ARG C 1 25 ? 20.550 13.224 -20.989 1.00 52.77 22 ARG C N 1
ATOM 2770 C CA . ARG C 1 25 ? 20.820 12.132 -20.065 1.00 52.49 22 ARG C CA 1
ATOM 2771 C C . ARG C 1 25 ? 19.552 11.709 -19.337 1.00 42.56 22 ARG C C 1
ATOM 2772 O O . ARG C 1 25 ? 18.714 12.543 -18.992 1.00 38.17 22 ARG C O 1
ATOM 2780 N N . ARG C 1 26 ? 19.421 10.409 -19.104 1.00 38.10 23 ARG C N 1
ATOM 2781 C CA . ARG C 1 26 ? 18.261 9.871 -18.410 1.00 39.68 23 ARG C CA 1
ATOM 2782 C C . ARG C 1 26 ? 18.425 10.048 -16.905 1.00 44.19 23 ARG C C 1
ATOM 2783 O O . ARG C 1 26 ? 19.489 9.775 -16.350 1.00 38.31 23 ARG C O 1
ATOM 2791 N N . SER C 1 27 ? 17.370 10.517 -16.247 1.00 35.81 24 SER C N 1
ATOM 2792 C CA . SER C 1 27 ? 17.417 10.764 -14.809 1.00 38.01 24 SER C CA 1
ATOM 2793 C C . SER C 1 27 ? 16.076 10.432 -14.166 1.00 35.15 24 SER C C 1
ATOM 2794 O O . SER C 1 27 ? 15.104 10.140 -14.862 1.00 30.15 24 SER C O 1
ATOM 2797 N N . VAL C 1 28 ? 16.029 10.465 -12.838 1.00 32.03 25 VAL C N 1
ATOM 2798 C CA . VAL C 1 28 ? 14.786 10.210 -12.115 1.00 32.24 25 VAL C CA 1
ATOM 2799 C C . VAL C 1 28 ? 14.363 11.436 -11.316 1.00 26.15 25 VAL C C 1
ATOM 2800 O O . VAL C 1 28 ? 15.123 11.944 -10.493 1.00 30.74 25 VAL C O 1
ATOM 2804 N N . ILE C 1 29 ? 13.150 11.910 -11.571 1.00 22.02 26 ILE C N 1
ATOM 2805 C CA . ILE C 1 29 ? 12.611 13.056 -10.853 1.00 19.32 26 ILE C CA 1
ATOM 2806 C C . ILE C 1 29 ? 11.285 12.702 -10.199 1.00 19.42 26 ILE C C 1
ATOM 2807 O O . ILE C 1 29 ? 10.569 11.813 -10.660 1.00 22.62 26 ILE C O 1
ATOM 2812 N N . ARG C 1 30 ? 10.962 13.403 -9.121 1.00 18.00 27 ARG C N 1
ATOM 2813 C CA . ARG C 1 30 ? 9.666 13.248 -8.483 1.00 16.90 27 ARG C CA 1
ATOM 2814 C C . ARG C 1 30 ? 8.733 14.328 -9.007 1.00 19.64 27 ARG C C 1
ATOM 2815 O O . ARG C 1 30 ? 9.073 15.512 -9.011 1.00 17.98 27 ARG C O 1
ATOM 2823 N N . VAL C 1 31 ? 7.561 13.916 -9.471 1.00 17.81 28 VAL C N 1
ATOM 2824 C CA . VAL C 1 31 ? 6.575 14.865 -9.955 1.00 18.21 28 VAL C CA 1
ATOM 2825 C C . VAL C 1 31 ? 5.365 14.852 -9.038 1.00 19.26 28 VAL C C 1
ATOM 2826 O O . VAL C 1 31 ? 4.754 13.807 -8.818 1.00 18.80 28 VAL C O 1
ATOM 2830 N N . SER C 1 32 ? 5.031 16.013 -8.490 1.00 17.75 29 SER C N 1
ATOM 2831 C CA . SER C 1 32 ? 3.847 16.136 -7.654 1.00 19.68 29 SER C CA 1
ATOM 2832 C C . SER C 1 32 ? 2.870 17.127 -8.274 1.00 23.35 29 SER C C 1
ATOM 2833 O O . SER C 1 32 ? 3.268 18.158 -8.819 1.00 20.54 29 SER C O 1
ATOM 2836 N N . ILE C 1 33 ? 1.588 16.793 -8.204 1.00 21.19 30 ILE C N 1
ATOM 2837 C CA . ILE C 1 33 ? 0.539 17.665 -8.701 1.00 23.16 30 ILE C CA 1
ATOM 2838 C C . ILE C 1 33 ? -0.525 17.806 -7.625 1.00 23.42 30 ILE C C 1
ATOM 2839 O O . ILE C 1 33 ? -1.040 16.809 -7.123 1.00 20.79 30 ILE C O 1
ATOM 2844 N N . GLU C 1 34 ? -0.849 19.040 -7.263 1.00 23.37 31 GLU C N 1
ATOM 2845 C CA . GLU C 1 34 ? -1.902 19.271 -6.285 1.00 29.19 31 GLU C CA 1
ATOM 2846 C C . GLU C 1 34 ? -2.842 20.381 -6.735 1.00 28.54 31 GLU C C 1
ATOM 2847 O O . GLU C 1 34 ? -2.466 21.253 -7.518 1.00 27.26 31 GLU C O 1
ATOM 2853 N N . LEU C 1 35 ? -4.070 20.330 -6.237 1.00 25.26 32 LEU C N 1
ATOM 2854 C CA . LEU C 1 35 ? -5.058 21.357 -6.517 1.00 28.09 32 LEU C CA 1
ATOM 2855 C C . LEU C 1 35 ? -5.284 22.182 -5.257 1.00 35.79 32 LEU C C 1
ATOM 2856 O O . LEU C 1 35 ? -5.701 21.653 -4.226 1.00 33.58 32 LEU C O 1
ATOM 2861 N N . GLN C 1 36 ? -4.986 23.474 -5.337 1.00 29.48 33 GLN C N 1
ATOM 2862 C CA . GLN C 1 36 ? -5.201 24.374 -4.211 1.00 39.10 33 GLN C CA 1
ATOM 2863 C C . GLN C 1 36 ? -6.558 25.059 -4.318 1.00 43.65 33 GLN C C 1
ATOM 2864 O O . GLN C 1 36 ? -6.822 25.794 -5.270 1.00 40.79 33 GLN C O 1
ATOM 2870 N N . LEU C 1 37 ? -7.417 24.806 -3.336 1.00 43.28 34 LEU C N 1
ATOM 2871 C CA . LEU C 1 37 ? -8.757 25.376 -3.315 1.00 44.49 34 LEU C CA 1
ATOM 2872 C C . LEU C 1 37 ? -8.852 26.450 -2.239 1.00 45.19 34 LEU C C 1
ATOM 2873 O O . LEU C 1 37 ? -8.896 26.139 -1.050 1.00 44.02 34 LEU C O 1
ATOM 2878 N N . PRO C 1 38 ? -8.887 27.722 -2.656 1.00 47.54 35 PRO C N 1
ATOM 2879 C CA . PRO C 1 38 ? -8.907 28.845 -1.714 1.00 52.34 35 PRO C CA 1
ATOM 2880 C C . PRO C 1 38 ? -10.149 28.825 -0.830 1.00 43.85 35 PRO C C 1
ATOM 2881 O O . PRO C 1 38 ? -11.212 28.390 -1.272 1.00 38.15 35 PRO C O 1
ATOM 2885 N N . SER C 1 39 ? -10.006 29.281 0.410 1.00 42.15 36 SER C N 1
ATOM 2886 C CA . SER C 1 39 ? -11.134 29.366 1.329 1.00 47.15 36 SER C CA 1
ATOM 2887 C C . SER C 1 39 ? -11.905 30.658 1.082 1.00 43.30 36 SER C C 1
ATOM 2888 O O . SER C 1 39 ? -13.035 30.817 1.540 1.00 40.44 36 SER C O 1
ATOM 2891 N N . SER C 1 40 ? -11.279 31.576 0.352 1.00 44.09 37 SER C N 1
ATOM 2892 C CA . SER C 1 40 ? -11.916 32.829 -0.033 1.00 48.13 37 SER C CA 1
ATOM 2893 C C . SER C 1 40 ? -12.730 32.664 -1.317 1.00 51.61 37 SER C C 1
ATOM 2894 O O . SER C 1 40 ? -12.193 32.280 -2.359 1.00 49.37 37 SER C O 1
ATOM 2897 N N . PRO C 1 41 ? -14.038 32.947 -1.244 1.00 50.07 38 PRO C N 1
ATOM 2898 C CA . PRO C 1 41 ? -14.931 32.853 -2.404 1.00 48.44 38 PRO C CA 1
ATOM 2899 C C . PRO C 1 41 ? -14.513 33.802 -3.525 1.00 55.17 38 PRO C C 1
ATOM 2900 O O . PRO C 1 41 ? -15.061 33.735 -4.625 1.00 53.07 38 PRO C O 1
ATOM 2904 N N . VAL C 1 42 ? -13.550 34.675 -3.242 1.00 52.55 39 VAL C N 1
ATOM 2905 C CA . VAL C 1 42 ? -13.094 35.668 -4.212 1.00 57.34 39 VAL C CA 1
ATOM 2906 C C . VAL C 1 42 ? -11.948 35.139 -5.072 1.00 59.52 39 VAL C C 1
ATOM 2907 O O . VAL C 1 42 ? -11.660 35.675 -6.144 1.00 58.50 39 VAL C O 1
ATOM 2911 N N . HIS C 1 43 ? -11.300 34.080 -4.598 1.00 52.83 40 HIS C N 1
ATOM 2912 C CA . HIS C 1 43 ? -10.195 33.476 -5.335 1.00 52.45 40 HIS C C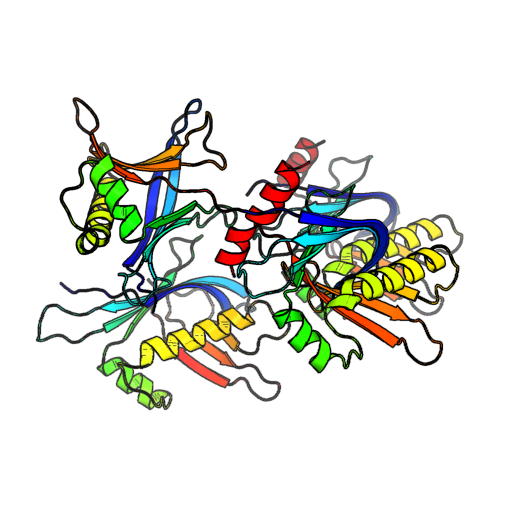A 1
ATOM 2913 C C . HIS C 1 43 ? -10.649 32.224 -6.076 1.00 55.25 40 HIS C C 1
ATOM 2914 O O . HIS C 1 43 ? -11.704 31.663 -5.776 1.00 59.33 40 HIS C O 1
ATOM 2921 N N . ARG C 1 44 ? -9.849 31.792 -7.046 1.00 51.75 41 ARG C N 1
ATOM 2922 C CA . ARG C 1 44 ? -10.150 30.579 -7.798 1.00 53.53 41 ARG C CA 1
ATOM 2923 C C . ARG C 1 44 ? -9.056 29.537 -7.587 1.00 49.85 41 ARG C C 1
ATOM 2924 O O . ARG C 1 44 ? -7.951 29.863 -7.151 1.00 42.79 41 ARG C O 1
ATOM 2932 N N . LYS C 1 45 ? -9.374 28.284 -7.892 1.00 45.44 42 LYS C N 1
ATOM 2933 C CA . LYS C 1 45 ? -8.441 27.183 -7.684 1.00 48.91 42 LYS C CA 1
ATOM 2934 C C . LYS C 1 45 ? -7.198 27.300 -8.561 1.00 50.52 42 LYS C C 1
ATOM 2935 O O . LYS C 1 45 ? -7.247 27.855 -9.659 1.00 48.67 42 LYS C O 1
ATOM 2941 N N . ASP C 1 46 ? -6.083 26.778 -8.060 1.00 40.79 43 ASP C N 1
ATOM 2942 C CA . ASP C 1 46 ? -4.836 26.746 -8.811 1.00 40.43 43 ASP C CA 1
ATOM 2943 C C . ASP C 1 46 ? -4.288 25.327 -8.850 1.00 39.68 43 ASP C C 1
ATOM 2944 O O . ASP C 1 46 ? -4.322 24.611 -7.849 1.00 33.02 43 ASP C O 1
ATOM 2949 N N . LEU C 1 47 ? -3.793 24.919 -10.013 1.00 35.10 44 LEU C N 1
ATOM 2950 C CA . LEU C 1 47 ? -3.091 23.652 -10.127 1.00 33.38 44 LEU C CA 1
ATOM 2951 C C . LEU C 1 47 ? -1.617 23.915 -9.879 1.00 35.09 44 LEU C C 1
ATOM 2952 O O . LEU C 1 47 ? -1.026 24.802 -10.497 1.00 37.63 44 LEU C O 1
ATOM 2957 N N . VAL C 1 48 ? -1.024 23.157 -8.966 1.00 27.91 45 VAL C N 1
ATOM 2958 C CA . VAL C 1 48 ? 0.381 23.348 -8.642 1.00 25.32 45 VAL C CA 1
ATOM 2959 C C . VAL C 1 48 ? 1.201 22.117 -9.004 1.00 28.38 45 VAL C C 1
ATOM 2960 O O . VAL C 1 48 ? 0.959 21.021 -8.496 1.00 26.64 45 VAL C O 1
ATOM 2964 N N . VAL C 1 49 ? 2.166 22.314 -9.894 1.00 26.96 46 VAL C N 1
ATOM 2965 C CA . VAL C 1 49 ? 3.040 21.242 -10.342 1.00 23.03 46 VAL C CA 1
ATOM 2966 C C . VAL C 1 49 ? 4.440 21.475 -9.793 1.00 27.18 46 VAL C C 1
ATOM 2967 O O . VAL C 1 49 ? 4.993 22.566 -9.922 1.00 29.90 46 VAL C O 1
ATOM 2971 N N . ARG C 1 50 ? 5.010 20.449 -9.173 1.00 23.10 47 ARG C N 1
ATOM 2972 C CA . ARG C 1 50 ? 6.326 20.576 -8.564 1.00 29.51 47 ARG C CA 1
ATOM 2973 C C . ARG C 1 50 ? 7.247 19.438 -8.993 1.00 27.95 47 ARG C C 1
ATOM 2974 O O . ARG C 1 50 ? 6.873 18.268 -8.929 1.00 23.80 47 ARG C O 1
ATOM 2982 N N . LEU C 1 51 ? 8.445 19.793 -9.448 1.00 24.19 48 LEU C N 1
ATOM 2983 C CA . LEU C 1 51 ? 9.459 18.809 -9.810 1.00 22.92 48 LEU C CA 1
ATOM 2984 C C . LEU C 1 51 ? 10.594 18.829 -8.797 1.00 25.17 48 LEU C C 1
ATOM 2985 O O . LEU C 1 51 ? 11.133 19.887 -8.475 1.00 25.93 48 LEU C O 1
ATOM 2990 N N . THR C 1 52 ? 10.951 17.657 -8.290 1.00 21.39 49 THR C N 1
ATOM 2991 C CA . THR C 1 52 ? 12.053 17.553 -7.347 1.00 25.37 49 THR C CA 1
ATOM 2992 C C . THR C 1 52 ? 12.910 16.341 -7.663 1.00 25.45 49 THR C C 1
ATOM 2993 O O . THR C 1 52 ? 12.592 15.553 -8.554 1.00 22.52 49 THR C O 1
ATOM 2997 N N . ASP C 1 53 ? 14.007 16.211 -6.927 1.00 18.38 50 ASP C N 1
ATOM 2998 C CA . ASP C 1 53 ? 14.923 15.092 -7.072 1.00 25.71 50 ASP C CA 1
ATOM 2999 C C . ASP C 1 53 ? 15.203 14.565 -5.673 1.00 26.22 50 ASP C C 1
ATOM 3000 O O . ASP C 1 53 ? 15.727 15.290 -4.827 1.00 22.74 50 ASP C O 1
ATOM 3005 N N . ASP C 1 54 ? 14.845 13.309 -5.427 1.00 24.65 51 ASP C N 1
ATOM 3006 C CA . ASP C 1 54 ? 14.979 12.734 -4.092 1.00 26.69 51 ASP C CA 1
ATOM 3007 C C . ASP C 1 54 ? 16.414 12.795 -3.576 1.00 32.04 51 ASP C C 1
ATOM 3008 O O . ASP C 1 54 ? 16.639 12.832 -2.368 1.00 29.07 51 ASP C O 1
ATOM 3013 N N . THR C 1 55 ? 17.380 12.812 -4.492 1.00 30.11 52 THR C N 1
ATOM 3014 C CA . THR C 1 55 ? 18.791 12.801 -4.108 1.00 35.72 52 THR C CA 1
ATOM 3015 C C . THR C 1 55 ? 19.477 14.164 -4.224 1.00 37.95 52 THR C C 1
ATOM 3016 O O . THR C 1 55 ? 20.681 14.274 -4.001 1.00 44.81 52 THR C O 1
ATOM 3020 N N . ASP C 1 56 ? 18.715 15.198 -4.570 1.00 34.03 53 ASP C N 1
ATOM 3021 C CA . ASP C 1 56 ? 19.268 16.549 -4.655 1.00 32.68 53 ASP C CA 1
ATOM 3022 C C . ASP C 1 56 ? 18.276 17.606 -4.183 1.00 34.17 53 ASP C C 1
ATOM 3023 O O . ASP C 1 56 ? 17.362 17.987 -4.914 1.00 32.93 53 ASP C O 1
ATOM 3028 N N . LEU C 1 57 ? 18.481 18.083 -2.960 1.00 33.93 54 LEU C N 1
ATOM 3029 C CA . LEU C 1 57 ? 17.590 19.049 -2.328 1.00 34.20 54 LEU C CA 1
ATOM 3030 C C . LEU C 1 57 ? 17.496 20.372 -3.079 1.00 33.96 54 LEU C C 1
ATOM 3031 O O . LEU C 1 57 ? 16.584 21.164 -2.838 1.00 36.38 54 LEU C O 1
ATOM 3036 N N . TYR C 1 58 ? 18.440 20.619 -3.979 1.00 32.78 55 TYR C N 1
ATOM 3037 C CA . TYR C 1 58 ? 18.503 21.910 -4.654 1.00 38.98 55 TYR C CA 1
ATOM 3038 C C . TYR C 1 58 ? 17.978 21.870 -6.085 1.00 42.76 55 TYR C C 1
ATOM 3039 O O . TYR C 1 58 ? 17.979 22.885 -6.783 1.00 44.63 55 TYR C O 1
ATOM 3048 N N . PHE C 1 59 ? 17.530 20.697 -6.517 1.00 34.55 56 PHE C N 1
ATOM 3049 C CA . PHE C 1 59 ? 16.832 20.587 -7.788 1.00 40.67 56 PHE C CA 1
ATOM 3050 C C . PHE C 1 59 ? 15.357 20.875 -7.551 1.00 40.36 56 PHE C C 1
ATOM 3051 O O . PHE C 1 59 ? 14.665 20.101 -6.890 1.00 38.08 56 PHE C O 1
ATOM 3059 N N . LEU C 1 60 ? 14.881 21.997 -8.078 1.00 34.81 57 LEU C N 1
ATOM 3060 C CA . LEU C 1 60 ? 13.502 22.403 -7.850 1.00 40.11 57 LEU C CA 1
ATOM 3061 C C . LEU C 1 60 ? 12.921 23.188 -9.018 1.00 40.67 57 LEU C C 1
ATOM 3062 O O . LEU C 1 60 ? 13.507 24.166 -9.483 1.00 38.92 57 LEU C O 1
ATOM 3067 N N . TYR C 1 61 ? 11.762 22.743 -9.489 1.00 34.38 58 TYR C N 1
ATOM 3068 C CA . TYR C 1 61 ? 10.998 23.481 -10.483 1.00 37.04 58 TYR C CA 1
ATOM 3069 C C . TYR C 1 61 ? 9.552 23.575 -10.028 1.00 34.69 58 TYR C C 1
ATOM 3070 O O . TYR C 1 61 ? 9.030 22.652 -9.404 1.00 34.32 58 TYR C O 1
ATOM 3079 N N . ASN C 1 62 ? 8.907 24.695 -10.331 1.00 33.75 59 ASN C N 1
ATOM 3080 C CA . ASN C 1 62 ? 7.513 24.886 -9.958 1.00 37.01 59 ASN C CA 1
ATOM 3081 C C . ASN C 1 62 ? 6.691 25.474 -11.092 1.00 37.72 59 ASN C C 1
ATOM 3082 O O . ASN C 1 62 ? 7.215 26.176 -11.956 1.00 41.15 59 ASN C O 1
ATOM 3087 N N . LEU C 1 63 ? 5.399 25.169 -11.087 1.00 31.65 60 LEU C N 1
ATOM 3088 C CA . LEU C 1 63 ? 4.467 25.771 -12.027 1.00 36.62 60 LEU C CA 1
ATOM 3089 C C . LEU C 1 63 ? 3.098 25.904 -11.385 1.00 34.65 60 LEU C C 1
ATOM 3090 O O . LEU C 1 63 ? 2.507 24.916 -10.946 1.00 34.04 60 LEU C O 1
ATOM 3095 N N . ILE C 1 64 ? 2.605 27.135 -11.316 1.00 37.94 61 ILE C N 1
ATOM 3096 C CA . ILE C 1 64 ? 1.256 27.387 -10.842 1.00 29.22 61 ILE C CA 1
ATOM 3097 C C . ILE C 1 64 ? 0.367 27.712 -12.034 1.00 33.39 61 ILE C C 1
ATOM 3098 O O . ILE C 1 64 ? 0.592 28.697 -12.736 1.00 37.38 61 ILE C O 1
ATOM 3103 N N . ILE C 1 65 ? -0.632 26.869 -12.268 1.00 33.74 62 ILE C N 1
ATOM 3104 C CA . ILE C 1 65 ? -1.542 27.052 -13.388 1.00 33.90 62 ILE C CA 1
ATOM 3105 C C . ILE C 1 65 ? -2.924 27.461 -12.899 1.00 40.67 62 ILE C C 1
ATOM 3106 O O . ILE C 1 65 ? -3.676 26.636 -12.380 1.00 37.79 62 ILE C O 1
ATOM 3111 N N . SER C 1 66 ? -3.257 28.737 -13.064 1.00 43.16 63 SER C N 1
ATOM 3112 C CA . SER C 1 66 ? -4.576 29.227 -12.6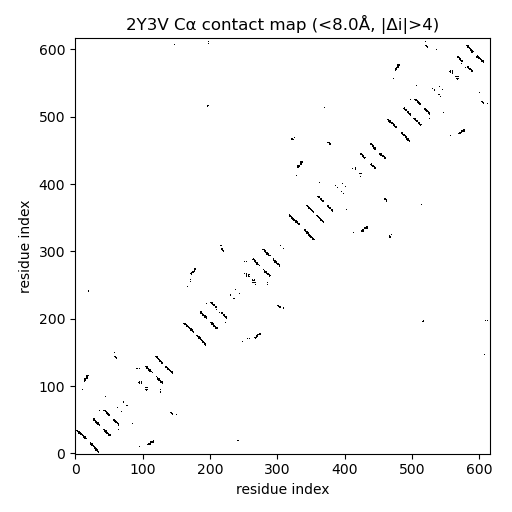88 1.00 46.99 63 SER C CA 1
ATOM 3113 C C . SER C 1 66 ? -5.570 28.973 -13.814 1.00 49.91 63 SER C C 1
ATOM 3114 O O . SER C 1 66 ? -5.208 28.446 -14.866 1.00 44.65 63 SER C O 1
ATOM 3117 N N . GLU C 1 67 ? -6.824 29.347 -13.585 1.00 48.42 64 GLU C N 1
ATOM 3118 C CA . GLU C 1 67 ? -7.855 29.235 -14.607 1.00 50.94 64 GLU C CA 1
ATOM 3119 C C . GLU C 1 67 ? -7.445 30.006 -15.855 1.00 53.46 64 GLU C C 1
ATOM 3120 O O . GLU C 1 67 ? -7.578 29.514 -16.976 1.00 53.82 64 GLU C O 1
ATOM 3126 N N . GLU C 1 68 ? -6.944 31.219 -15.649 1.00 54.61 65 GLU C N 1
ATOM 3127 C CA . GLU C 1 68 ? -6.507 32.071 -16.748 1.00 55.86 65 GLU C CA 1
ATOM 3128 C C . GLU C 1 68 ? -5.333 31.446 -17.490 1.00 54.64 65 GLU C C 1
ATOM 3129 O O . GLU C 1 68 ? -5.346 31.343 -18.718 1.00 50.01 65 GLU C O 1
ATOM 3135 N N . ASP C 1 69 ? -4.318 31.033 -16.736 1.00 49.22 66 ASP C N 1
ATOM 3136 C CA . ASP C 1 69 ? -3.126 30.431 -17.321 1.00 46.22 66 ASP C CA 1
ATOM 3137 C C . ASP C 1 69 ? -3.475 29.247 -18.217 1.00 45.33 66 ASP C C 1
ATOM 3138 O O . ASP C 1 69 ? -2.854 29.049 -19.259 1.00 43.71 66 ASP C O 1
ATOM 3143 N N . PHE C 1 70 ? -4.468 28.464 -17.808 1.00 39.03 67 PHE C N 1
ATOM 3144 C CA . PHE C 1 70 ? -4.879 27.300 -18.578 1.00 37.68 67 PHE C CA 1
ATOM 3145 C C . PHE C 1 70 ? -5.538 27.690 -19.897 1.00 45.90 67 PHE C C 1
ATOM 3146 O O . PHE C 1 70 ? -5.418 26.977 -20.892 1.00 39.09 67 PHE C O 1
ATOM 3154 N N . GLN C 1 71 ? -6.244 28.816 -19.901 1.00 46.40 68 GLN C N 1
ATOM 3155 C CA . GLN C 1 71 ? -6.882 29.297 -21.123 1.00 48.91 68 GLN C CA 1
ATOM 3156 C C . GLN C 1 71 ? -5.838 29.647 -22.175 1.00 45.58 68 GLN C C 1
ATOM 3157 O O . GLN C 1 71 ? -5.970 29.273 -23.341 1.00 47.70 68 GLN C O 1
ATOM 3163 N N . SER C 1 72 ? -4.800 30.364 -21.758 1.00 40.29 69 SER C N 1
ATOM 3164 C CA . SER C 1 72 ? -3.687 30.673 -22.642 1.00 45.63 69 SER C CA 1
ATOM 3165 C C . SER C 1 72 ? -3.069 29.374 -23.136 1.00 49.79 69 SER C C 1
ATOM 3166 O O . SER C 1 72 ? -2.848 29.190 -24.331 1.00 47.68 69 SER C O 1
ATOM 3169 N N . LEU C 1 73 ? -2.801 28.473 -22.196 1.00 46.39 70 LEU C N 1
ATOM 3170 C CA . LEU C 1 73 ? -2.226 27.173 -22.503 1.00 45.80 70 LEU C CA 1
ATOM 3171 C C . LEU C 1 73 ? -3.081 26.442 -23.533 1.00 41.51 70 LEU C C 1
ATOM 3172 O O . LEU C 1 73 ? -2.567 25.873 -24.496 1.00 40.07 70 LEU C O 1
ATOM 3177 N N . LYS C 1 74 ? -4.393 26.470 -23.324 1.00 34.89 71 LYS C N 1
ATOM 3178 C CA . LYS C 1 74 ? -5.325 25.771 -24.201 1.00 39.24 71 LYS C CA 1
ATOM 3179 C C . LYS C 1 74 ? -5.311 26.336 -25.619 1.00 40.26 71 LYS C C 1
ATOM 3180 O O . LYS C 1 74 ? -5.365 25.586 -26.594 1.00 39.02 71 LYS C O 1
ATOM 3186 N N . VAL C 1 75 ? -5.242 27.658 -25.729 1.00 42.55 72 VAL C N 1
ATOM 3187 C CA . VAL C 1 75 ? -5.203 28.315 -27.031 1.00 47.09 72 VAL C CA 1
ATOM 3188 C C . VAL C 1 75 ? -3.870 28.057 -27.725 1.00 45.16 72 VAL C C 1
ATOM 3189 O O . VAL C 1 75 ? -3.822 27.782 -28.924 1.00 44.41 72 VAL C O 1
ATOM 3193 N N . GLN C 1 76 ? -2.791 28.138 -26.955 1.00 45.64 73 GLN C N 1
ATOM 3194 C CA . GLN C 1 76 ? -1.444 27.986 -27.494 1.00 42.44 73 GLN C CA 1
ATOM 3195 C C . GLN C 1 76 ? -1.165 26.587 -28.041 1.00 42.96 73 GLN C C 1
ATOM 3196 O O . GLN C 1 76 ? -0.373 26.428 -28.969 1.00 47.39 73 GLN C O 1
ATOM 3202 N N . GLN C 1 77 ? -1.814 25.575 -27.476 1.00 33.60 74 GLN C N 1
ATOM 3203 C CA . GLN C 1 77 ? -1.525 24.195 -27.855 1.00 33.31 74 GLN C CA 1
ATOM 3204 C C . GLN C 1 77 ? -2.753 23.447 -28.360 1.00 34.64 74 GLN C C 1
ATOM 3205 O O . GLN C 1 77 ? -2.685 22.252 -28.635 1.00 39.94 74 GLN C O 1
ATOM 3211 N N . GLY C 1 78 ? -3.874 24.152 -28.473 1.00 35.87 75 GLY C N 1
ATOM 3212 C CA . GLY C 1 78 ? -5.098 23.556 -28.977 1.00 33.20 75 GLY C CA 1
ATOM 3213 C C . GLY C 1 78 ? -5.591 22.368 -28.169 1.00 36.76 75 GLY C C 1
ATOM 3214 O O . GLY C 1 78 ? -5.927 21.323 -28.729 1.00 34.92 75 GLY C O 1
ATOM 3215 N N . LEU C 1 79 ? -5.636 22.523 -26.850 1.00 39.06 76 LEU C N 1
ATOM 3216 C CA . LEU C 1 79 ? -6.147 21.466 -25.983 1.00 35.27 76 LEU C CA 1
ATOM 3217 C C . LEU C 1 79 ? -7.669 21.415 -26.087 1.00 36.29 76 LEU C C 1
ATOM 3218 O O . LEU C 1 79 ? -8.317 22.446 -26.251 1.00 37.20 76 LEU C O 1
ATOM 3223 N N . LEU C 1 80 ? -8.237 20.215 -26.001 1.00 34.21 77 LEU C N 1
ATOM 3224 C CA . LEU C 1 80 ? -9.667 20.035 -26.232 1.00 34.51 77 LEU C CA 1
ATOM 3225 C C . LEU C 1 80 ? -10.451 19.755 -24.953 1.00 40.75 77 LEU C C 1
ATOM 3226 O O . LEU C 1 80 ? -11.553 19.209 -25.006 1.00 37.54 77 LEU C O 1
ATOM 3231 N N . ILE C 1 81 ? -9.885 20.131 -23.810 1.00 34.75 78 ILE C N 1
ATOM 3232 C CA . ILE C 1 81 ? -10.533 19.895 -22.522 1.00 36.48 78 ILE C CA 1
ATOM 3233 C C . ILE C 1 81 ? -10.637 21.169 -21.686 1.00 34.32 78 ILE C C 1
ATOM 3234 O O . ILE C 1 81 ? -10.046 22.194 -22.026 1.00 34.99 78 ILE C O 1
ATOM 3239 N N . ASP C 1 82 ? -11.398 21.101 -20.596 1.00 35.56 79 ASP C N 1
ATOM 3240 C CA . ASP C 1 82 ? -11.530 22.236 -19.689 1.00 41.12 79 ASP C CA 1
ATOM 3241 C C . ASP C 1 82 ? -10.566 22.116 -18.513 1.00 36.22 79 ASP C C 1
ATOM 3242 O O . ASP C 1 82 ? -9.946 21.072 -18.313 1.00 32.89 79 ASP C O 1
ATOM 3247 N N . PHE C 1 83 ? -10.448 23.191 -17.741 1.00 33.55 80 PHE C N 1
ATOM 3248 C CA . PHE C 1 83 ? -9.522 23.247 -16.613 1.00 39.94 80 PHE C CA 1
ATOM 3249 C C . PHE C 1 83 ? -9.779 22.138 -15.594 1.00 43.69 80 PHE C C 1
ATOM 3250 O O . PHE C 1 83 ? -8.848 21.640 -14.959 1.00 43.59 80 PHE C O 1
ATOM 3258 N N . THR C 1 84 ? -11.043 21.755 -15.447 1.00 40.38 81 THR C N 1
ATOM 3259 C CA . THR C 1 84 ? -11.433 20.722 -14.494 1.00 40.95 81 THR C CA 1
ATOM 3260 C C . THR C 1 84 ? -10.899 19.344 -14.882 1.00 40.67 81 THR C C 1
ATOM 3261 O O . THR C 1 84 ? -10.477 18.569 -14.023 1.00 35.28 81 THR C O 1
ATOM 3265 N N . SER C 1 85 ? -10.920 19.047 -16.177 1.00 36.59 82 SER C N 1
ATOM 3266 C CA . SER C 1 85 ? -10.507 17.738 -16.673 1.00 38.74 82 SER C CA 1
ATOM 3267 C C . SER C 1 85 ? -9.003 17.665 -16.917 1.00 30.08 82 SER C C 1
ATOM 3268 O O . SER C 1 85 ? -8.448 16.580 -17.086 1.00 29.49 82 SER C O 1
ATOM 3271 N N . PHE C 1 86 ? -8.348 18.821 -16.935 1.00 26.58 83 PHE C N 1
ATOM 3272 C CA . PHE C 1 86 ? -6.932 18.887 -17.281 1.00 26.76 83 PHE C CA 1
ATOM 3273 C C . PHE C 1 86 ? -6.026 18.033 -16.388 1.00 30.48 83 PHE C C 1
ATOM 3274 O O . PHE C 1 86 ? -5.251 17.218 -16.895 1.00 29.86 83 PHE C O 1
ATOM 3282 N N . PRO C 1 87 ? -6.111 18.220 -15.060 1.00 30.36 84 PRO C N 1
ATOM 3283 C CA . PRO C 1 87 ? -5.223 17.455 -14.177 1.00 28.16 84 PRO C CA 1
ATOM 3284 C C . PRO C 1 87 ? -5.224 15.968 -14.506 1.00 27.53 84 PRO C C 1
ATOM 3285 O O . PRO C 1 87 ? -4.154 15.380 -14.649 1.00 28.49 84 PRO C O 1
ATOM 3289 N N . GLN C 1 88 ? -6.404 15.371 -14.638 1.00 25.32 85 GLN C N 1
ATOM 3290 C CA . GLN C 1 88 ? -6.488 13.939 -14.904 1.00 27.33 85 GLN C CA 1
ATOM 3291 C C . GLN C 1 88 ? -5.882 13.559 -16.254 1.00 26.47 85 GLN C C 1
ATOM 3292 O O . GLN C 1 88 ? -5.222 12.529 -16.372 1.00 28.62 85 GLN C O 1
ATOM 3298 N N . LYS C 1 89 ? -6.107 14.386 -17.272 1.00 27.15 86 LYS C N 1
ATOM 3299 C CA . LYS C 1 89 ? -5.534 14.134 -18.592 1.00 31.36 86 LYS C CA 1
ATOM 3300 C C . LYS C 1 89 ? -4.012 14.236 -18.544 1.00 26.63 86 LYS C C 1
ATOM 3301 O O . LYS C 1 89 ? -3.306 13.462 -19.192 1.00 26.07 86 LYS C O 1
ATOM 3307 N N . PHE C 1 90 ? -3.518 15.197 -17.771 1.00 25.04 87 PHE C N 1
ATOM 3308 C CA . PHE C 1 90 ? -2.086 15.361 -17.557 1.00 26.78 87 PHE C CA 1
ATOM 3309 C C . PHE C 1 90 ? -1.532 14.110 -16.878 1.00 25.82 87 PHE C C 1
ATOM 3310 O O . PHE C 1 90 ? -0.497 13.576 -17.276 1.00 24.03 87 PHE C O 1
ATOM 3318 N N . ILE C 1 91 ? -2.238 13.644 -15.853 1.00 23.13 88 ILE C N 1
ATOM 3319 C CA . ILE C 1 91 ? -1.840 12.443 -15.127 1.00 20.67 88 ILE C CA 1
ATOM 3320 C C . ILE C 1 91 ? -1.837 11.212 -16.029 1.00 21.89 88 ILE C C 1
ATOM 3321 O O . ILE C 1 91 ? -0.924 10.389 -15.964 1.00 21.41 88 ILE C O 1
ATOM 3326 N N . ASP C 1 92 ? -2.857 11.094 -16.875 1.00 23.54 89 ASP C N 1
ATOM 3327 C CA . ASP C 1 92 ? -2.943 9.978 -17.813 1.00 24.70 89 ASP C CA 1
ATOM 3328 C C . ASP C 1 92 ? -1.726 9.925 -18.731 1.00 24.87 89 ASP C C 1
ATOM 3329 O O . ASP C 1 92 ? -1.224 8.848 -19.056 1.00 27.19 89 ASP C O 1
ATOM 3334 N N . LEU C 1 93 ? -1.256 11.094 -19.150 1.00 21.37 90 LEU C N 1
ATOM 3335 C CA . LEU C 1 93 ? -0.087 11.176 -20.016 1.00 23.48 90 LEU C CA 1
ATOM 3336 C C . LEU C 1 93 ? 1.177 10.767 -19.267 1.00 23.24 90 LEU C C 1
ATOM 3337 O O . LEU C 1 93 ? 2.029 10.062 -19.806 1.00 23.60 90 LEU C O 1
ATOM 3342 N N . LEU C 1 94 ? 1.294 11.206 -18.020 1.00 24.01 91 LEU C N 1
ATOM 3343 C CA . LEU C 1 94 ? 2.430 10.814 -17.198 1.00 19.15 91 LEU C CA 1
ATOM 3344 C C . LEU C 1 94 ? 2.448 9.301 -17.012 1.00 16.97 91 LEU C C 1
ATOM 3345 O O . LEU C 1 94 ? 3.504 8.674 -17.073 1.00 25.76 91 LEU C O 1
ATOM 3350 N N . GLU C 1 95 ? 1.272 8.718 -16.796 1.00 21.85 92 GLU C N 1
ATOM 3351 C CA . GLU C 1 95 ? 1.152 7.275 -16.601 1.00 26.76 92 GLU C CA 1
ATOM 3352 C C . GLU C 1 95 ? 1.576 6.502 -17.844 1.00 29.44 92 GLU C C 1
ATOM 3353 O O . GLU C 1 95 ? 2.139 5.413 -17.744 1.00 33.67 92 GLU C O 1
ATOM 3359 N N . GLN C 1 96 ? 1.296 7.063 -19.015 1.00 30.75 93 GLN C N 1
ATOM 3360 C CA . GLN C 1 96 ? 1.736 6.451 -20.262 1.00 29.38 93 GLN C CA 1
ATOM 3361 C C . GLN C 1 96 ? 3.259 6.471 -20.351 1.00 29.40 93 GLN C C 1
ATOM 3362 O O . GLN C 1 96 ? 3.872 5.514 -20.822 1.00 32.61 93 GLN C O 1
ATOM 3368 N N . CYS C 1 97 ? 3.866 7.559 -19.886 1.00 27.84 94 CYS C N 1
ATOM 3369 C CA . CYS C 1 97 ? 5.322 7.646 -19.819 1.00 30.64 94 CYS C CA 1
ATOM 3370 C C . CYS C 1 97 ? 5.891 6.584 -18.882 1.00 34.75 94 CYS C C 1
ATOM 3371 O O . CYS C 1 97 ? 6.912 5.963 -19.180 1.00 31.15 94 CYS C O 1
ATOM 3374 N N . ILE C 1 98 ? 5.229 6.383 -17.747 1.00 29.29 95 ILE C N 1
ATOM 3375 C CA . ILE C 1 98 ? 5.661 5.381 -16.776 1.00 29.99 95 ILE C CA 1
ATOM 3376 C C . ILE C 1 98 ? 5.532 3.970 -17.345 1.00 30.70 95 ILE C C 1
ATOM 3377 O O . ILE C 1 98 ? 6.408 3.132 -17.148 1.00 33.37 95 ILE C O 1
ATOM 3382 N N . CYS C 1 99 ? 4.436 3.714 -18.052 1.00 32.55 96 CYS C N 1
ATOM 3383 C CA . CYS C 1 99 ? 4.228 2.418 -18.693 1.00 38.66 96 CYS C CA 1
ATOM 3384 C C . CYS C 1 99 ? 5.321 2.084 -19.708 1.00 39.22 96 CYS C C 1
ATOM 3385 O O . CYS C 1 99 ? 5.599 0.913 -19.963 1.00 46.35 96 CYS C O 1
ATOM 3388 N N . GLU C 1 100 ? 5.943 3.114 -20.277 1.00 35.18 97 GLU C N 1
ATOM 3389 C CA . GLU C 1 100 ? 6.856 2.933 -21.406 1.00 38.44 97 GLU C CA 1
ATOM 3390 C C . GLU C 1 100 ? 8.339 3.072 -21.061 1.00 43.49 97 GLU C C 1
ATOM 3391 O O . GLU C 1 100 ? 9.198 2.640 -21.828 1.00 42.88 97 GLU C O 1
ATOM 3397 N N . GLN C 1 101 ? 8.639 3.672 -19.913 1.00 39.18 98 GLN C N 1
ATOM 3398 C CA . GLN C 1 101 ? 10.018 4.029 -19.573 1.00 44.15 98 GLN C CA 1
ATOM 3399 C C . GLN C 1 101 ? 10.978 2.839 -19.448 1.00 45.75 98 GLN C C 1
ATOM 3400 O O . GLN C 1 101 ? 12.192 3.023 -19.382 1.00 46.05 98 GLN C O 1
ATOM 3406 N N . ASP C 1 102 ? 10.441 1.625 -19.428 1.00 43.55 99 ASP C N 1
ATOM 3407 C CA . ASP C 1 102 ? 11.274 0.434 -19.274 1.00 51.50 99 ASP C CA 1
ATOM 3408 C C . ASP C 1 102 ? 11.619 -0.226 -20.611 1.00 57.78 99 ASP C C 1
ATOM 3409 O O . ASP C 1 102 ? 12.669 -0.856 -20.754 1.00 56.09 99 ASP C O 1
ATOM 3414 N N . LYS C 1 103 ? 10.731 -0.067 -21.587 1.00 55.43 100 LYS C N 1
ATOM 3415 C CA . LYS C 1 103 ? 10.854 -0.753 -22.872 1.00 51.39 100 LYS C CA 1
ATOM 3416 C C . LYS C 1 103 ? 12.032 -0.261 -23.714 1.00 53.35 100 LYS C C 1
ATOM 3417 O O . LYS C 1 103 ? 12.556 0.831 -23.489 1.00 56.14 100 LYS C O 1
ATOM 3423 N N . GLU C 1 104 ? 12.442 -1.077 -24.683 1.00 56.59 101 GLU C N 1
ATOM 3424 C CA . GLU C 1 104 ? 13.542 -0.720 -25.576 1.00 56.66 101 GLU C CA 1
ATOM 3425 C C . GLU C 1 104 ? 13.207 0.513 -26.409 1.00 55.85 101 GLU C C 1
ATOM 3426 O O . GLU C 1 104 ? 14.035 1.414 -26.562 1.00 58.45 101 GLU C O 1
ATOM 3432 N N . ASN C 1 105 ? 11.993 0.539 -26.952 1.00 49.83 102 ASN C N 1
ATOM 3433 C CA . ASN C 1 105 ? 11.540 1.660 -27.770 1.00 53.11 102 ASN C CA 1
ATOM 3434 C C . ASN C 1 105 ? 10.274 2.299 -27.211 1.00 47.88 102 ASN C C 1
ATOM 3435 O O . ASN C 1 105 ? 9.172 2.062 -27.722 1.00 45.03 102 ASN C O 1
ATOM 3440 N N . PRO C 1 106 ? 10.434 3.118 -26.157 1.00 50.23 103 PRO C N 1
ATOM 3441 C CA . PRO C 1 106 ? 9.294 3.747 -25.482 1.00 42.98 103 PRO C CA 1
ATOM 3442 C C . PRO C 1 106 ? 8.464 4.582 -26.448 1.00 38.59 103 PRO C C 1
ATOM 3443 O O . PRO C 1 106 ? 9.025 5.396 -27.184 1.00 44.45 103 PRO C O 1
ATOM 3447 N N . ARG C 1 107 ? 7.149 4.386 -26.439 1.00 39.88 104 ARG C N 1
ATOM 3448 C CA . ARG C 1 107 ? 6.257 5.148 -27.304 1.00 38.00 104 ARG C CA 1
ATOM 3449 C C . ARG C 1 107 ? 6.034 6.558 -26.768 1.00 38.92 104 ARG C C 1
ATOM 3450 O O . ARG C 1 107 ? 5.827 7.498 -27.536 1.00 32.99 104 ARG C O 1
ATOM 3458 N N . PHE C 1 108 ? 6.067 6.694 -25.446 1.00 33.46 105 PHE C N 1
ATOM 3459 C CA . PHE C 1 108 ? 5.893 7.992 -24.803 1.00 30.91 105 PHE C CA 1
ATOM 3460 C C . PHE C 1 108 ? 7.081 8.339 -23.915 1.00 31.78 105 PHE C C 1
ATOM 3461 O O . PHE C 1 108 ? 7.554 7.507 -23.144 1.00 29.89 105 PHE C O 1
ATOM 3469 N N . LEU C 1 109 ? 7.554 9.575 -24.031 1.00 25.49 106 LEU C N 1
ATOM 3470 C CA . LEU C 1 109 ? 8.724 10.021 -23.290 1.00 30.41 106 LEU C CA 1
ATOM 3471 C C . LEU C 1 109 ? 8.432 11.300 -22.522 1.00 27.62 106 LEU C C 1
ATOM 3472 O O . LEU C 1 109 ? 7.760 12.203 -23.026 1.00 26.23 106 LEU C O 1
ATOM 3477 N N . LEU C 1 110 ? 8.941 11.369 -21.298 1.00 23.77 107 LEU C N 1
ATOM 3478 C CA . LEU C 1 110 ? 8.909 12.600 -20.528 1.00 23.17 107 LEU C CA 1
ATOM 3479 C C . LEU C 1 110 ? 10.265 13.268 -20.687 1.00 25.74 107 LEU C C 1
ATOM 3480 O O . LEU C 1 110 ? 11.304 12.633 -20.503 1.00 25.49 107 LEU C O 1
ATOM 3485 N N . GLN C 1 111 ? 10.257 14.548 -21.030 1.00 23.64 108 GLN C N 1
ATOM 3486 C CA . GLN C 1 111 ? 11.499 15.258 -21.294 1.00 23.79 108 GLN C CA 1
ATOM 3487 C C . GLN C 1 111 ? 11.511 16.635 -20.633 1.00 31.05 108 GLN C C 1
ATOM 3488 O O . GLN C 1 111 ? 10.491 17.324 -20.583 1.00 32.67 108 GLN C O 1
ATOM 3494 N N . LEU C 1 112 ? 12.664 17.011 -20.091 1.00 25.65 109 LEU C N 1
ATOM 3495 C CA . LEU C 1 112 ? 12.841 18.324 -19.484 1.00 30.30 109 LEU C CA 1
ATOM 3496 C C . LEU C 1 112 ? 13.970 19.037 -20.221 1.00 36.89 109 LEU C C 1
ATOM 3497 O O . LEU C 1 112 ? 15.128 18.634 -20.124 1.00 38.98 109 LEU C O 1
ATOM 3502 N N . SER C 1 113 ? 13.634 20.089 -20.962 1.00 44.55 110 SER C N 1
ATOM 3503 C CA . SER C 1 113 ? 14.605 20.717 -21.854 1.00 51.61 110 SER C CA 1
ATOM 3504 C C . SER C 1 113 ? 14.873 22.187 -21.557 1.00 58.24 110 SER C C 1
ATOM 3505 O O . SER C 1 113 ? 13.947 22.994 -21.468 1.00 57.17 110 SER C O 1
ATOM 3508 N N . SER C 1 114 ? 16.151 22.522 -21.408 1.00 68.09 111 SER C N 1
ATOM 3509 C CA . SER C 1 114 ? 16.583 23.910 -21.297 1.00 72.31 111 SER C CA 1
ATOM 3510 C C . SER C 1 114 ? 16.917 24.435 -22.687 1.00 78.94 111 SER C C 1
ATOM 3511 O O . SER C 1 114 ? 17.600 23.764 -23.462 1.00 75.65 111 SER C O 1
ATOM 3514 N N . SER C 1 115 ? 16.430 25.630 -23.002 1.00 80.03 112 SER C N 1
ATOM 3515 C CA . SER C 1 115 ? 16.683 26.235 -24.305 1.00 84.12 112 SER C CA 1
ATOM 3516 C C . SER C 1 115 ? 18.170 26.504 -24.499 1.00 82.84 112 SER C C 1
ATOM 3517 O O . SER C 1 115 ? 18.730 26.220 -25.558 1.00 83.89 112 SER C O 1
ATOM 3520 N N . SER C 1 116 ? 18.802 27.053 -23.467 1.00 84.65 113 SER C N 1
ATOM 3521 C CA . SER C 1 116 ? 20.221 27.380 -23.516 1.00 88.28 113 SER C CA 1
ATOM 3522 C C . SER C 1 116 ? 21.071 26.230 -22.991 1.00 88.11 113 SER C C 1
ATOM 3523 O O . SER C 1 116 ? 20.623 25.084 -22.943 1.00 86.29 113 SER C O 1
ATOM 3526 N N . SER C 1 117 ? 22.305 26.542 -22.609 1.00 91.31 114 SER C N 1
ATOM 3527 C CA . SER C 1 117 ? 23.171 25.569 -21.959 1.00 94.98 114 SER C CA 1
ATOM 3528 C C . SER C 1 117 ? 22.727 25.420 -20.510 1.00 96.63 114 SER C C 1
ATOM 3529 O O . SER C 1 117 ? 22.165 26.349 -19.932 1.00 93.54 114 SER C O 1
ATOM 3532 N N . ALA C 1 118 ? 22.973 24.253 -19.925 1.00 95.89 115 ALA C N 1
ATOM 3533 C CA . ALA C 1 118 ? 22.532 23.983 -18.560 1.00 96.68 115 ALA C CA 1
ATOM 3534 C C . ALA C 1 118 ? 23.433 24.649 -17.520 1.00 100.77 115 ALA C C 1
ATOM 3535 O O . ALA C 1 118 ? 24.138 23.969 -16.773 1.00 104.99 115 ALA C O 1
ATOM 3537 N N . PHE C 1 119 ? 23.400 25.978 -17.471 1.00 100.07 116 PHE C N 1
ATOM 3538 C CA . PHE C 1 119 ? 24.218 26.730 -16.523 1.00 103.17 116 PHE C CA 1
ATOM 3539 C C . PHE C 1 119 ? 23.492 27.958 -15.981 1.00 97.65 116 PHE C C 1
ATOM 3540 O O . PHE C 1 119 ? 24.080 28.770 -15.265 1.00 91.41 116 PHE C O 1
ATOM 3548 N N . ASP C 1 120 ? 22.214 28.090 -16.320 1.00 94.97 117 ASP C N 1
ATOM 3549 C CA . ASP C 1 120 ? 21.446 29.264 -15.923 1.00 91.83 117 ASP C CA 1
ATOM 3550 C C . ASP C 1 120 ? 20.206 28.918 -15.097 1.00 88.03 117 ASP C C 1
ATOM 3551 O O . ASP C 1 120 ? 19.589 27.870 -15.284 1.00 87.16 117 ASP C O 1
ATOM 3556 N N . HIS C 1 121 ? 19.855 29.816 -14.181 1.00 83.58 118 HIS C N 1
ATOM 3557 C CA . HIS C 1 121 ? 18.646 29.693 -13.378 1.00 82.91 118 HIS C CA 1
ATOM 3558 C C . HIS C 1 121 ? 17.437 30.051 -14.235 1.00 81.86 118 HIS C C 1
ATOM 3559 O O . HIS C 1 121 ? 16.612 30.878 -13.847 1.00 79.48 118 HIS C O 1
ATOM 3566 N N . SER C 1 122 ? 17.346 29.425 -15.406 1.00 82.04 119 SER C N 1
ATOM 3567 C CA . SER C 1 122 ? 16.324 29.758 -16.394 1.00 79.46 119 SER C CA 1
ATOM 3568 C C . SER C 1 122 ? 15.113 28.836 -16.307 1.00 74.51 119 SER C C 1
ATOM 3569 O O . SER C 1 122 ? 15.161 27.797 -15.646 1.00 71.17 119 SER C O 1
ATOM 3572 N N . PRO C 1 123 ? 14.014 29.223 -16.974 1.00 69.44 120 PRO C N 1
ATOM 3573 C CA . PRO C 1 123 ? 12.842 28.352 -17.103 1.00 64.95 120 PRO C CA 1
ATOM 3574 C C . PRO C 1 123 ? 13.210 27.069 -17.836 1.00 62.06 120 PRO C C 1
ATOM 3575 O O . PRO C 1 123 ? 14.278 26.999 -18.444 1.00 66.18 120 PRO C O 1
ATOM 3579 N N . SER C 1 124 ? 12.333 26.072 -17.783 1.00 53.10 121 SER C N 1
ATOM 3580 C CA . SER C 1 124 ? 12.568 24.812 -18.479 1.00 48.50 121 SER C CA 1
ATOM 3581 C C . SER C 1 124 ? 11.263 24.204 -18.978 1.00 47.14 121 SER C C 1
ATOM 3582 O O . SER C 1 124 ? 10.217 24.351 -18.348 1.00 45.86 121 SER C O 1
ATOM 3585 N N . ASN C 1 125 ? 11.334 23.515 -20.111 1.00 41.61 122 ASN C N 1
ATOM 3586 C CA . ASN C 1 125 ? 10.154 22.914 -20.718 1.00 37.46 122 ASN C CA 1
ATOM 3587 C C . ASN C 1 125 ? 9.967 21.445 -20.358 1.00 35.89 122 ASN C C 1
ATOM 3588 O O . ASN C 1 125 ? 10.780 20.597 -20.726 1.00 36.88 122 ASN C O 1
ATOM 3593 N N . LEU C 1 126 ? 8.891 21.150 -19.636 1.00 33.65 123 LEU C N 1
ATOM 3594 C CA . LEU C 1 126 ? 8.503 19.770 -19.389 1.00 28.18 123 LEU C CA 1
ATOM 3595 C C . LEU C 1 126 ? 7.622 19.325 -20.548 1.00 26.70 123 LEU C C 1
ATOM 3596 O O . LEU C 1 126 ? 6.519 19.839 -20.729 1.00 27.11 123 LEU C O 1
ATOM 3601 N N . ASN C 1 127 ? 8.114 18.381 -21.342 1.00 22.74 124 ASN C N 1
ATOM 3602 C CA . ASN C 1 127 ? 7.382 17.930 -22.514 1.00 26.75 124 ASN C CA 1
ATOM 3603 C C . ASN C 1 127 ? 7.033 16.454 -22.448 1.00 22.45 124 ASN C C 1
ATOM 3604 O O . ASN C 1 127 ? 7.865 15.627 -22.078 1.00 26.91 124 ASN C O 1
ATOM 3609 N N . ILE C 1 128 ? 5.795 16.132 -22.802 1.00 18.08 125 ILE C N 1
ATOM 3610 C CA . ILE C 1 128 ? 5.385 14.747 -22.977 1.00 21.81 125 ILE C CA 1
ATOM 3611 C C . ILE C 1 128 ? 5.313 14.472 -24.472 1.00 24.45 125 ILE C C 1
ATOM 3612 O O . ILE C 1 128 ? 4.473 15.030 -25.179 1.00 24.31 125 ILE C O 1
ATOM 3617 N N . VAL C 1 129 ? 6.212 13.618 -24.948 1.00 25.03 126 VAL C N 1
ATOM 3618 C CA . VAL C 1 129 ? 6.415 13.439 -26.379 1.00 27.94 126 VAL C CA 1
ATOM 3619 C C . VAL C 1 129 ? 6.140 12.007 -26.819 1.00 33.45 126 VAL C C 1
ATOM 3620 O O . VAL C 1 129 ? 6.585 11.055 -26.179 1.00 30.53 126 VAL C O 1
ATOM 3624 N N . GLU C 1 130 ? 5.402 11.856 -27.914 1.00 29.96 127 GLU C N 1
ATOM 3625 C CA . GLU C 1 130 ? 5.205 10.541 -28.501 1.00 30.15 127 GLU C CA 1
ATOM 3626 C C . GLU C 1 130 ? 6.222 10.326 -29.610 1.00 34.35 127 GLU C C 1
ATOM 3627 O O . GLU C 1 130 ? 6.394 11.179 -30.479 1.00 28.02 127 GLU C O 1
ATOM 3633 N N . THR C 1 131 ? 6.899 9.185 -29.567 1.00 34.35 128 THR C N 1
ATOM 3634 C CA . THR C 1 131 ? 7.924 8.871 -30.550 1.00 38.71 128 THR C CA 1
ATOM 3635 C C . THR C 1 131 ? 7.362 8.076 -31.722 1.00 40.37 128 THR C C 1
ATOM 3636 O O . THR C 1 131 ? 6.602 7.125 -31.540 1.00 49.38 128 THR C O 1
ATOM 3640 N N . ASN C 1 132 ? 7.731 8.488 -32.927 1.00 42.51 129 ASN C N 1
ATOM 3641 C CA . ASN C 1 132 ? 7.497 7.685 -34.120 1.00 40.40 129 ASN C CA 1
ATOM 3642 C C . ASN C 1 132 ? 8.566 7.991 -35.158 1.00 34.88 129 ASN C C 1
ATOM 3643 O O . ASN C 1 132 ? 9.256 9.006 -35.062 1.00 34.48 129 ASN C O 1
ATOM 3648 N N . ALA C 1 133 ? 8.708 7.109 -36.140 1.00 39.48 130 ALA C N 1
ATOM 3649 C CA . ALA C 1 133 ? 9.831 7.164 -37.070 1.00 35.63 130 ALA C CA 1
ATOM 3650 C C . ALA C 1 133 ? 9.850 8.408 -37.958 1.00 35.60 130 ALA C C 1
ATOM 3651 O O . ALA C 1 133 ? 10.880 8.737 -38.546 1.00 40.97 130 ALA C O 1
ATOM 3653 N N . PHE C 1 134 ? 8.720 9.099 -38.055 1.00 31.46 131 PHE C N 1
ATOM 3654 C CA . PHE C 1 134 ? 8.603 10.219 -38.985 1.00 27.81 131 PHE C CA 1
ATOM 3655 C C . PHE C 1 134 ? 8.808 11.584 -38.337 1.00 27.31 131 PHE C C 1
ATOM 3656 O O . PHE C 1 134 ? 9.444 12.465 -38.913 1.00 24.97 131 PHE C O 1
ATOM 3664 N N . LYS C 1 135 ? 8.265 11.754 -37.138 1.00 26.09 132 LYS C N 1
ATOM 3665 C CA . LYS C 1 135 ? 8.252 13.055 -36.489 1.00 25.36 132 LYS C CA 1
ATOM 3666 C C . LYS C 1 135 ? 7.672 12.919 -35.087 1.00 25.06 132 LYS C C 1
ATOM 3667 O O . LYS C 1 135 ? 6.526 12.512 -34.929 1.00 26.46 132 LYS C O 1
ATOM 3673 N N . HIS C 1 136 ? 8.461 13.257 -34.073 1.00 25.16 133 HIS C N 1
ATOM 3674 C CA . HIS C 1 136 ? 7.982 13.187 -32.696 1.00 29.60 133 HIS C CA 1
ATOM 3675 C C . HIS C 1 136 ? 6.845 14.177 -32.456 1.00 27.22 133 HIS C C 1
ATOM 3676 O O . HIS C 1 136 ? 6.889 15.314 -32.927 1.00 26.97 133 HIS C O 1
ATOM 3683 N N . LEU C 1 137 ? 5.829 13.730 -31.724 1.00 25.27 134 LEU C N 1
ATOM 3684 C CA . LEU C 1 137 ? 4.633 14.529 -31.490 1.00 23.74 134 LEU C CA 1
ATOM 3685 C C . LEU C 1 137 ? 4.531 14.940 -30.026 1.00 27.03 134 LEU C C 1
ATOM 3686 O O . LEU C 1 137 ? 4.435 14.089 -29.147 1.00 25.43 134 LEU C O 1
ATOM 3691 N N . THR C 1 138 ? 4.548 16.243 -29.770 1.00 25.86 135 THR C N 1
ATOM 3692 C CA . THR C 1 138 ? 4.424 16.752 -28.408 1.00 30.44 135 THR C CA 1
ATOM 3693 C C . THR C 1 138 ? 2.962 16.848 -28.000 1.00 29.30 135 THR C C 1
ATOM 3694 O O . THR C 1 138 ? 2.205 17.648 -28.550 1.00 29.41 135 THR C O 1
ATOM 3698 N N . HIS C 1 139 ? 2.564 16.020 -27.040 1.00 26.16 136 HIS C N 1
ATOM 3699 C CA . HIS C 1 139 ? 1.192 16.037 -26.548 1.00 24.19 136 HIS C CA 1
ATOM 3700 C C . HIS C 1 139 ? 0.967 17.185 -25.573 1.00 24.33 136 HIS C C 1
ATOM 3701 O O . HIS C 1 139 ? -0.104 17.789 -25.548 1.00 28.65 136 HIS C O 1
ATOM 3708 N N . LEU C 1 140 ? 1.981 17.482 -24.769 1.00 24.56 137 LEU C N 1
ATOM 3709 C CA . LEU C 1 140 ? 1.878 18.551 -23.785 1.00 24.28 137 LEU C CA 1
ATOM 3710 C C . LEU C 1 140 ? 3.228 19.192 -23.499 1.00 22.87 137 LEU C C 1
ATOM 3711 O O . LEU C 1 140 ? 4.243 18.506 -23.375 1.00 21.37 137 LEU C O 1
ATOM 3716 N N . SER C 1 141 ? 3.226 20.514 -23.387 1.00 23.18 138 SER C N 1
ATOM 3717 C CA . SER C 1 141 ? 4.428 21.257 -23.041 1.00 26.48 138 SER C CA 1
ATOM 3718 C C . SER C 1 141 ? 4.102 22.258 -21.945 1.00 29.78 138 SER C C 1
ATOM 3719 O O . SER C 1 141 ? 3.163 23.041 -22.074 1.00 28.10 138 SER C O 1
ATOM 3722 N N . LEU C 1 142 ? 4.876 22.220 -20.864 1.00 25.64 139 LEU C N 1
ATOM 3723 C CA . LEU C 1 142 ? 4.695 23.140 -19.750 1.00 25.63 139 LEU C CA 1
ATOM 3724 C C . LEU C 1 142 ? 5.994 23.878 -19.462 1.00 26.99 139 LEU C C 1
ATOM 3725 O O . LEU C 1 142 ? 7.072 23.287 -19.491 1.00 36.90 139 LEU C O 1
ATOM 3730 N N . LYS C 1 143 ? 5.889 25.172 -19.182 1.00 30.98 140 LYS C N 1
ATOM 3731 C CA . LYS C 1 143 ? 7.059 25.979 -18.860 1.00 36.03 140 LYS C CA 1
ATOM 3732 C C . LYS C 1 143 ? 7.209 26.120 -17.349 1.00 39.51 140 LYS C C 1
ATOM 3733 O O . LYS C 1 143 ? 6.444 26.837 -16.704 1.00 43.22 140 LYS C O 1
ATOM 3739 N N . LEU C 1 144 ? 8.200 25.432 -16.791 1.00 39.72 141 LEU C N 1
ATOM 3740 C CA A LEU C 1 144 ? 8.425 25.417 -15.350 0.66 38.78 141 LEU C CA 1
ATOM 3741 C CA B LEU C 1 144 ? 8.405 25.442 -15.348 0.34 38.82 141 LEU C CA 1
ATOM 3742 C C . LEU C 1 144 ? 9.433 26.480 -14.925 1.00 41.28 141 LEU C C 1
ATOM 3743 O O . LEU C 1 144 ? 10.408 26.737 -15.633 1.00 45.05 141 LEU C O 1
ATOM 3752 N N . LEU C 1 145 ? 9.199 27.082 -13.764 1.00 43.71 142 LEU C N 1
ATOM 3753 C CA . LEU C 1 145 ? 10.097 28.092 -13.222 1.00 43.15 142 LEU C CA 1
ATOM 3754 C C . LEU C 1 145 ? 10.977 27.479 -12.141 1.00 47.46 142 LEU C C 1
ATOM 3755 O O . LEU C 1 145 ? 10.493 26.729 -11.290 1.00 44.73 142 LEU C O 1
ATOM 3760 N N . PRO C 1 146 ? 12.281 27.797 -12.172 1.00 53.81 143 PRO C N 1
ATOM 3761 C CA . PRO C 1 146 ? 13.233 27.244 -11.203 1.00 54.11 143 PRO C CA 1
ATOM 3762 C C . PRO C 1 146 ? 13.029 27.817 -9.804 1.00 55.11 143 PRO C C 1
ATOM 3763 O O . PRO C 1 146 ? 12.477 28.908 -9.657 1.00 59.91 143 PRO C O 1
ATOM 3767 N N . GLY C 1 147 ? 13.472 27.081 -8.790 1.00 52.64 144 GLY C N 1
ATOM 3768 C CA . GLY C 1 147 ? 13.379 27.547 -7.420 1.00 54.12 144 GLY C CA 1
ATOM 3769 C C . GLY C 1 147 ? 14.605 28.341 -7.016 1.00 62.65 144 GLY C C 1
ATOM 3770 O O . GLY C 1 147 ? 15.705 28.083 -7.502 1.00 57.51 144 GLY C O 1
ATOM 3771 N N . MET D 1 4 ? -10.365 4.954 -7.663 1.00 57.74 1 MET D N 1
ATOM 3772 C CA . MET D 1 4 ? -10.673 6.220 -7.006 1.00 58.83 1 MET D CA 1
ATOM 3773 C C . MET D 1 4 ? -9.865 6.406 -5.724 1.00 49.03 1 MET D C 1
ATOM 3774 O O . MET D 1 4 ? -10.414 6.761 -4.681 1.00 45.19 1 MET D O 1
ATOM 3779 N N . THR D 1 5 ? -8.560 6.170 -5.808 1.00 50.04 2 THR D N 1
ATOM 3780 C CA . THR D 1 5 ? -7.678 6.324 -4.657 1.00 45.62 2 THR D CA 1
ATOM 3781 C C . THR D 1 5 ? -7.492 7.794 -4.298 1.00 43.15 2 THR D C 1
ATOM 3782 O O . THR D 1 5 ? -7.258 8.629 -5.172 1.00 44.28 2 THR D O 1
ATOM 3786 N N . GLU D 1 6 ? -7.599 8.105 -3.010 1.00 34.21 3 GLU D N 1
ATOM 3787 C CA . GLU D 1 6 ? -7.362 9.459 -2.529 1.00 28.76 3 GLU D CA 1
ATOM 3788 C C . GLU D 1 6 ? -6.008 9.543 -1.847 1.00 31.89 3 GLU D C 1
ATOM 3789 O O . GLU D 1 6 ? -5.765 8.851 -0.860 1.00 28.27 3 GLU D O 1
ATOM 3795 N N . LEU D 1 7 ? -5.127 10.388 -2.371 1.00 25.84 4 LEU D N 1
ATOM 3796 C CA A LEU D 1 7 ? -3.840 10.638 -1.742 0.45 25.86 4 LEU D CA 1
ATOM 3797 C CA B LEU D 1 7 ? -3.843 10.635 -1.724 0.55 25.86 4 LEU D CA 1
ATOM 3798 C C . LEU D 1 7 ? -4.017 11.713 -0.670 1.00 23.48 4 LEU D C 1
ATOM 3799 O O . LEU D 1 7 ? -4.400 12.841 -0.977 1.00 24.36 4 LEU D O 1
ATOM 3808 N N . LEU D 1 8 ? -3.734 11.365 0.580 1.00 18.42 5 LEU D N 1
ATOM 3809 C CA . LEU D 1 8 ? -3.956 12.295 1.680 1.00 17.95 5 LEU D CA 1
ATOM 3810 C C . LEU D 1 8 ? -2.681 12.970 2.161 1.00 19.38 5 LEU D C 1
ATOM 3811 O O . LEU D 1 8 ? -2.715 14.101 2.638 1.00 25.16 5 LEU D O 1
ATOM 3816 N N . PHE D 1 9 ? -1.560 12.269 2.044 1.00 19.63 6 PHE D N 1
ATOM 3817 C CA . PHE D 1 9 ? -0.325 12.717 2.671 1.00 16.78 6 PHE D CA 1
ATOM 3818 C C . PHE D 1 9 ? 0.856 12.012 2.029 1.00 16.94 6 PHE D C 1
ATOM 3819 O O . PHE D 1 9 ? 0.814 10.810 1.780 1.00 19.18 6 PHE D O 1
ATOM 3827 N N . ASN D 1 10 ? 1.905 12.771 1.745 1.00 20.00 7 ASN D N 1
ATOM 3828 C CA . ASN D 1 10 ? 3.141 12.201 1.230 1.00 18.27 7 ASN D CA 1
ATOM 3829 C C . ASN D 1 10 ? 4.291 13.163 1.471 1.00 20.64 7 ASN D C 1
ATOM 3830 O O . ASN D 1 10 ? 4.520 14.079 0.684 1.00 17.98 7 ASN D O 1
ATOM 3835 N N . LYS D 1 11 ? 5.003 12.954 2.572 1.00 15.67 8 LYS D N 1
ATOM 3836 C CA . LYS D 1 11 ? 6.109 13.823 2.950 1.00 19.84 8 LYS D CA 1
ATOM 3837 C C . LYS D 1 11 ? 7.236 13.011 3.557 1.00 19.58 8 LYS D C 1
ATOM 3838 O O . LYS D 1 11 ? 7.010 11.927 4.093 1.00 17.66 8 LYS D O 1
ATOM 3844 N N . ARG D 1 12 ? 8.451 13.542 3.474 1.00 19.75 9 ARG D N 1
ATOM 3845 C CA . ARG D 1 12 ? 9.576 12.972 4.196 1.00 20.85 9 ARG D CA 1
ATOM 3846 C C . ARG D 1 12 ? 9.611 13.549 5.598 1.00 26.69 9 ARG D C 1
ATOM 3847 O O . ARG D 1 12 ? 9.440 14.753 5.784 1.00 26.27 9 ARG D O 1
ATOM 3855 N N . LEU D 1 13 ? 9.826 12.684 6.582 1.00 21.87 10 LEU D N 1
ATOM 3856 C CA . LEU D 1 13 ? 9.916 13.105 7.970 1.00 24.19 10 LEU D CA 1
ATOM 3857 C C . LEU D 1 13 ? 11.158 12.513 8.595 1.00 19.56 10 LEU D C 1
ATOM 3858 O O . LEU D 1 13 ? 11.644 11.469 8.164 1.00 18.66 10 LEU D O 1
ATOM 3863 N N . GLN D 1 14 ? 11.667 13.182 9.620 1.00 21.35 11 GLN D N 1
ATOM 3864 C CA . GLN D 1 14 ? 12.723 12.605 10.425 1.00 23.80 11 GLN D CA 1
ATOM 3865 C C . GLN D 1 14 ? 12.093 11.538 11.303 1.00 23.23 11 GLN D C 1
ATOM 3866 O O . GLN D 1 14 ? 10.949 11.679 11.737 1.00 24.60 11 GLN D O 1
ATOM 3872 N N . VAL D 1 15 ? 12.827 10.458 11.546 1.00 22.28 12 VAL D N 1
ATOM 3873 C CA . VAL D 1 15 ? 12.314 9.373 12.372 1.00 22.78 12 VAL D CA 1
ATOM 3874 C C . VAL D 1 15 ? 13.424 8.803 13.248 1.00 26.77 12 VAL D C 1
ATOM 3875 O O . VAL D 1 15 ? 14.580 8.713 12.826 1.00 27.44 12 VAL D O 1
ATOM 3879 N N . LEU D 1 16 ? 13.068 8.437 14.474 1.00 21.87 13 LEU D N 1
ATOM 3880 C CA . LEU D 1 16 ? 13.997 7.778 15.381 1.00 24.94 13 LEU D CA 1
ATOM 3881 C C . LEU D 1 16 ? 13.766 6.280 15.317 1.00 23.95 13 LEU D C 1
ATOM 3882 O O . LEU D 1 16 ? 12.717 5.789 15.728 1.00 23.51 13 LEU D O 1
ATOM 3887 N N . VAL D 1 17 ? 14.745 5.560 14.784 1.00 21.44 14 VAL D N 1
ATOM 3888 C CA . VAL D 1 17 ? 14.637 4.118 14.630 1.00 25.71 14 VAL D CA 1
ATOM 3889 C C . VAL D 1 17 ? 15.180 3.427 15.872 1.00 32.26 14 VAL D C 1
ATOM 3890 O O . VAL D 1 17 ? 16.338 3.608 16.232 1.00 30.94 14 VAL D O 1
ATOM 3894 N N . LYS D 1 18 ? 14.335 2.646 16.534 1.00 33.95 15 LYS D N 1
ATOM 3895 C CA . LYS D 1 18 ? 14.724 1.980 17.772 1.00 34.84 15 LYS D CA 1
ATOM 3896 C C . LYS D 1 18 ? 14.618 0.465 17.657 1.00 39.92 15 LYS D C 1
ATOM 3897 O O . LYS D 1 18 ? 13.903 -0.059 16.804 1.00 39.82 15 LYS D O 1
ATOM 3903 N N . SER D 1 19 ? 15.329 -0.233 18.534 1.00 40.92 16 SER D N 1
ATOM 3904 C CA . SER D 1 19 ? 15.291 -1.686 18.570 1.00 46.57 16 SER D CA 1
ATOM 3905 C C . SER D 1 19 ? 15.407 -2.170 20.011 1.00 51.36 16 SER D C 1
ATOM 3906 O O . SER D 1 19 ? 15.434 -1.364 20.943 1.00 49.76 16 SER D O 1
ATOM 3909 N N . LYS D 1 20 ? 15.481 -3.483 20.198 1.00 48.28 17 LYS D N 1
ATOM 3910 C CA . LYS D 1 20 ? 15.549 -4.031 21.548 1.00 51.70 17 LYS D CA 1
ATOM 3911 C C . LYS D 1 20 ? 16.972 -4.042 22.106 1.00 53.00 17 LYS D C 1
ATOM 3912 O O . LYS D 1 20 ? 17.170 -3.836 23.304 1.00 55.49 17 LYS D O 1
ATOM 3918 N N . ASP D 1 21 ? 17.959 -4.272 21.242 1.00 45.89 18 ASP D N 1
ATOM 3919 C CA . ASP D 1 21 ? 19.342 -4.413 21.702 1.00 49.75 18 ASP D CA 1
ATOM 3920 C C . ASP D 1 21 ? 20.387 -3.613 20.920 1.00 48.36 18 ASP D C 1
ATOM 3921 O O . ASP D 1 21 ? 21.574 -3.934 20.973 1.00 48.96 18 ASP D O 1
ATOM 3926 N N . THR D 1 22 ? 19.959 -2.582 20.199 1.00 40.39 19 THR D N 1
ATOM 3927 C CA . THR D 1 22 ? 20.912 -1.692 19.536 1.00 44.21 19 THR D CA 1
ATOM 3928 C C . THR D 1 22 ? 20.543 -0.222 19.722 1.00 41.89 19 THR D C 1
ATOM 3929 O O . THR D 1 22 ? 19.387 0.106 19.993 1.00 41.02 19 THR D O 1
ATOM 3933 N N . ASP D 1 23 ? 21.539 0.651 19.580 1.00 40.02 20 ASP D N 1
ATOM 3934 C CA . ASP D 1 23 ? 21.377 2.081 19.844 1.00 42.62 20 ASP D CA 1
ATOM 3935 C C . ASP D 1 23 ? 20.368 2.766 18.928 1.00 37.05 20 ASP D C 1
ATOM 3936 O O . ASP D 1 23 ? 20.218 2.394 17.767 1.00 35.36 20 ASP D O 1
ATOM 3941 N N . GLU D 1 24 ? 19.697 3.781 19.471 1.00 30.74 21 GLU D N 1
ATOM 3942 C CA . GLU D 1 24 ? 18.743 4.591 18.721 1.00 39.58 21 GLU D CA 1
ATOM 3943 C C . GLU D 1 24 ? 19.440 5.303 17.564 1.00 40.13 21 GLU D C 1
ATOM 3944 O O . GLU D 1 24 ? 20.529 5.851 17.732 1.00 35.99 21 GLU D O 1
ATOM 3950 N N . ARG D 1 25 ? 18.805 5.298 16.394 1.00 31.06 22 ARG D N 1
ATOM 3951 C CA . ARG D 1 25 ? 19.394 5.880 15.192 1.00 33.82 22 ARG D CA 1
ATOM 3952 C C . ARG D 1 25 ? 18.449 6.863 14.501 1.00 35.69 22 ARG D C 1
ATOM 3953 O O . ARG D 1 25 ? 17.300 6.538 14.210 1.00 31.69 22 ARG D O 1
ATOM 3961 N N . ARG D 1 26 ? 18.942 8.070 14.247 1.00 30.45 23 ARG D N 1
ATOM 3962 C CA . ARG D 1 26 ? 18.166 9.100 13.568 1.00 33.16 23 ARG D CA 1
ATOM 3963 C C . ARG D 1 26 ? 18.165 8.864 12.059 1.00 34.56 23 ARG D C 1
ATOM 3964 O O . ARG D 1 26 ? 19.212 8.618 11.461 1.00 32.86 23 ARG D O 1
ATOM 3972 N N . SER D 1 27 ? 16.992 8.938 11.439 1.00 27.43 24 SER D N 1
ATOM 3973 C CA . SER D 1 27 ? 16.898 8.689 10.007 1.00 24.68 24 SER D CA 1
ATOM 3974 C C . SER D 1 27 ? 15.824 9.549 9.353 1.00 23.63 24 SER D C 1
ATOM 3975 O O . SER D 1 27 ? 15.180 10.367 10.008 1.00 21.46 24 SER D O 1
ATOM 3978 N N . VAL D 1 28 ? 15.651 9.372 8.050 1.00 21.55 25 VAL D N 1
ATOM 3979 C CA . VAL D 1 28 ? 14.608 10.075 7.322 1.00 20.65 25 VAL D CA 1
ATOM 3980 C C . VAL D 1 28 ? 13.792 9.059 6.540 1.00 21.21 25 VAL D C 1
ATOM 3981 O O . VAL D 1 28 ? 14.346 8.199 5.860 1.00 25.26 25 VAL D O 1
ATOM 3985 N N . ILE D 1 29 ? 12.473 9.150 6.656 1.00 20.57 26 ILE D N 1
ATOM 3986 C CA . ILE D 1 29 ? 11.586 8.229 5.960 1.00 20.45 26 ILE D CA 1
ATOM 3987 C C . ILE D 1 29 ? 10.475 8.980 5.246 1.00 17.18 26 ILE D C 1
ATOM 3988 O O . ILE D 1 29 ? 10.088 10.075 5.650 1.00 20.72 26 ILE D O 1
ATOM 3993 N N . ARG D 1 30 ? 9.957 8.379 4.186 1.00 14.83 27 ARG D N 1
ATOM 3994 C CA . ARG D 1 30 ? 8.825 8.954 3.485 1.00 16.95 27 ARG D CA 1
ATOM 3995 C C . ARG D 1 30 ? 7.565 8.251 3.954 1.00 14.72 27 ARG D C 1
ATOM 3996 O O . ARG D 1 30 ? 7.474 7.026 3.911 1.00 16.52 27 ARG D O 1
ATOM 4004 N N . VAL D 1 31 ? 6.604 9.034 4.426 1.00 17.91 28 VAL D N 1
ATOM 4005 C CA . VAL D 1 31 ? 5.332 8.491 4.868 1.00 16.23 28 VAL D CA 1
ATOM 4006 C C . VAL D 1 31 ? 4.255 8.878 3.868 1.00 15.09 28 VAL D C 1
ATOM 4007 O O . VAL D 1 31 ? 4.041 10.058 3.601 1.00 17.49 28 VAL D O 1
ATOM 4011 N N . SER D 1 32 ? 3.587 7.880 3.304 1.00 16.26 29 SER D N 1
ATOM 4012 C CA . SER D 1 32 ? 2.469 8.139 2.412 1.00 17.24 29 SER D CA 1
ATOM 4013 C C . SER D 1 32 ? 1.193 7.562 3.007 1.00 23.27 29 SER D C 1
ATOM 4014 O O . SER D 1 32 ? 1.194 6.461 3.558 1.00 22.15 29 SER D O 1
ATOM 4017 N N . ILE D 1 33 ? 0.111 8.325 2.911 1.00 22.75 30 ILE D N 1
ATOM 4018 C CA . ILE D 1 33 ? -1.180 7.897 3.424 1.00 18.21 30 ILE D CA 1
ATOM 4019 C C . ILE D 1 33 ? -2.222 8.102 2.339 1.00 20.75 30 ILE D C 1
ATOM 4020 O O . ILE D 1 33 ? -2.298 9.169 1.733 1.00 17.91 30 ILE D O 1
ATOM 4025 N N . GLU D 1 34 ? -3.020 7.075 2.084 1.00 20.05 31 GLU D N 1
ATOM 4026 C CA . GLU D 1 34 ? -4.049 7.180 1.063 1.00 24.00 31 GLU D CA 1
ATOM 4027 C C . GLU D 1 34 ? -5.268 6.349 1.429 1.00 26.82 31 GLU D C 1
ATOM 4028 O O . GLU D 1 34 ? -5.186 5.435 2.252 1.00 20.33 31 GLU D O 1
ATOM 4034 N N . LEU D 1 35 ? -6.401 6.690 0.827 1.00 24.54 32 LEU D N 1
ATOM 4035 C CA . LEU D 1 35 ? -7.616 5.904 0.966 1.00 27.84 32 LEU D CA 1
ATOM 4036 C C . LEU D 1 35 ? -7.838 5.160 -0.338 1.00 28.29 32 LEU D C 1
ATOM 4037 O O . LEU D 1 35 ? -7.740 5.751 -1.412 1.00 28.51 32 LEU D O 1
ATOM 4042 N N . GLN D 1 36 ? -8.123 3.866 -0.256 1.00 25.09 33 GLN D N 1
ATOM 4043 C CA . GLN D 1 36 ? -8.420 3.101 -1.461 1.00 31.51 33 GLN D CA 1
ATOM 4044 C C . GLN D 1 36 ? -9.745 2.358 -1.338 1.00 33.52 33 GLN D C 1
ATOM 4045 O O . GLN D 1 36 ? -10.209 2.071 -0.233 1.00 27.01 33 GLN D O 1
ATOM 4051 N N . LEU D 1 37 ? -10.357 2.066 -2.481 1.00 36.16 34 LEU D N 1
ATOM 4052 C CA . LEU D 1 37 ? -11.640 1.374 -2.504 1.00 30.89 34 LEU D CA 1
ATOM 4053 C C . LEU D 1 37 ? -11.553 0.024 -1.816 1.00 32.12 34 LEU D C 1
ATOM 4054 O O . LEU D 1 37 ? -10.640 -0.757 -2.082 1.00 37.14 34 LEU D O 1
ATOM 4059 N N . PRO D 1 38 ? -12.509 -0.256 -0.921 1.00 29.13 35 PRO D N 1
ATOM 4060 C CA . PRO D 1 38 ? -12.592 -1.581 -0.305 1.00 33.13 35 PRO D CA 1
ATOM 4061 C C . PRO D 1 38 ? -13.152 -2.574 -1.314 1.00 37.03 35 PRO D C 1
ATOM 4062 O O . PRO D 1 38 ? -13.626 -2.160 -2.374 1.00 35.97 35 PRO D O 1
ATOM 4066 N N . SER D 1 39 ? -13.087 -3.862 -1.000 1.00 38.62 36 SER D N 1
ATOM 4067 C CA . SER D 1 39 ? -13.618 -4.883 -1.894 1.00 47.10 36 SER D CA 1
ATOM 4068 C C . SER D 1 39 ? -15.129 -4.730 -2.047 1.00 46.18 36 SER D C 1
ATOM 4069 O O . SER D 1 39 ? -15.698 -5.085 -3.080 1.00 45.61 36 SER D O 1
ATOM 4072 N N . SER D 1 40 ? -15.770 -4.188 -1.015 1.00 48.57 37 SER D N 1
ATOM 4073 C CA . SER D 1 40 ? -17.221 -4.037 -1.005 1.00 44.20 37 SER D CA 1
ATOM 4074 C C . SER D 1 40 ? -17.649 -2.579 -0.855 1.00 40.08 37 SER D C 1
ATOM 4075 O O . SER D 1 40 ? -17.164 -1.870 0.026 1.00 38.59 37 SER D O 1
ATOM 4078 N N . PRO D 1 41 ? -18.569 -2.134 -1.723 1.00 37.26 38 PRO D N 1
ATOM 4079 C CA . PRO D 1 41 ? -19.131 -0.778 -1.733 1.00 35.24 38 PRO D CA 1
ATOM 4080 C C . PRO D 1 41 ? -19.843 -0.417 -0.429 1.00 34.97 38 PRO D C 1
ATOM 4081 O O . PRO D 1 41 ? -20.126 0.758 -0.199 1.00 38.36 38 PRO D O 1
ATOM 4085 N N . VAL D 1 42 ? -20.133 -1.409 0.407 1.00 31.85 39 VAL D N 1
ATOM 4086 C CA . VAL D 1 42 ? -20.826 -1.152 1.668 1.00 31.95 39 VAL D CA 1
ATOM 4087 C C . VAL D 1 42 ? -19.891 -0.562 2.722 1.00 38.64 39 VAL D C 1
ATOM 4088 O O . VAL D 1 42 ? -20.336 0.120 3.645 1.00 27.23 39 VAL D O 1
ATOM 4092 N N . HIS D 1 43 ? -18.595 -0.823 2.580 1.00 33.11 40 HIS D N 1
ATOM 4093 C CA . HIS D 1 43 ? -17.612 -0.332 3.541 1.00 32.12 40 HIS D CA 1
ATOM 4094 C C . HIS D 1 43 ? -17.040 1.023 3.134 1.00 31.64 40 HIS D C 1
ATOM 4095 O O . HIS D 1 43 ? -17.060 1.391 1.957 1.00 31.90 40 HIS D O 1
ATOM 4102 N N . ARG D 1 44 ? -16.527 1.763 4.112 1.00 30.40 41 ARG D N 1
ATOM 4103 C CA . ARG D 1 44 ? -15.771 2.973 3.819 1.00 33.09 41 ARG D CA 1
ATOM 4104 C C . ARG D 1 44 ? -14.418 2.571 3.239 1.00 27.16 41 ARG D C 1
ATOM 4105 O O . ARG D 1 44 ? -14.031 1.405 3.306 1.00 23.10 41 ARG D O 1
ATOM 4113 N N . LYS D 1 45 ? -13.704 3.533 2.665 1.00 28.72 42 LYS D N 1
ATOM 4114 C CA . LYS D 1 45 ? -12.408 3.250 2.055 1.00 31.62 42 LYS D CA 1
ATOM 4115 C C . LYS D 1 45 ? -11.367 2.808 3.084 1.00 25.65 42 LYS D C 1
ATOM 4116 O O . LYS D 1 45 ? -11.353 3.291 4.215 1.00 28.30 42 LYS D O 1
ATOM 4122 N N . ASP D 1 46 ? -10.504 1.879 2.684 1.00 27.37 43 ASP D N 1
ATOM 4123 C CA . ASP D 1 46 ? -9.429 1.401 3.547 1.00 24.90 43 ASP D CA 1
ATOM 4124 C C . ASP D 1 46 ? -8.326 2.447 3.644 1.00 22.90 43 ASP D C 1
ATOM 4125 O O . ASP D 1 46 ? -7.995 3.104 2.657 1.00 23.96 43 ASP D O 1
ATOM 4130 N N . LEU D 1 47 ? -7.755 2.596 4.834 1.00 25.57 44 LEU D N 1
ATOM 4131 C CA . LEU D 1 47 ? -6.636 3.507 5.025 1.00 22.60 44 LEU D CA 1
ATOM 4132 C C . LEU D 1 47 ? -5.328 2.768 4.769 1.00 26.38 44 LEU D C 1
ATOM 4133 O O . LEU D 1 47 ? -5.040 1.762 5.416 1.00 29.20 44 LEU D O 1
ATOM 4138 N N . VAL D 1 48 ? -4.543 3.266 3.818 1.00 23.80 45 VAL D N 1
ATOM 4139 C CA . VAL D 1 48 ? -3.279 2.635 3.456 1.00 24.64 45 VAL D CA 1
ATOM 4140 C C . VAL D 1 48 ? -2.089 3.508 3.858 1.00 23.57 45 VAL D C 1
ATOM 4141 O O . VAL D 1 48 ? -1.939 4.629 3.375 1.00 24.71 45 VAL D O 1
ATOM 4145 N N . VAL D 1 49 ? -1.251 2.987 4.746 1.00 22.27 46 VAL D N 1
ATOM 4146 C CA . VAL D 1 49 ? -0.068 3.708 5.204 1.00 25.19 46 VAL D CA 1
ATOM 4147 C C . VAL D 1 49 ? 1.201 3.004 4.738 1.00 25.10 46 VAL D C 1
ATOM 4148 O O . VAL D 1 49 ? 1.392 1.818 5.001 1.00 24.56 46 VAL D O 1
ATOM 4152 N N . ARG D 1 50 ? 2.065 3.737 4.042 1.00 21.57 47 ARG D N 1
ATOM 4153 C CA . ARG D 1 50 ? 3.326 3.180 3.567 1.00 23.03 47 ARG D CA 1
ATOM 4154 C C . ARG D 1 50 ? 4.519 3.962 4.084 1.00 21.65 47 ARG D C 1
ATOM 4155 O O . ARG D 1 50 ? 4.510 5.191 4.088 1.00 22.02 47 ARG D O 1
ATOM 4163 N N . LEU D 1 51 ? 5.547 3.236 4.510 1.00 19.54 48 LEU D N 1
ATOM 4164 C CA . LEU D 1 51 ? 6.825 3.841 4.850 1.00 18.78 48 LEU D CA 1
ATOM 4165 C C . LEU D 1 51 ? 7.848 3.422 3.809 1.00 17.48 48 LEU D C 1
ATOM 4166 O O . LEU D 1 51 ? 8.022 2.233 3.543 1.00 17.16 48 LEU D O 1
ATOM 4171 N N . THR D 1 52 ? 8.518 4.398 3.212 1.00 18.19 49 THR D N 1
ATOM 4172 C CA . THR D 1 52 ? 9.573 4.099 2.255 1.00 18.73 49 THR D CA 1
ATOM 4173 C C . THR D 1 52 ? 10.820 4.918 2.546 1.00 18.62 49 THR D C 1
ATOM 4174 O O . THR D 1 52 ? 10.817 5.802 3.403 1.00 18.27 49 THR D O 1
ATOM 4178 N N . ASP D 1 53 ? 11.888 4.605 1.823 1.00 19.43 50 ASP D N 1
ATOM 4179 C CA . ASP D 1 53 ? 13.170 5.266 1.995 1.00 19.78 50 ASP D CA 1
ATOM 4180 C C . ASP D 1 53 ? 13.644 5.708 0.618 1.00 19.83 50 ASP D C 1
ATOM 4181 O O . ASP D 1 53 ? 13.910 4.872 -0.248 1.00 23.83 50 ASP D O 1
ATOM 4186 N N . ASP D 1 54 ? 13.727 7.017 0.407 1.00 21.22 51 ASP D N 1
ATOM 4187 C CA . ASP D 1 54 ? 14.093 7.552 -0.903 1.00 20.77 51 ASP D CA 1
ATOM 4188 C C . ASP D 1 54 ? 15.433 7.012 -1.400 1.00 26.35 51 ASP D C 1
ATOM 4189 O O . ASP D 1 54 ? 15.683 6.967 -2.604 1.00 26.41 51 ASP D O 1
ATOM 4194 N N . THR D 1 55 ? 16.287 6.598 -0.470 1.00 20.57 52 THR D N 1
ATOM 4195 C CA . THR D 1 55 ? 17.629 6.133 -0.820 1.00 28.71 52 THR D CA 1
ATOM 4196 C C . THR D 1 55 ? 17.745 4.615 -0.901 1.00 29.26 52 THR D C 1
ATOM 4197 O O . THR D 1 55 ? 18.773 4.088 -1.323 1.00 31.55 52 THR D O 1
ATOM 4201 N N . ASP D 1 56 ? 16.694 3.914 -0.494 1.00 26.48 53 ASP D N 1
ATOM 4202 C CA . ASP D 1 56 ? 16.722 2.457 -0.488 1.00 25.29 53 ASP D CA 1
ATOM 4203 C C . ASP D 1 56 ? 15.403 1.863 -0.970 1.00 23.54 53 ASP D C 1
ATOM 4204 O O . ASP D 1 56 ? 14.429 1.804 -0.221 1.00 25.22 53 ASP D O 1
ATOM 4209 N N . LEU D 1 57 ? 15.386 1.411 -2.220 1.00 23.23 54 LEU D N 1
ATOM 4210 C CA . LEU D 1 57 ? 14.168 0.898 -2.841 1.00 22.99 54 LEU D CA 1
ATOM 4211 C C . LEU D 1 57 ? 13.787 -0.494 -2.339 1.00 23.13 54 LEU D C 1
ATOM 4212 O O . LEU D 1 57 ? 12.726 -1.017 -2.680 1.00 21.61 54 LEU D O 1
ATOM 4217 N N . TYR D 1 58 ? 14.653 -1.091 -1.527 1.00 21.85 55 TYR D N 1
ATOM 4218 C CA . TYR D 1 58 ? 14.363 -2.395 -0.939 1.00 21.15 55 TYR D CA 1
ATOM 4219 C C . TYR D 1 58 ? 13.605 -2.241 0.372 1.00 23.45 55 TYR D C 1
ATOM 4220 O O . TYR D 1 58 ? 13.192 -3.224 0.986 1.00 29.35 55 TYR D O 1
ATOM 4229 N N . PHE D 1 59 ? 13.426 -0.996 0.793 1.00 21.59 56 PHE D N 1
ATOM 4230 C CA . PHE D 1 59 ? 12.777 -0.709 2.063 1.00 23.50 56 PHE D CA 1
ATOM 4231 C C . PHE D 1 59 ? 11.291 -0.437 1.862 1.00 20.95 56 PHE D C 1
ATOM 4232 O O . PHE D 1 59 ? 10.909 0.443 1.091 1.00 18.48 56 PHE D O 1
ATOM 4240 N N . LEU D 1 60 ? 10.455 -1.201 2.557 1.00 21.37 57 LEU D N 1
ATOM 4241 C CA . LEU D 1 60 ? 9.012 -0.994 2.493 1.00 23.49 57 LEU D CA 1
ATOM 4242 C C . LEU D 1 60 ? 8.314 -1.545 3.725 1.00 27.16 57 LEU D C 1
ATOM 4243 O O . LEU D 1 60 ? 8.464 -2.718 4.068 1.00 25.73 57 LEU D O 1
ATOM 4248 N N . TYR D 1 61 ? 7.563 -0.680 4.394 1.00 21.54 58 TYR D N 1
ATOM 4249 C CA . TYR D 1 61 ? 6.658 -1.102 5.451 1.00 22.74 58 TYR D CA 1
ATOM 4250 C C . TYR D 1 61 ? 5.274 -0.592 5.101 1.00 28.40 58 TYR D C 1
ATOM 4251 O O . TYR D 1 61 ? 5.125 0.501 4.555 1.00 25.28 58 TYR D O 1
ATOM 4260 N N . ASN D 1 62 ? 4.257 -1.388 5.392 1.00 27.68 59 ASN D N 1
ATOM 4261 C CA . ASN D 1 62 ? 2.904 -0.973 5.073 1.00 29.10 59 ASN D CA 1
ATOM 4262 C C . ASN D 1 62 ? 1.869 -1.474 6.062 1.00 30.00 59 ASN D C 1
ATOM 4263 O O . ASN D 1 62 ? 2.104 -2.414 6.822 1.00 25.18 59 ASN D O 1
ATOM 4268 N N . LEU D 1 63 ? 0.721 -0.816 6.047 1.00 25.65 60 LEU D N 1
ATOM 4269 C CA . LEU D 1 63 ? -0.372 -1.165 6.927 1.00 28.59 60 LEU D CA 1
ATOM 4270 C C . LEU D 1 63 ? -1.660 -0.767 6.240 1.00 29.07 60 LEU D C 1
ATOM 4271 O O . LEU D 1 63 ? -1.800 0.364 5.776 1.00 25.38 60 LEU D O 1
ATOM 4276 N N . ILE D 1 64 ? -2.585 -1.712 6.148 1.00 32.05 61 ILE D N 1
ATOM 4277 C CA . ILE D 1 64 ? -3.919 -1.414 5.658 1.00 30.69 61 ILE D CA 1
ATOM 4278 C C . ILE D 1 64 ? -4.864 -1.443 6.846 1.00 29.48 61 ILE D C 1
ATOM 4279 O O . ILE D 1 64 ? -4.986 -2.459 7.527 1.00 29.38 61 ILE D O 1
ATOM 4284 N N . ILE D 1 65 ? -5.516 -0.318 7.106 1.00 27.86 62 ILE D N 1
ATOM 4285 C CA . ILE D 1 65 ? -6.500 -0.244 8.172 1.00 30.26 62 ILE D CA 1
ATOM 4286 C C . ILE D 1 65 ? -7.896 -0.165 7.571 1.00 32.11 62 ILE D C 1
ATOM 4287 O O . ILE D 1 65 ? -8.299 0.876 7.056 1.00 27.00 62 ILE D O 1
ATOM 4292 N N . SER D 1 66 ? -8.622 -1.276 7.620 1.00 37.92 63 SER D N 1
ATOM 4293 C CA . SER D 1 66 ? -10.004 -1.295 7.162 1.00 37.08 63 SER D CA 1
ATOM 4294 C C . SER D 1 66 ? -10.904 -0.735 8.255 1.00 35.92 63 SER D C 1
ATOM 4295 O O . SER D 1 66 ? -10.452 -0.482 9.371 1.00 34.30 63 SER D O 1
ATOM 4298 N N . GLU D 1 67 ? -12.179 -0.549 7.928 1.00 44.07 64 GLU D N 1
ATOM 4299 C CA . GLU D 1 67 ? -13.140 0.022 8.866 1.00 40.37 64 GLU D CA 1
ATOM 4300 C C . GLU D 1 67 ? -13.246 -0.821 10.137 1.00 40.50 64 GLU D C 1
ATOM 4301 O O . GLU D 1 67 ? -13.310 -0.289 11.242 1.00 38.69 64 GLU D O 1
ATOM 4307 N N . GLU D 1 68 ? -13.242 -2.140 9.967 1.00 47.56 65 GLU D N 1
ATOM 4308 C CA . GLU D 1 68 ? -13.269 -3.073 11.093 1.00 54.00 65 GLU D CA 1
ATOM 4309 C C . GLU D 1 68 ? -11.957 -3.093 11.872 1.00 51.99 65 GLU D C 1
ATOM 4310 O O . GLU D 1 68 ? -11.965 -3.114 13.103 1.00 51.85 65 GLU D O 1
ATOM 4316 N N . ASP D 1 69 ? -10.839 -3.083 11.150 1.00 47.51 66 ASP D N 1
ATOM 4317 C CA . ASP D 1 69 ? -9.516 -3.065 11.768 1.00 42.76 66 ASP D CA 1
ATOM 4318 C C . ASP D 1 69 ? -9.398 -1.910 12.758 1.00 40.84 66 ASP D C 1
ATOM 4319 O O . ASP D 1 69 ? -8.817 -2.049 13.839 1.00 41.63 66 ASP D O 1
ATOM 4324 N N . PHE D 1 70 ? -9.961 -0.767 12.382 1.00 35.32 67 PHE D N 1
ATOM 4325 C CA . PHE D 1 70 ? -9.876 0.428 13.211 1.00 37.53 67 PHE D CA 1
ATOM 4326 C C . PHE D 1 70 ? -10.608 0.269 14.540 1.00 39.73 67 PHE D C 1
ATOM 4327 O O . PHE D 1 70 ? -10.230 0.884 15.536 1.00 38.45 67 PHE D O 1
ATOM 4335 N N . GLN D 1 71 ? -11.657 -0.547 14.549 1.00 40.86 68 GLN D N 1
ATOM 4336 C CA . GLN D 1 71 ? -12.415 -0.791 15.772 1.00 51.06 68 GLN D CA 1
ATOM 4337 C C . GLN D 1 71 ? -11.524 -1.386 16.855 1.00 45.01 68 GLN D C 1
ATOM 4338 O O . GLN D 1 71 ? -11.457 -0.868 17.969 1.00 49.84 68 GLN D O 1
ATOM 4344 N N . SER D 1 72 ? -10.842 -2.477 16.518 1.00 43.68 69 SER D N 1
ATOM 4345 C CA . SER D 1 72 ? -9.917 -3.121 17.441 1.00 46.94 69 SER D CA 1
ATOM 4346 C C . SER D 1 72 ? -8.874 -2.115 17.912 1.00 47.32 69 SER D C 1
ATOM 4347 O O . SER D 1 72 ? -8.627 -1.972 19.109 1.00 45.23 69 SER D O 1
ATOM 4350 N N . LEU D 1 73 ? -8.269 -1.419 16.955 1.00 44.48 70 LEU D N 1
ATOM 4351 C CA . LEU D 1 73 ? -7.275 -0.392 17.244 1.00 41.01 70 LEU D CA 1
ATOM 4352 C C . LEU D 1 73 ? -7.828 0.641 18.221 1.00 38.37 70 LEU D C 1
ATOM 4353 O O . LEU D 1 73 ? -7.175 1.007 19.198 1.00 42.15 70 LEU D O 1
ATOM 4358 N N . LYS D 1 74 ? -9.042 1.102 17.944 1.00 38.72 71 LYS D N 1
ATOM 4359 C CA . LYS D 1 74 ? -9.707 2.099 18.772 1.00 39.54 71 LYS D CA 1
ATOM 4360 C C . LYS D 1 74 ? -9.898 1.595 20.199 1.00 44.12 71 LYS D C 1
ATOM 4361 O O . LYS D 1 74 ? -9.746 2.348 21.162 1.00 45.36 71 LYS D O 1
ATOM 4367 N N . VAL D 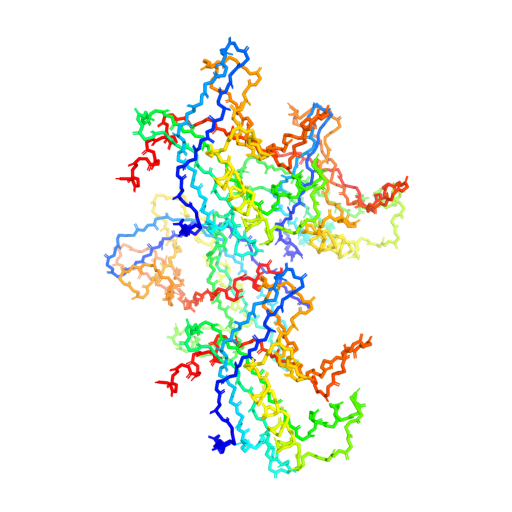1 75 ? -10.230 0.314 20.327 1.00 42.33 72 VAL D N 1
ATOM 4368 C CA . VAL D 1 75 ? -10.417 -0.305 21.633 1.00 50.34 72 VAL D CA 1
ATOM 4369 C C . VAL D 1 75 ? -9.083 -0.507 22.344 1.00 48.92 72 VAL D C 1
ATOM 4370 O O . VAL D 1 75 ? -8.964 -0.266 23.544 1.00 48.39 72 VAL D O 1
ATOM 4374 N N . GLN D 1 76 ? -8.081 -0.944 21.589 1.00 46.29 73 GLN D N 1
ATOM 4375 C CA . GLN D 1 76 ? -6.773 -1.265 22.152 1.00 48.99 73 GLN D CA 1
ATOM 4376 C C . GLN D 1 76 ? -6.057 -0.051 22.744 1.00 48.81 73 GLN D C 1
ATOM 4377 O O . GLN D 1 76 ? -5.368 -0.166 23.757 1.00 49.21 73 GLN D O 1
ATOM 4383 N N . GLN D 1 77 ? -6.221 1.110 22.116 1.00 45.17 74 GLN D N 1
ATOM 4384 C CA . GLN D 1 77 ? -5.502 2.307 22.547 1.00 43.81 74 GLN D CA 1
ATOM 4385 C C . GLN D 1 77 ? -6.418 3.376 23.127 1.00 43.38 74 GLN D C 1
ATOM 4386 O O . GLN D 1 77 ? -5.967 4.475 23.452 1.00 44.15 74 GLN D O 1
ATOM 4392 N N . GLY D 1 78 ? -7.701 3.056 23.253 1.00 43.60 75 GLY D N 1
ATOM 4393 C CA . GLY D 1 78 ? -8.656 3.990 23.817 1.00 40.94 75 GLY D CA 1
ATOM 4394 C C . GLY D 1 78 ? -8.840 5.238 22.975 1.00 44.26 75 GLY D C 1
ATOM 4395 O O . GLY D 1 78 ? -8.965 6.345 23.503 1.00 40.38 75 GLY D O 1
ATOM 4396 N N . LEU D 1 79 ? -8.857 5.059 21.658 1.00 37.37 76 LEU D N 1
ATOM 4397 C CA . LEU D 1 79 ? -9.074 6.173 20.746 1.00 40.43 76 LEU D CA 1
ATOM 4398 C C . LEU D 1 79 ? -10.520 6.655 20.849 1.00 40.65 76 LEU D C 1
ATOM 4399 O O . LEU D 1 79 ? -11.451 5.849 20.858 1.00 37.07 76 LEU D O 1
ATOM 4404 N N . LEU D 1 80 ? -10.701 7.970 20.925 1.00 37.64 77 LEU D N 1
ATOM 4405 C CA . LEU D 1 80 ? -12.019 8.557 21.159 1.00 41.61 77 LEU D CA 1
ATOM 4406 C C . LEU D 1 80 ? -12.729 9.016 19.884 1.00 42.60 77 LEU D C 1
ATOM 4407 O O . LEU D 1 80 ? -13.828 9.566 19.947 1.00 43.91 77 LEU D O 1
ATOM 4412 N N . ILE D 1 81 ? -12.112 8.789 18.731 1.00 41.64 78 ILE D N 1
ATOM 4413 C CA . ILE D 1 81 ? -12.702 9.233 17.471 1.00 33.63 78 ILE D CA 1
ATOM 4414 C C . ILE D 1 81 ? -13.157 8.062 16.601 1.00 35.27 78 ILE D C 1
ATOM 4415 O O . ILE D 1 81 ? -12.834 6.907 16.878 1.00 41.78 78 ILE D O 1
ATOM 4420 N N . ASP D 1 82 ? -13.912 8.367 15.551 1.00 35.45 79 ASP D N 1
ATOM 4421 C CA . ASP D 1 82 ? -14.377 7.337 14.631 1.00 39.50 79 ASP D CA 1
ATOM 4422 C C . ASP D 1 82 ? -13.469 7.255 13.409 1.00 30.46 79 ASP D C 1
ATOM 4423 O O . ASP D 1 82 ? -12.642 8.137 13.180 1.00 34.01 79 ASP D O 1
ATOM 4428 N N . PHE D 1 83 ? -13.633 6.190 12.633 1.00 35.64 80 PHE D N 1
ATOM 4429 C CA . PHE D 1 83 ? -12.773 5.913 11.487 1.00 33.17 80 PHE D CA 1
ATOM 4430 C C . PHE D 1 83 ? -12.676 7.089 10.513 1.00 36.45 80 PHE D C 1
ATOM 4431 O O . PHE D 1 83 ? -11.618 7.336 9.936 1.00 33.78 80 PHE D O 1
ATOM 4439 N N . THR D 1 84 ? -13.777 7.815 10.345 1.00 29.50 81 THR D N 1
ATOM 4440 C CA . THR D 1 84 ? -13.833 8.923 9.393 1.00 35.54 81 THR D CA 1
ATOM 4441 C C . THR D 1 84 ? -12.875 10.064 9.736 1.00 34.39 81 THR D C 1
ATOM 4442 O O . THR D 1 84 ? -12.333 10.719 8.843 1.00 35.71 81 THR D O 1
ATOM 4446 N N . SER D 1 85 ? -12.666 10.297 11.027 1.00 30.30 82 SER D N 1
ATOM 4447 C CA . SER D 1 85 ? -11.827 11.403 11.478 1.00 29.88 82 SER D CA 1
ATOM 4448 C C . SER D 1 85 ? -10.378 10.970 11.692 1.00 27.39 82 SER D C 1
ATOM 4449 O O . SER D 1 85 ? -9.492 11.806 11.859 1.00 26.57 82 SER D O 1
ATOM 4452 N N . PHE D 1 86 ? -10.142 9.663 11.686 1.00 26.34 83 PHE D N 1
ATOM 4453 C CA . PHE D 1 86 ? -8.823 9.121 12.013 1.00 28.51 83 PHE D CA 1
ATOM 4454 C C . PHE D 1 86 ? -7.692 9.594 11.085 1.00 24.30 83 PHE D C 1
ATOM 4455 O O . PHE D 1 86 ? -6.642 10.028 11.561 1.00 28.00 83 PHE D O 1
ATOM 4463 N N . PRO D 1 87 ? -7.900 9.509 9.760 1.00 28.11 84 PRO D N 1
ATOM 4464 C CA . PRO D 1 87 ? -6.822 9.922 8.853 1.00 26.15 84 PRO D CA 1
ATOM 4465 C C . PRO D 1 87 ? -6.322 11.336 9.133 1.00 28.02 84 PRO D C 1
ATOM 4466 O O . PRO D 1 87 ? -5.112 11.548 9.192 1.00 25.65 84 PRO D O 1
ATOM 4470 N N . GLN D 1 88 ? -7.234 12.287 9.310 1.00 28.05 85 GLN D N 1
ATOM 4471 C CA . GLN D 1 88 ? -6.837 13.676 9.531 1.00 26.13 85 GLN D CA 1
ATOM 4472 C C . GLN D 1 88 ? -6.126 13.895 10.869 1.00 24.22 85 GLN D C 1
ATOM 4473 O O . GLN D 1 88 ? -5.221 14.724 10.972 1.00 26.23 85 GLN D O 1
ATOM 4479 N N . LYS D 1 89 ? -6.538 13.158 11.895 1.00 28.09 86 LYS D N 1
ATOM 4480 C CA . LYS D 1 89 ? -5.883 13.261 13.198 1.00 28.44 86 LYS D CA 1
ATOM 4481 C C . LYS D 1 89 ? -4.474 12.670 13.147 1.00 22.78 86 LYS D C 1
ATOM 4482 O O . LYS D 1 89 ? -3.545 13.202 13.752 1.00 24.75 86 LYS D O 1
ATOM 4488 N N . PHE D 1 90 ? -4.329 11.569 12.418 1.00 23.22 87 PHE D N 1
ATOM 4489 C CA . PHE D 1 90 ? -3.028 10.953 12.193 1.00 23.41 87 PHE D CA 1
ATOM 4490 C C . PHE D 1 90 ? -2.109 11.955 11.492 1.00 24.71 87 PHE D C 1
ATOM 4491 O O . PHE D 1 90 ? -0.957 12.142 11.883 1.00 21.05 87 PHE D O 1
ATOM 4499 N N . ILE D 1 91 ? -2.633 12.610 10.461 1.00 24.04 88 ILE D N 1
ATOM 4500 C CA . ILE D 1 91 ? -1.866 13.606 9.722 1.00 20.18 88 ILE D CA 1
ATOM 4501 C C . ILE D 1 91 ? -1.514 14.806 10.604 1.00 22.21 88 ILE D C 1
ATOM 4502 O O . ILE D 1 91 ? -0.402 15.329 10.539 1.00 24.99 88 ILE D O 1
ATOM 4507 N N . ASP D 1 92 ? -2.458 15.233 11.439 1.00 21.12 89 ASP D N 1
ATOM 4508 C CA . ASP D 1 92 ? -2.197 16.319 12.381 1.00 26.05 89 ASP D CA 1
ATOM 4509 C C . ASP D 1 92 ? -1.021 15.986 13.290 1.00 23.33 89 ASP D C 1
ATOM 4510 O O . ASP D 1 92 ? -0.158 16.824 13.539 1.00 24.70 89 ASP D O 1
ATOM 4515 N N . LEU D 1 93 ? -0.995 14.754 13.784 1.00 21.55 90 LEU D N 1
ATOM 4516 C CA . LEU D 1 93 ? 0.089 14.299 14.645 1.00 24.55 90 LEU D CA 1
ATOM 4517 C C . LEU D 1 93 ? 1.428 14.287 13.913 1.00 27.12 90 LEU D C 1
ATOM 4518 O O . LEU D 1 93 ? 2.457 14.670 14.469 1.00 22.54 90 LEU D O 1
ATOM 4523 N N . LEU D 1 94 ? 1.415 13.841 12.662 1.00 22.34 91 LEU D N 1
ATOM 4524 C CA . LEU D 1 94 ? 2.629 13.830 11.861 1.00 22.24 91 LEU D CA 1
ATOM 4525 C C . LEU D 1 94 ? 3.126 15.254 11.633 1.00 19.89 91 LEU D C 1
ATOM 4526 O O . LEU D 1 94 ? 4.330 15.507 11.634 1.00 24.04 91 LEU D O 1
ATOM 4531 N N . GLU D 1 95 ? 2.192 16.183 11.446 1.00 25.70 92 GLU D N 1
ATOM 4532 C CA . GLU D 1 95 ? 2.539 17.586 11.229 1.00 27.87 92 GLU D CA 1
ATOM 4533 C C . GLU D 1 95 ? 3.151 18.221 12.475 1.00 28.43 92 GLU D C 1
ATOM 4534 O O . GLU D 1 95 ? 3.971 19.134 12.378 1.00 29.85 92 GLU D O 1
ATOM 4540 N N . GLN D 1 96 ? 2.747 17.739 13.646 1.00 30.01 93 GLN D N 1
ATOM 4541 C CA . GLN D 1 96 ? 3.332 18.214 14.893 1.00 28.23 93 GLN D CA 1
ATOM 4542 C C . GLN D 1 96 ? 4.767 17.718 15.025 1.00 23.23 93 GLN D C 1
ATOM 4543 O O . GLN D 1 96 ? 5.632 18.428 15.533 1.00 30.70 93 GLN D O 1
ATOM 4549 N N . CYS D 1 97 ? 5.020 16.501 14.555 1.00 26.62 94 CYS D N 1
ATOM 4550 C CA . CYS D 1 97 ? 6.376 15.964 14.539 1.00 23.85 94 CYS D CA 1
ATOM 4551 C C . CYS D 1 97 ? 7.266 16.775 13.600 1.00 27.34 94 CYS D C 1
ATOM 4552 O O . CYS D 1 97 ? 8.392 17.129 13.946 1.00 28.86 94 CYS D O 1
ATOM 4555 N N . ILE D 1 98 ? 6.755 17.066 12.409 1.00 26.54 95 ILE D N 1
ATOM 4556 C CA . ILE D 1 98 ? 7.492 17.875 11.442 1.00 27.55 95 ILE D CA 1
ATOM 4557 C C . ILE D 1 98 ? 7.811 19.250 12.022 1.00 29.95 95 ILE D C 1
ATOM 4558 O O . ILE D 1 98 ? 8.917 19.766 11.861 1.00 36.20 95 ILE D O 1
ATOM 4563 N N . CYS D 1 99 ? 6.835 19.831 12.710 1.00 33.69 96 CYS D N 1
ATOM 4564 C CA . CYS D 1 99 ? 6.983 21.155 13.302 1.00 39.20 96 CYS D CA 1
ATOM 4565 C C . CYS D 1 99 ? 8.116 21.230 14.329 1.00 39.19 96 CYS D C 1
ATOM 4566 O O . CYS D 1 99 ? 8.727 22.282 14.508 1.00 47.02 96 CYS D O 1
ATOM 4569 N N . GLU D 1 100 ? 8.400 20.112 14.990 1.00 34.39 97 GLU D N 1
ATOM 4570 C CA . GLU D 1 100 ? 9.360 20.093 16.093 1.00 41.88 97 GLU D CA 1
ATOM 4571 C C . GLU D 1 100 ? 10.694 19.434 15.743 1.00 42.10 97 GLU D C 1
ATOM 4572 O O . GLU D 1 100 ? 11.649 19.515 16.517 1.00 40.50 97 GLU D O 1
ATOM 4578 N N . GLN D 1 101 ? 10.765 18.790 14.581 1.00 33.76 98 GLN D N 1
ATOM 4579 C CA . GLN D 1 101 ? 11.887 17.899 14.277 1.00 37.88 98 GLN D CA 1
ATOM 4580 C C . GLN D 1 101 ? 13.248 18.591 14.159 1.00 47.01 98 GLN D C 1
ATOM 4581 O O . GLN D 1 101 ? 14.287 17.936 14.239 1.00 48.43 98 GLN D O 1
ATOM 4587 N N . ASP D 1 102 ? 13.248 19.907 13.978 1.00 42.32 99 ASP D N 1
ATOM 4588 C CA . ASP D 1 102 ? 14.507 20.641 13.873 1.00 52.85 99 ASP D CA 1
ATOM 4589 C C . ASP D 1 102 ? 14.812 21.479 15.114 1.00 56.34 99 ASP D C 1
ATOM 4590 O O . ASP D 1 102 ? 15.739 22.289 15.113 1.00 61.98 99 ASP D O 1
ATOM 4595 N N . LYS D 1 103 ? 14.035 21.273 16.173 1.00 50.67 100 LYS D N 1
ATOM 4596 C CA . LYS D 1 103 ? 14.247 21.987 17.428 1.00 49.88 100 LYS D CA 1
ATOM 4597 C C . LYS D 1 103 ? 15.187 21.222 18.354 1.00 54.60 100 LYS D C 1
ATOM 4598 O O . LYS D 1 103 ? 15.469 20.044 18.133 1.00 51.37 100 LYS D O 1
ATOM 4604 N N . GLU D 1 104 ? 15.670 21.900 19.391 1.00 56.16 101 GLU D N 1
ATOM 4605 C CA . GLU D 1 104 ? 16.581 21.288 20.352 1.00 56.18 101 GLU D CA 1
ATOM 4606 C C . GLU D 1 104 ? 15.910 20.160 21.124 1.00 49.89 101 GLU D C 1
ATOM 4607 O O . GLU D 1 104 ? 16.411 19.036 21.162 1.00 57.95 101 GLU D O 1
ATOM 4613 N N . ASN D 1 105 ? 14.782 20.472 21.752 1.00 53.37 102 ASN D N 1
ATOM 4614 C CA . ASN D 1 105 ? 14.007 19.476 22.479 1.00 54.00 102 ASN D CA 1
ATOM 4615 C C . ASN D 1 105 ? 12.600 19.355 21.909 1.00 49.13 102 ASN D C 1
ATOM 4616 O O . ASN D 1 105 ? 11.668 19.992 22.401 1.00 44.51 102 ASN D O 1
ATOM 4621 N N . PRO D 1 106 ? 12.447 18.535 20.859 1.00 49.82 103 PRO D N 1
ATOM 4622 C CA . PRO D 1 106 ? 11.168 18.343 20.169 1.00 40.53 103 PRO D CA 1
ATOM 4623 C C . PRO D 1 106 ? 10.067 17.898 21.126 1.00 35.75 103 PRO D C 1
ATOM 4624 O O . PRO D 1 106 ? 10.230 16.896 21.819 1.00 37.46 103 PRO D O 1
ATOM 4628 N N . ARG D 1 107 ? 8.964 18.638 21.160 1.00 34.42 104 ARG D N 1
ATOM 4629 C CA . ARG D 1 107 ? 7.826 18.273 21.996 1.00 37.53 104 ARG D CA 1
ATOM 4630 C C . ARG D 1 107 ? 7.168 17.002 21.473 1.00 38.18 104 ARG D C 1
ATOM 4631 O O . ARG D 1 107 ? 6.628 16.208 22.242 1.00 35.57 104 ARG D O 1
ATOM 4639 N N . PHE D 1 108 ? 7.213 16.825 20.157 1.00 36.35 105 PHE D N 1
ATOM 4640 C CA . PHE D 1 108 ? 6.675 15.632 19.516 1.00 32.18 105 PHE D CA 1
ATOM 4641 C C . PHE D 1 108 ? 7.731 15.013 18.614 1.00 33.09 105 PHE D C 1
ATOM 4642 O O . PHE D 1 108 ? 8.459 15.724 17.922 1.00 31.46 105 PHE D O 1
ATOM 4650 N N . LEU D 1 109 ? 7.819 13.689 18.622 1.00 27.91 106 LEU D N 1
ATOM 4651 C CA . LEU D 1 109 ? 8.769 13.002 17.760 1.00 32.03 106 LEU D CA 1
ATOM 4652 C C . LEU D 1 109 ? 8.173 11.737 17.156 1.00 27.11 106 LEU D C 1
ATOM 4653 O O . LEU D 1 109 ? 7.311 11.090 17.757 1.00 27.69 106 LEU D O 1
ATOM 4658 N N . LEU D 1 110 ? 8.635 11.399 15.959 1.00 24.05 107 LEU D N 1
ATOM 4659 C CA . LEU D 1 110 ? 8.204 10.190 15.276 1.00 25.20 107 LEU D CA 1
ATOM 4660 C C . LEU D 1 110 ? 9.214 9.083 15.533 1.00 24.41 107 LEU D C 1
ATOM 4661 O O . LEU D 1 110 ? 10.424 9.288 15.429 1.00 23.37 107 LEU D O 1
ATOM 4666 N N . GLN D 1 111 ? 8.703 7.903 15.854 1.00 19.60 108 GLN D N 1
ATOM 4667 C CA . GLN D 1 111 ? 9.534 6.806 16.307 1.00 19.96 108 GLN D CA 1
ATOM 4668 C C . GLN D 1 111 ? 9.171 5.526 15.563 1.00 26.36 108 GLN D C 1
ATOM 4669 O O . GLN D 1 111 ? 7.995 5.197 15.414 1.00 23.94 108 GLN D O 1
ATOM 4675 N N . LEU D 1 112 ? 10.184 4.818 15.076 1.00 23.09 109 LEU D N 1
ATOM 4676 C CA . LEU D 1 112 ? 9.978 3.531 14.424 1.00 21.17 109 LEU D CA 1
ATOM 4677 C C . LEU D 1 112 ? 10.660 2.456 15.261 1.00 29.60 109 LEU D C 1
ATOM 4678 O O . LEU D 1 112 ? 11.884 2.328 15.247 1.00 31.91 109 LEU D O 1
ATOM 4683 N N . SER D 1 113 ? 9.857 1.692 15.994 1.00 26.19 110 SER D N 1
ATOM 4684 C CA . SER D 1 113 ? 10.373 0.772 17.003 1.00 36.52 110 SER D CA 1
ATOM 4685 C C . SER D 1 113 ? 10.197 -0.689 16.602 1.00 38.07 110 SER D C 1
ATOM 4686 O O . SER D 1 113 ? 9.076 -1.190 16.511 1.00 37.59 110 SER D O 1
ATOM 4689 N N . SER D 1 114 ? 11.314 -1.370 16.373 1.00 41.28 111 SER D N 1
ATOM 4690 C CA . SER D 1 114 ? 11.294 -2.774 15.975 1.00 43.50 111 SER D CA 1
ATOM 4691 C C . SER D 1 114 ? 11.030 -3.706 17.157 1.00 50.64 111 SER D C 1
ATOM 4692 O O . SER D 1 114 ? 11.305 -3.363 18.308 1.00 46.07 111 SER D O 1
ATOM 4695 N N . SER D 1 115 ? 10.496 -4.888 16.863 1.00 53.26 112 SER D N 1
ATOM 4696 C CA . SER D 1 115 ? 10.209 -5.880 17.893 1.00 58.08 112 SER D CA 1
ATOM 4697 C C . SER D 1 115 ? 11.455 -6.680 18.256 1.00 55.16 112 SER D C 1
ATOM 4698 O O . SER D 1 115 ? 11.544 -7.245 19.346 1.00 56.42 112 SER D O 1
ATOM 4701 N N . SER D 1 116 ? 12.414 -6.723 17.337 1.00 52.52 113 SER D N 1
ATOM 4702 C CA . SER D 1 116 ? 13.614 -7.533 17.517 1.00 48.87 113 SER D CA 1
ATOM 4703 C C . SER D 1 116 ? 14.741 -6.771 18.211 1.00 50.75 113 SER D C 1
ATOM 4704 O O . SER D 1 116 ? 14.611 -5.582 18.506 1.00 47.85 113 SER D O 1
ATOM 4707 N N . SER D 1 117 ? 15.845 -7.469 18.466 1.00 44.33 114 SER D N 1
ATOM 4708 C CA . SER D 1 117 ? 17.029 -6.863 19.066 1.00 47.45 114 SER D CA 1
ATOM 4709 C C . SER D 1 117 ? 17.575 -5.770 18.159 1.00 44.29 114 SER D C 1
ATOM 4710 O O . SER D 1 117 ? 18.145 -4.784 18.626 1.00 44.37 114 SER D O 1
ATOM 4713 N N . ALA D 1 118 ? 17.404 -5.962 16.856 1.00 43.79 115 ALA D N 1
ATOM 4714 C CA . ALA D 1 118 ? 17.801 -4.966 15.871 1.00 46.35 115 ALA D CA 1
ATOM 4715 C C . ALA D 1 118 ? 16.660 -4.732 14.891 1.00 50.34 115 ALA D C 1
ATOM 4716 O O . ALA D 1 118 ? 15.909 -5.653 14.568 1.00 47.11 115 ALA D O 1
ATOM 4718 N N . PHE D 1 119 ? 16.520 -3.495 14.428 1.00 51.31 116 PHE D N 1
ATOM 4719 C CA . PHE D 1 119 ? 15.529 -3.195 13.406 1.00 52.79 116 PHE D CA 1
ATOM 4720 C C . PHE D 1 119 ? 15.939 -3.878 12.110 1.00 52.80 116 PHE D C 1
ATOM 4721 O O . PHE D 1 119 ? 16.886 -3.454 11.448 1.00 55.40 116 PHE D O 1
ATOM 4729 N N . ASP D 1 120 ? 15.228 -4.944 11.756 1.00 56.12 117 ASP D N 1
ATOM 4730 C CA . ASP D 1 120 ? 15.582 -5.736 10.585 1.00 56.49 117 ASP D CA 1
ATOM 4731 C C . ASP D 1 120 ? 14.457 -6.679 10.172 1.00 58.16 117 ASP D C 1
ATOM 4732 O O . ASP D 1 120 ? 14.331 -7.782 10.705 1.00 59.62 117 ASP D O 1
ATOM 4737 N N . HIS D 1 121 ? 13.644 -6.230 9.221 1.00 53.82 118 HIS D N 1
ATOM 4738 C CA . HIS D 1 121 ? 12.577 -7.047 8.649 1.00 55.48 118 HIS D CA 1
ATOM 4739 C C . HIS D 1 121 ? 11.752 -7.783 9.706 1.00 53.83 118 HIS D C 1
ATOM 4740 O O . HIS D 1 121 ? 11.865 -8.999 9.864 1.00 56.46 118 HIS D O 1
ATOM 4747 N N . SER D 1 122 ? 10.922 -7.036 10.424 1.00 55.02 119 SER D N 1
ATOM 4748 C CA . SER D 1 122 ? 10.017 -7.611 11.411 1.00 53.38 119 SER D CA 1
ATOM 4749 C C . SER D 1 122 ? 8.977 -6.567 11.791 1.00 46.92 119 SER D C 1
ATOM 4750 O O . SER D 1 122 ? 9.204 -5.372 11.603 1.00 49.97 119 SER D O 1
ATOM 4753 N N . PRO D 1 123 ? 7.827 -7.011 12.320 1.00 47.80 120 PRO D N 1
ATOM 4754 C CA . PRO D 1 123 ? 6.785 -6.061 12.719 1.00 45.77 120 PRO D CA 1
ATOM 4755 C C . PRO D 1 123 ? 7.371 -4.908 13.525 1.00 45.26 120 PRO D C 1
ATOM 4756 O O . PRO D 1 123 ? 8.061 -5.138 14.519 1.00 39.78 120 PRO D O 1
ATOM 4760 N N . SER D 1 124 ? 7.106 -3.682 13.088 1.00 36.08 121 SER D N 1
ATOM 4761 C CA . SER D 1 124 ? 7.622 -2.502 13.768 1.00 33.66 121 SER D CA 1
ATOM 4762 C C . SER D 1 124 ? 6.508 -1.518 14.105 1.00 27.88 121 SER D C 1
ATOM 4763 O O . SER D 1 124 ? 5.559 -1.349 13.339 1.00 31.41 121 SER D O 1
ATOM 4766 N N . ASN D 1 125 ? 6.632 -0.871 15.256 1.00 29.17 122 ASN D N 1
ATOM 4767 C CA . ASN D 1 125 ? 5.658 0.122 15.678 1.00 30.49 122 ASN D CA 1
ATOM 4768 C C . ASN D 1 125 ? 6.054 1.525 15.242 1.00 30.70 122 ASN D C 1
ATOM 4769 O O . ASN D 1 125 ? 7.146 1.998 15.556 1.00 26.29 122 ASN D O 1
ATOM 4774 N N . LEU D 1 126 ? 5.167 2.183 14.505 1.00 23.64 123 LEU D N 1
ATOM 4775 C CA . LEU D 1 126 ? 5.324 3.599 14.221 1.00 25.56 123 LEU D CA 1
ATOM 4776 C C . LEU D 1 126 ? 4.630 4.354 15.342 1.00 23.98 123 LEU D C 1
ATOM 4777 O O . LEU D 1 126 ? 3.404 4.341 15.436 1.00 24.61 123 LEU D O 1
ATOM 4782 N N . ASN D 1 127 ? 5.415 4.993 16.203 1.00 25.66 124 ASN D N 1
ATOM 4783 C CA . ASN D 1 127 ? 4.869 5.694 17.357 1.00 25.61 124 ASN D CA 1
ATOM 4784 C C . ASN D 1 127 ? 5.033 7.200 17.255 1.00 22.75 124 ASN D C 1
ATOM 4785 O O . ASN D 1 127 ? 6.080 7.697 16.847 1.00 23.87 124 ASN D O 1
ATOM 4790 N N . ILE D 1 128 ? 3.987 7.925 17.626 1.00 21.35 125 ILE D N 1
ATOM 4791 C CA . ILE D 1 128 ? 4.093 9.366 17.771 1.00 18.84 125 ILE D CA 1
ATOM 4792 C C . ILE D 1 128 ? 4.108 9.684 19.259 1.00 24.32 125 ILE D C 1
ATOM 4793 O O . ILE D 1 128 ? 3.139 9.424 19.973 1.00 22.17 125 ILE D O 1
ATOM 4798 N N . VAL D 1 129 ? 5.228 10.225 19.720 1.00 20.98 126 VAL D N 1
ATOM 4799 C CA . VAL D 1 129 ? 5.491 10.355 21.146 1.00 25.97 126 VAL D CA 1
ATOM 4800 C C . VAL D 1 129 ? 5.642 11.807 21.574 1.00 29.89 126 VAL D C 1
ATOM 4801 O O . VAL D 1 129 ? 6.404 12.565 20.976 1.00 28.69 126 VAL D O 1
ATOM 4805 N N . GLU D 1 130 ? 4.908 12.188 22.615 1.00 28.42 127 GLU D N 1
ATOM 4806 C CA . GLU D 1 130 ? 5.040 13.518 23.190 1.00 27.43 127 GLU D CA 1
ATOM 4807 C C . GLU D 1 130 ? 6.094 13.484 24.287 1.00 35.00 127 GLU D C 1
ATOM 4808 O O . GLU D 1 130 ? 6.003 12.689 25.220 1.00 31.72 127 GLU D O 1
ATOM 4814 N N . THR D 1 131 ? 7.102 14.341 24.168 1.00 36.37 128 THR D N 1
ATOM 4815 C CA . THR D 1 131 ? 8.171 14.379 25.155 1.00 38.82 128 THR D CA 1
ATOM 4816 C C . THR D 1 131 ? 7.783 15.252 26.343 1.00 41.21 128 THR D C 1
ATOM 4817 O O . THR D 1 131 ? 7.448 16.429 26.195 1.00 45.38 128 THR D O 1
ATOM 4821 N N . ASN D 1 132 ? 7.810 14.648 27.522 1.00 43.49 129 ASN D N 1
ATOM 4822 C CA . ASN D 1 132 ? 7.548 15.355 28.762 1.00 45.12 129 ASN D CA 1
ATOM 4823 C C . ASN D 1 132 ? 8.716 15.120 29.706 1.00 49.54 129 ASN D C 1
ATOM 4824 O O . ASN D 1 132 ? 9.409 14.109 29.599 1.00 53.13 129 ASN D O 1
ATOM 4829 N N . ALA D 1 133 ? 8.942 16.055 30.622 1.00 48.02 130 ALA D N 1
ATOM 4830 C CA . ALA D 1 133 ? 10.071 15.962 31.545 1.00 52.43 130 ALA D CA 1
ATOM 4831 C C . ALA D 1 133 ? 9.849 14.909 32.629 1.00 49.60 130 ALA D C 1
ATOM 4832 O O . ALA D 1 133 ? 10.715 14.684 33.473 1.00 56.33 130 ALA D O 1
ATOM 4834 N N . PHE D 1 134 ? 8.687 14.266 32.599 1.00 40.05 131 PHE D N 1
ATOM 4835 C CA . PHE D 1 134 ? 8.316 13.297 33.624 1.00 35.44 131 PHE D CA 1
ATOM 4836 C C . PHE D 1 134 ? 8.221 11.894 33.040 1.00 36.42 131 PHE D C 1
ATOM 4837 O O . PHE D 1 134 ? 8.792 10.942 33.575 1.00 32.99 131 PHE D O 1
ATOM 4845 N N . LYS D 1 135 ? 7.493 11.775 31.937 1.00 34.91 132 LYS D N 1
ATOM 4846 C CA . LYS D 1 135 ? 7.266 10.488 31.296 1.00 34.66 132 LYS D CA 1
ATOM 4847 C C . LYS D 1 135 ? 6.757 10.734 29.888 1.00 35.16 132 LYS D C 1
ATOM 4848 O O . LYS D 1 135 ? 5.810 11.495 29.687 1.00 36.75 132 LYS D O 1
ATOM 4854 N N . HIS D 1 136 ? 7.394 10.100 28.913 1.00 33.45 133 HIS D N 1
ATOM 4855 C CA . HIS D 1 136 ? 6.976 10.248 27.524 1.00 33.77 133 HIS D CA 1
ATOM 4856 C C . HIS D 1 136 ? 5.598 9.638 27.284 1.00 32.28 133 HIS D C 1
ATOM 4857 O O . HIS D 1 136 ? 5.287 8.566 27.800 1.00 34.11 133 HIS D O 1
ATOM 4864 N N . LEU D 1 137 ? 4.778 10.331 26.500 1.00 30.78 134 LEU D N 1
ATOM 4865 C CA . LEU D 1 137 ? 3.405 9.907 26.260 1.00 27.08 134 LEU D CA 1
ATOM 4866 C C . LEU D 1 137 ? 3.210 9.510 24.803 1.00 29.32 134 LEU D C 1
ATOM 4867 O O . LEU D 1 137 ? 3.420 10.319 23.902 1.00 28.06 134 LEU D O 1
ATOM 4872 N N . THR D 1 138 ? 2.811 8.262 24.576 1.00 25.92 135 THR D N 1
ATOM 4873 C CA . THR D 1 138 ? 2.528 7.788 23.227 1.00 27.43 135 THR D CA 1
ATOM 4874 C C . THR D 1 138 ? 1.099 8.136 22.833 1.00 31.28 135 THR D C 1
ATOM 4875 O O . THR D 1 138 ? 0.142 7.628 23.418 1.00 29.01 135 THR D O 1
ATOM 4879 N N . HIS D 1 139 ? 0.960 9.014 21.847 1.00 27.88 136 HIS D N 1
ATOM 4880 C CA . HIS D 1 139 ? -0.359 9.425 21.377 1.00 28.84 136 HIS D CA 1
ATOM 4881 C C . HIS D 1 139 ? -0.960 8.395 20.431 1.00 25.96 136 HIS D C 1
ATOM 4882 O O . HIS D 1 139 ? -2.175 8.203 20.394 1.00 27.83 136 HIS D O 1
ATOM 4889 N N . LEU D 1 140 ? -0.102 7.732 19.665 1.00 24.87 137 LEU D N 1
ATOM 4890 C CA . LEU D 1 140 ? -0.560 6.758 18.687 1.00 22.58 137 LEU D CA 1
ATOM 4891 C C . LEU D 1 140 ? 0.536 5.757 18.367 1.00 24.59 137 LEU D C 1
ATOM 4892 O O . LEU D 1 140 ? 1.704 6.122 18.235 1.00 21.62 137 LEU D O 1
ATOM 4897 N N . SER D 1 141 ? 0.149 4.493 18.239 1.00 23.98 138 SER D N 1
ATOM 4898 C CA . SER D 1 141 ? 1.071 3.440 17.838 1.00 24.39 138 SER D CA 1
ATOM 4899 C C . SER D 1 141 ? 0.431 2.585 16.748 1.00 26.45 138 SER D C 1
ATOM 4900 O O . SER D 1 141 ? -0.684 2.091 16.909 1.00 28.32 138 SER D O 1
ATOM 4903 N N . LEU D 1 142 ? 1.131 2.425 15.631 1.00 25.26 139 LEU D N 1
ATOM 4904 C CA . LEU D 1 142 ? 0.636 1.591 14.544 1.00 21.77 139 LEU D CA 1
ATOM 4905 C C . LEU D 1 142 ? 1.638 0.487 14.249 1.00 24.35 139 LEU D C 1
ATOM 4906 O O . LEU D 1 142 ? 2.838 0.741 14.150 1.00 27.23 139 LEU D O 1
ATOM 4911 N N . LYS D 1 143 ? 1.144 -0.739 14.114 1.00 26.44 140 LYS D N 1
ATOM 4912 C CA . LYS D 1 143 ? 2.007 -1.876 13.819 1.00 31.95 140 LYS D CA 1
ATOM 4913 C C . LYS D 1 143 ? 2.117 -2.099 12.315 1.00 30.90 140 LYS D C 1
ATOM 4914 O O . LYS D 1 143 ? 1.167 -2.540 11.668 1.00 30.58 140 LYS D O 1
ATOM 4920 N N . LEU D 1 144 ? 3.283 -1.788 11.761 1.00 29.82 141 LEU D N 1
ATOM 4921 C CA A LEU D 1 144 ? 3.492 -1.954 10.330 0.72 26.73 141 LEU D CA 1
ATOM 4922 C CA B LEU D 1 144 ? 3.530 -1.925 10.330 0.28 26.95 141 LEU D CA 1
ATOM 4923 C C . LEU D 1 144 ? 4.263 -3.225 10.005 1.00 29.75 141 LEU D C 1
ATOM 4924 O O . LEU D 1 144 ? 5.107 -3.677 10.780 1.00 32.01 141 LEU D O 1
ATOM 4933 N N . LEU D 1 145 ? 3.950 -3.805 8.853 1.00 29.34 142 LEU D N 1
ATOM 4934 C CA . LEU D 1 145 ? 4.562 -5.055 8.433 1.00 28.31 142 LEU D CA 1
ATOM 4935 C C . LEU D 1 145 ? 5.560 -4.824 7.308 1.00 30.67 142 LEU D C 1
ATOM 4936 O O . LEU D 1 145 ? 5.280 -4.089 6.362 1.00 27.93 142 LEU D O 1
ATOM 4941 N N . PRO D 1 146 ? 6.734 -5.458 7.409 1.00 29.08 143 PRO D N 1
ATOM 4942 C CA . PRO D 1 146 ? 7.727 -5.369 6.338 1.00 33.90 143 PRO D CA 1
ATOM 4943 C C . PRO D 1 146 ? 7.179 -6.018 5.078 1.00 34.12 143 PRO D C 1
ATOM 4944 O O . PRO D 1 146 ? 6.548 -7.071 5.162 1.00 37.96 143 PRO D O 1
ATOM 4948 N N . GLY D 1 147 ? 7.400 -5.392 3.929 1.00 32.09 144 GLY D N 1
ATOM 4949 C CA . GLY D 1 147 ? 6.938 -5.944 2.672 1.00 36.84 144 GLY D CA 1
ATOM 4950 C C . GLY D 1 147 ? 7.831 -7.071 2.196 1.00 44.36 144 GLY D C 1
ATOM 4951 O O . GLY D 1 147 ? 9.057 -6.976 2.261 1.00 41.78 144 GLY D O 1
ATOM 4952 N N . SER D 1 148 ? 7.214 -8.148 1.722 1.00 46.62 145 SER D N 1
ATOM 4953 C CA . SER D 1 148 ? 7.958 -9.270 1.167 1.00 49.55 145 SER D CA 1
ATOM 4954 C C . SER D 1 148 ? 8.615 -8.844 -0.139 1.00 46.43 145 SER D C 1
ATOM 4955 O O . SER D 1 148 ? 8.263 -7.807 -0.704 1.00 44.33 145 SER D O 1
ATOM 4958 N N . ASP D 1 149 ? 9.565 -9.642 -0.618 1.00 47.53 146 ASP D N 1
ATOM 4959 C CA . ASP D 1 149 ? 10.184 -9.382 -1.912 1.00 49.70 146 ASP D CA 1
ATOM 4960 C C . ASP D 1 149 ? 9.105 -9.198 -2.972 1.00 47.84 146 ASP D C 1
ATOM 4961 O O . ASP D 1 149 ? 9.244 -8.382 -3.883 1.00 45.17 146 ASP D O 1
ATOM 4966 N N . THR D 1 150 ? 8.023 -9.960 -2.835 1.00 50.59 147 THR D N 1
ATOM 4967 C CA . THR D 1 150 ? 6.924 -9.924 -3.790 1.00 53.41 147 THR D CA 1
ATOM 4968 C C . THR D 1 150 ? 6.160 -8.606 -3.701 1.00 47.98 147 THR D C 1
ATOM 4969 O O . THR D 1 150 ? 5.953 -7.929 -4.708 1.00 53.75 147 THR D O 1
ATOM 4973 N N . ASP D 1 151 ? 5.746 -8.247 -2.489 1.00 51.97 148 ASP D N 1
ATOM 4974 C CA . ASP D 1 151 ? 4.993 -7.018 -2.261 1.00 54.74 148 ASP D CA 1
ATOM 4975 C C . ASP D 1 151 ? 5.763 -5.783 -2.725 1.00 49.74 148 ASP D C 1
ATOM 4976 O O . ASP D 1 151 ? 5.169 -4.802 -3.173 1.00 47.34 148 ASP D O 1
ATOM 4981 N N . ILE D 1 152 ? 7.087 -5.839 -2.617 1.00 46.50 149 ILE D N 1
ATOM 4982 C CA . ILE D 1 152 ? 7.936 -4.718 -3.005 1.00 42.22 149 ILE D CA 1
ATOM 4983 C C . ILE D 1 152 ? 7.983 -4.542 -4.518 1.00 42.39 149 ILE D C 1
ATOM 4984 O O . ILE D 1 152 ? 7.740 -3.449 -5.030 1.00 38.82 149 ILE D O 1
ATOM 4989 N N . LYS D 1 153 ? 8.307 -5.617 -5.230 1.00 45.70 150 LYS D N 1
ATOM 4990 C CA . LYS D 1 153 ? 8.292 -5.583 -6.687 1.00 47.90 150 LYS D CA 1
ATOM 4991 C C . LYS D 1 153 ? 6.913 -5.155 -7.174 1.00 45.32 150 LYS D C 1
ATOM 4992 O O . LYS D 1 153 ? 6.790 -4.323 -8.071 1.00 41.83 150 LYS D O 1
ATOM 4998 N N . LYS D 1 154 ? 5.877 -5.721 -6.562 1.00 44.41 151 LYS D N 1
ATOM 4999 C CA . LYS D 1 154 ? 4.502 -5.361 -6.882 1.00 51.98 151 LYS D CA 1
ATOM 5000 C C . LYS D 1 154 ? 4.236 -3.882 -6.626 1.00 50.53 151 LYS D C 1
ATOM 5001 O O . LYS D 1 154 ? 3.659 -3.194 -7.466 1.00 50.20 151 LYS D O 1
ATOM 5007 N N . TYR D 1 155 ? 4.652 -3.396 -5.460 1.00 46.87 152 TYR D N 1
ATOM 5008 C CA . TYR D 1 155 ? 4.459 -1.992 -5.117 1.00 45.38 152 TYR D CA 1
ATOM 5009 C C . TYR D 1 155 ? 5.190 -1.081 -6.094 1.00 38.63 152 TYR D C 1
ATOM 5010 O O . TYR D 1 155 ? 4.678 -0.032 -6.486 1.00 41.44 152 TYR D O 1
ATOM 5019 N N . LEU D 1 156 ? 6.394 -1.486 -6.481 1.00 39.35 153 LEU D N 1
ATOM 5020 C CA . LEU D 1 156 ? 7.195 -0.711 -7.421 1.00 38.11 153 LEU D CA 1
ATOM 5021 C C . LEU D 1 156 ? 6.692 -0.869 -8.856 1.00 43.83 153 LEU D C 1
ATOM 5022 O O . LEU D 1 156 ? 7.176 -0.193 -9.768 1.00 44.63 153 LEU D O 1
ATOM 5027 N N . ALA D 1 157 ? 5.718 -1.758 -9.044 1.00 41.89 154 ALA D N 1
ATOM 5028 C CA . ALA D 1 157 ? 5.149 -2.026 -10.363 1.00 54.17 154 ALA D CA 1
ATOM 5029 C C . ALA D 1 157 ? 4.160 -0.939 -10.763 1.00 49.95 154 ALA D C 1
ATOM 5030 O O . ALA D 1 157 ? 4.428 0.248 -10.579 1.00 57.17 154 ALA D O 1
#

Sequence (617 aa):
PHMTELLFNKRLQVLVKSKDTDERRSVIRVSIELQLPSSPVHRKDLVVRLTDDTDLYFLYNLIISEEDFQSLKVQQGLLIDFTSFPQKFIDLLEQCICEQDKENPRFLLQLSSSSSAFDHSPSNLNIVETNAFKHLTHLSLKLLPGSDTDIKKYLASCGPHMTELLFNKRLQVLVKSKDTDERRSVIRVSIELQLPSSPVHRKDLVVRLTDDTDLYFLYNLIISEEDFQSLKVQQGLLIDFTSFPQKFIDLLEQCICEQDKENPRFLLQLSSSSSAFDHSPSNLNIVETNAFKHLTHLSLKLLLPGSDTDIKKYLASCPHMTEELLFNKRLQVLVKSKDTDERRSVIRVSIELQLPSSPVHRKDLVVRLTDDTDLYFLYNLIISEEDFQSLKVQQGLLIDFTSFPQKFIDLLEQCICEQDKENPRFLLQLSSSSSAFDHSPSNLNIVETNAFKHLTHLSLKLLLPGMTELLLFNKRLQVLVKSKDTDERRSVIRVSIELQLPSSPVHRKDLVVRLTDDTDLYFLYNLIISEEDFQSLKVQQGLLIDFTSFPQKFIDLLEQCICEQDKENPRFLLQLSSSSSAFDHSPSNLNIVETNAFKHLTHLSLKLLLPGSDTDIKKYLA

B-factor: mean 39.14, std 15.2, range [14.57, 106.98]

GO terms:
  GO:0005813 centrosome (C, IDA)
  GO:0040016 embryonic cleavage (P, IMP)
  GO:0051298 centrosome duplication (P, IMP)
  GO:0007052 mitotic spindle organization (P, IMP)
  GO:0007283 spermatogenesis (P, IMP)
  GO:0000280 nuclear division (P, IMP)

Solvent-accessible surface area: 35919 Å² total; per-residue (Å²): 161,136,132,65,88,102,57,9,53,90,103,1,44,0,22,16,75,14,157,21,41,120,76,130,111,15,75,1,50,0,2,0,33,29,22,80,28,123,29,131,131,69,135,92,12,0,20,0,38,0,6,20,82,128,57,113,197,33,10,40,34,32,87,4,23,49,116,71,1,89,59,25,55,115,138,68,50,30,170,48,82,14,90,36,4,15,98,96,2,18,61,32,0,53,76,3,44,92,31,36,126,112,167,127,22,125,9,25,1,34,3,33,12,94,37,16,58,65,71,91,20,50,6,50,2,23,1,5,21,37,69,118,183,122,100,70,80,71,5,30,1,130,0,89,24,8,47,67,73,51,43,136,130,34,65,84,92,123,58,92,144,111,70,76,104,67,9,52,91,99,2,47,1,37,14,67,14,158,114,62,118,77,122,127,19,79,1,61,0,6,0,27,30,25,62,9,90,7,19,52,86,53,87,15,0,11,0,42,0,14,22,81,130,61,113,182,32,7,36,38,28,88,2,31,40,105,60,0,60,58,34,39,121,138,70,51,32,171,49,65,12,50,37,4,17,104,86,2,18,58,15,0,58,71,5,44,81,17,38,129,106,185,121,28,131,15,35,3,41,3,31,9,99,38,47,74,192,101,120,18,54,5,51,2,19,2,10,37,22,81,115,185,132,111,76,82,74,5,31,2,124,0,94,23,10,41,102,96,47,15,150,131,34,61,85,96,116,152,82,133,54,81,50,56,6,32,90,75,1,45,2,23,30,102,5,152,82,80,127,67,146,81,25,69,4,20,0,22,1,33,23,38,51,38,78,40,139,128,116,153,68,38,0,4,0,80,1,40,29,25,115,58,144,200,45,64,36,41,28,106,4,28,36,131,73,0,79,62,25,63,125,138,67,52,28,168,40,80,9,99,44,5,12,99,97,2,16,56,29,0,53,67,4,40,81,24,49,115,106,110,134,24,133,10,30,5,43,6,27,23,113,38,29,64,164,100,126,20,55,6,60,3,16,1,10,21,34,60,121,188,124,103,80,80,70,5,27,3,125,0,98,30,63,174,72,77,50,50,7,32,93,82,2,40,2,32,9,67,27,162,98,82,137,91,126,150,28,74,7,21,0,21,1,25,30,58,103,22,125,30,134,126,82,138,44,21,0,1,0,50,0,19,33,19,117,33,52,54,36,6,8,36,36,81,5,31,50,119,72,4,114,64,24,72,125,140,66,53,30,176,46,79,18,83,42,5,13,100,95,2,18,54,28,0,58,71,4,45,84,13,34,126,111,173,124,33,165,22,32,4,27,1,28,10,78,46,57,43,42,103,125,16,58,0,59,3,15,2,7,51,41,80,118,184,132,107,83,81,77,6,28,1,131,0,92,26,5,28,112,26,60,12,69,126,84,44,111

Foldseek 3Di:
DKDKAWDDWAWAFEQEEELPDHTDTATKIWTWIWIDDPDPVFGTWIKIWIDHPVDLQFIWIDIQTQVNVVVQCVVQVDDDHPVCVVVVVVVLVVLQRVQVPDPDGQWHWYWYYHHDPPDQAWTWTWIWGDDPVDIDTPHIDTIHTDDPVRSVVVVVVD/DDKDKDWDDWAWAWEFEEELPDHTDTATKIWTWMWICDPDPPFGTWIKIWIDHPVDLQWIWIDIHTQVNVVVVCVVVVDDDHPVCPVVVVVVLVVLQRVQVPDPDRQWHWYWYYHHGPPDQAWIKIWIWGDDPPDIDTPDIDTIGTADPVRSVVVVVVD/DWDKAWDDWDKAWEFEDEPVDDTDIDIKIKTWMKTGDPDPVDHIWIKIWIGDPVDPQFIWIDIQTQVNVVVQCVVQVDDDHPVCVVVVVVVLRVLQRVQVVDPDGQKHWYKYDHHGPPDQAKIKTWIWGDDPPDIDTPHIDIIGHD/DKAWDDWDKAWEWEAEQADDIDIDIKIKTWMFADDPDPVFGTWIKIWIGDPVDLLWIWIDIQGQVNVVVQCVVQVPPDHPVCVVVVVVVLRVLQRVQVPDPDRQKHWYWYAHHSHPDQHWIWTWIWGDDPPDIDTPDIDTIHTDDPVRSVVVVD

InterPro domains:
  IPR032396 Spindle assembly abnormal protein 6, N-terminal [PF16531] (5-141)
  IPR038558 SAS-6, N-terminal domain superfamily [G3DSA:2.170.210.20] (2-193)
  IPR041513 SAS-6 coiled-coil domain [PF18594] (146-175)

CATH classification: 2.170.210.20

Nearest PDB structures (foldseek):
  2y3v-assembly4_D  TM=9.769E-01  e=1.919E-25  Danio rerio
  2y3v-assembly3_C  TM=9.637E-01  e=5.360E-24  Danio rerio
  2y3w-assembly1_A  TM=9.470E-01  e=2.685E-23  Danio rerio
  6z4a-assembly1_A  TM=9.213E-01  e=1.002E-18  Homo sapiens
  6zzc-assembly2_C-2  TM=8.806E-01  e=4.925E-13  Chlamydomonas reinhardtii